Protein AF-A0A938Q2D4-F1 (afdb_monomer)

Nearest PDB structures (foldseek):
  4ilt-assembly2_B  TM=6.045E-01  e=1.106E-02  Streptomyces sp. SirexAA-E
  2zyr-assembly2_B  TM=5.213E-01  e=6.263E-02  Archaeoglobus fulgidus
  1t4t-assembly1_B  TM=3.741E-01  e=6.194E-01  Rattus norvegicus
  1t5g-assembly1_A  TM=3.528E-01  e=1.151E+00  Rattus norvegicus
  5z5m-assembly1_D  TM=2.774E-01  e=2.299E-01  Phaeodactylum tricornutum CCAP 1055/1

Secondary structure (DSSP, 8-state):
------PPPPEEEE---TT----SSBSSBBTTSPBPEE-SSSEEEEE-SS-SBTTB-HHHHHHHHHHHHHHHHT-TTB---EEEEEEPPP-SS--SS---SHHHHHHHHHHHHTTS--EEEEETTSHHHHHTT--TTTEEEEEEEEEEETTTTEEEEEEEEEEGGGGSS--SSSPPPPHHHHHHHHHHHHHHHTTBPP--SSTHHHHSPPPHHHHHTS-TT-SB---GGGGS--HHHHHHHHHHSBPPSTTSHHHH-EEEEEEEE-TTSSSB--SEEEEEEEE--TTS--EEEEEEEEEETTTTBPP--S-TTT---SS--SSBSB--GGGSSEEEEEE-SEEEEEEEEEPPTT--GGG-SSSS--PPPSSBPPSPEEEEEE-TT-EE----EE-BSPPPSSSSSS--

Sequence (408 aa):
MRARRRAAAILLAGITASGVASAGGPLVIQTSGEPYTWGAATIAYRTDGGNLSASVNNAAAIARVAAMFAVWQDVPSASITYSHAGAISDTGAFTDGNVSTETEYNAVDDSCDAGEQSPIVFDEAAEIFIALGLDETSVIGFAGPCALDLAQGRILSGIAVMNGLFQDGDEAPVPDLTTAEFDATFVHEFGHFSGLDHAQVNWECGFRACGADNLVGLPTMFPFLVSAQQGSLSIDDVGWISKLYPAGGGAGFNATHGTITGTIYFSDGESQAQLVNVVARRVDAPGGADESRTTAANGVSGNKFRIFHGNPINEPGPEPFGPFRSQDPSHIGFYEIPLPPGDYLIDVESIQAEFTEGSSVGGERVIAMPGSSPGPVGPVTVAAGVTSPGNDVTLVGTPPRFDAFEGP

Radius of gyration: 21.03 Å; Cα contacts (8 Å, |Δi|>4): 1071; chains: 1; bounding box: 60×53×65 Å

Mean predicted aligned error: 7.33 Å

Solvent-accessible surface area (backbone atoms only — not comparable to full-atom values): 20474 Å² total; per-residue (Å²): 135,83,80,78,80,74,78,76,78,37,40,37,31,50,50,59,49,95,82,57,53,31,16,15,41,43,17,40,35,27,51,85,42,47,59,37,31,69,76,60,77,55,44,60,32,17,36,45,61,35,33,30,12,83,64,32,50,35,75,58,40,54,55,46,54,56,54,37,53,41,62,67,40,68,38,67,21,28,56,52,42,79,40,82,71,47,60,54,74,71,54,81,71,31,76,87,47,51,61,69,43,59,67,25,42,52,33,52,48,52,37,15,48,69,41,75,41,18,42,37,43,31,23,36,75,25,53,48,38,50,66,74,69,45,59,57,79,35,43,52,35,32,10,12,51,52,14,67,42,80,88,78,40,21,41,58,15,25,38,34,40,38,37,9,48,42,44,31,86,42,68,66,98,33,64,53,46,53,71,54,38,50,47,12,49,50,32,27,32,49,37,21,46,65,30,36,25,27,46,74,46,59,64,53,45,77,80,49,88,59,49,72,49,34,50,55,13,23,32,25,38,30,38,51,74,74,52,40,60,28,51,46,76,11,51,29,45,51,21,47,51,13,66,73,28,57,20,72,64,84,56,1,25,56,51,48,20,17,30,47,29,26,37,32,22,35,51,76,70,73,51,59,35,57,48,34,33,34,34,41,23,31,65,76,47,96,88,58,96,42,66,33,49,43,45,28,29,42,15,19,14,13,30,32,19,52,83,86,56,52,34,81,90,85,36,76,48,88,70,83,73,58,92,42,23,12,83,54,73,81,26,33,11,26,31,54,33,42,34,60,56,46,41,23,33,40,38,53,45,53,49,56,86,84,28,38,60,48,30,18,51,38,20,64,71,67,50,70,48,75,43,44,62,56,77,68,46,69,77,45,72,34,43,50,57,32,75,37,71,77,63,56,45,58,32,37,82,24,71,79,72,88,58,84,78,43,55,133

pLDDT: mean 85.51, std 17.9, range [22.98, 98.81]

Structure (mmCIF, N/CA/C/O backbone):
data_AF-A0A938Q2D4-F1
#
_entry.id   AF-A0A938Q2D4-F1
#
loop_
_atom_site.group_PDB
_atom_site.id
_atom_site.type_symbol
_atom_site.label_atom_id
_atom_site.label_alt_id
_atom_site.label_comp_id
_atom_site.label_asym_id
_atom_site.label_entity_id
_atom_site.label_seq_id
_atom_site.pdbx_PDB_ins_code
_atom_site.Cartn_x
_atom_site.Cartn_y
_atom_site.Cartn_z
_atom_site.occupancy
_atom_site.B_iso_or_equiv
_atom_site.auth_seq_id
_atom_site.auth_comp_id
_atom_site.auth_asym_id
_atom_site.auth_atom_id
_atom_site.pdbx_PDB_model_num
ATOM 1 N N . MET A 1 1 ? 34.711 13.196 18.984 1.00 29.72 1 MET A N 1
ATOM 2 C CA . MET A 1 1 ? 33.447 13.846 18.578 1.00 29.72 1 MET A CA 1
ATOM 3 C C . MET A 1 1 ? 32.724 12.862 17.668 1.00 29.72 1 MET A C 1
ATOM 5 O O . MET A 1 1 ? 33.163 12.673 16.546 1.00 29.72 1 MET A O 1
ATOM 9 N N . ARG A 1 2 ? 31.745 12.108 18.186 1.00 23.59 2 ARG A N 1
ATOM 10 C CA . ARG A 1 2 ? 30.979 11.140 17.384 1.00 23.59 2 ARG A CA 1
ATOM 11 C C . ARG A 1 2 ? 29.891 11.913 16.646 1.00 23.59 2 ARG A C 1
ATOM 13 O O . ARG A 1 2 ? 29.021 12.486 17.298 1.00 23.59 2 ARG A O 1
ATOM 20 N N . ALA A 1 3 ? 29.990 11.974 15.322 1.00 23.17 3 ALA A N 1
ATOM 21 C CA . ALA A 1 3 ? 28.936 12.508 14.476 1.00 23.17 3 ALA A CA 1
ATOM 22 C C . ALA A 1 3 ? 27.657 11.700 14.734 1.00 23.17 3 ALA A C 1
ATOM 24 O O . ALA A 1 3 ? 27.653 10.473 14.627 1.00 23.17 3 ALA A O 1
ATOM 25 N N . ARG A 1 4 ? 26.591 12.386 15.149 1.00 22.98 4 ARG A N 1
ATOM 26 C CA . ARG A 1 4 ? 25.246 11.815 15.180 1.00 22.98 4 ARG A CA 1
ATOM 27 C C . ARG A 1 4 ? 24.853 11.593 13.719 1.00 22.98 4 ARG A C 1
ATOM 29 O O . ARG A 1 4 ? 24.622 12.575 13.021 1.00 22.98 4 ARG A O 1
ATOM 36 N N . ARG A 1 5 ? 24.833 10.338 13.257 1.00 24.52 5 ARG A N 1
ATOM 37 C CA . ARG A 1 5 ? 24.145 9.965 12.015 1.00 24.52 5 ARG A CA 1
ATOM 38 C C . ARG A 1 5 ? 22.680 10.355 12.211 1.00 24.52 5 ARG A C 1
ATOM 40 O O . ARG A 1 5 ? 21.993 9.744 13.024 1.00 24.52 5 ARG A O 1
ATOM 47 N N . ARG A 1 6 ? 22.244 11.440 11.574 1.00 24.92 6 ARG A N 1
ATOM 48 C CA . ARG A 1 6 ? 20.825 11.630 11.283 1.00 24.92 6 ARG A CA 1
ATOM 49 C C . ARG A 1 6 ? 20.557 10.636 10.158 1.00 24.92 6 ARG A C 1
ATOM 51 O O . ARG A 1 6 ? 21.183 10.777 9.114 1.00 24.92 6 ARG A O 1
ATOM 58 N N . ALA A 1 7 ? 19.783 9.587 10.417 1.00 30.22 7 ALA A N 1
ATOM 59 C CA . ALA A 1 7 ? 19.240 8.788 9.328 1.00 30.22 7 ALA A CA 1
ATOM 60 C C . ALA A 1 7 ? 18.398 9.757 8.490 1.00 30.22 7 ALA A C 1
ATOM 62 O O . ALA A 1 7 ? 17.510 10.411 9.039 1.00 30.22 7 ALA A O 1
ATOM 63 N N . ALA A 1 8 ? 18.775 9.970 7.231 1.00 35.06 8 ALA A N 1
ATOM 64 C CA . ALA A 1 8 ? 17.849 10.553 6.278 1.00 35.06 8 ALA A CA 1
ATOM 65 C C . ALA A 1 8 ? 16.712 9.533 6.143 1.00 35.06 8 ALA A C 1
ATOM 67 O O . ALA A 1 8 ? 16.993 8.347 5.978 1.00 35.06 8 ALA A O 1
ATOM 68 N N . ALA A 1 9 ? 15.467 9.960 6.351 1.00 46.56 9 ALA A N 1
ATOM 69 C CA . ALA A 1 9 ? 14.326 9.101 6.077 1.00 46.56 9 ALA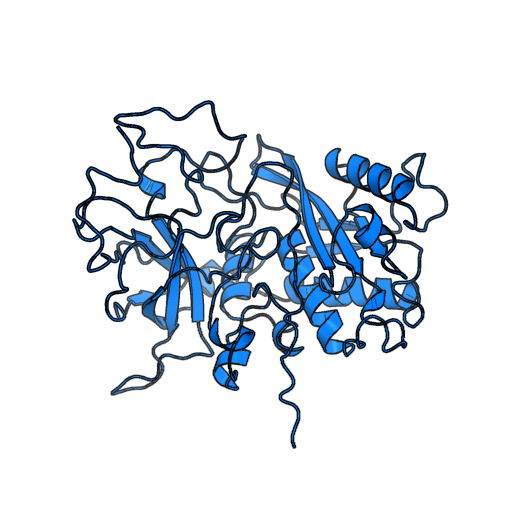 A CA 1
ATOM 70 C C . ALA A 1 9 ? 14.259 8.921 4.557 1.00 46.56 9 ALA A C 1
ATOM 72 O O . ALA A 1 9 ? 14.289 9.918 3.837 1.00 46.56 9 ALA A O 1
ATOM 73 N N . ILE A 1 10 ? 14.249 7.671 4.099 1.00 58.16 10 ILE A N 1
ATOM 74 C CA . ILE A 1 10 ? 14.084 7.330 2.689 1.00 58.16 10 ILE A CA 1
ATOM 75 C C . ILE A 1 10 ? 12.605 6.977 2.493 1.00 58.16 10 ILE A C 1
ATOM 77 O O . ILE A 1 10 ? 12.042 6.198 3.270 1.00 58.16 10 ILE A O 1
ATOM 81 N N . LEU A 1 11 ? 11.980 7.627 1.517 1.00 63.38 11 LEU A N 1
ATOM 82 C CA . LEU A 1 11 ? 10.552 7.615 1.245 1.00 63.38 11 LEU A CA 1
ATOM 83 C C . LEU A 1 11 ? 10.185 6.436 0.339 1.00 63.38 11 LEU A C 1
ATOM 85 O O . LEU A 1 11 ? 10.852 6.155 -0.659 1.00 63.38 11 LEU A O 1
ATOM 89 N N . LEU A 1 12 ? 9.086 5.781 0.688 1.00 60.00 12 LEU A N 1
ATOM 90 C CA . LEU A 1 12 ? 8.303 4.951 -0.215 1.00 60.00 12 LEU A CA 1
ATOM 91 C C . LEU A 1 12 ? 7.077 5.789 -0.590 1.00 60.00 12 LEU A C 1
ATOM 93 O O . LEU A 1 12 ? 6.483 6.455 0.272 1.00 60.00 12 LEU A O 1
ATOM 97 N N . ALA A 1 13 ? 6.789 5.883 -1.883 1.00 56.81 13 ALA A N 1
ATOM 98 C CA . ALA A 1 13 ? 5.785 6.803 -2.397 1.00 56.81 13 ALA A CA 1
ATOM 99 C C . ALA A 1 13 ? 4.726 6.031 -3.179 1.00 56.81 13 ALA A C 1
ATOM 101 O O . ALA A 1 13 ? 5.033 5.395 -4.174 1.00 56.81 13 ALA A O 1
ATOM 102 N N . GLY A 1 14 ? 3.458 6.147 -2.801 1.00 51.00 14 GLY A N 1
ATOM 103 C CA . GLY A 1 14 ? 2.367 5.673 -3.647 1.00 51.00 14 GLY A CA 1
ATOM 104 C C . GLY A 1 14 ? 2.096 6.661 -4.784 1.00 51.00 14 GLY A C 1
ATOM 105 O O . GLY A 1 14 ? 2.034 7.872 -4.545 1.00 51.00 14 GLY A O 1
ATOM 106 N N . ILE A 1 15 ? 1.863 6.170 -6.006 1.00 48.41 15 ILE A N 1
ATOM 107 C CA . ILE A 1 15 ? 1.196 6.980 -7.035 1.00 48.41 15 ILE A CA 1
ATOM 108 C C . ILE A 1 15 ? -0.307 6.855 -6.848 1.00 48.41 15 ILE A C 1
ATOM 110 O O . ILE A 1 15 ? -0.871 5.763 -6.788 1.00 48.41 15 ILE A O 1
ATOM 114 N N . THR A 1 16 ? -0.968 8.007 -6.806 1.00 42.06 16 THR A N 1
ATOM 115 C CA . THR A 1 16 ? -2.418 8.094 -6.910 1.00 42.06 16 THR A CA 1
ATOM 116 C C . THR A 1 16 ? -2.771 8.799 -8.213 1.00 42.06 16 THR A C 1
ATOM 118 O O . THR A 1 16 ? -2.193 9.836 -8.543 1.00 42.06 16 THR A O 1
ATOM 121 N N . ALA A 1 17 ? -3.710 8.235 -8.977 1.00 35.88 17 ALA A N 1
ATOM 122 C CA . ALA A 1 17 ? -4.291 8.927 -10.118 1.00 35.88 17 ALA A CA 1
ATOM 123 C C . ALA A 1 17 ? -4.799 10.301 -9.650 1.00 35.88 17 ALA A C 1
ATOM 125 O O . ALA A 1 17 ? -5.483 10.399 -8.628 1.00 35.88 17 ALA A O 1
ATOM 126 N N . SER A 1 18 ? -4.434 11.354 -10.387 1.00 31.08 18 SER A N 1
ATOM 127 C CA . SER A 1 18 ? -4.714 12.754 -10.050 1.00 31.08 18 SER A CA 1
ATOM 128 C C . SER A 1 18 ? -6.135 12.941 -9.492 1.00 31.08 18 SER A C 1
ATOM 130 O O . SER A 1 18 ? -7.114 12.946 -10.240 1.00 31.08 18 SER A O 1
ATOM 132 N N . GLY A 1 19 ? -6.246 13.113 -8.169 1.00 35.12 19 GLY A N 1
ATOM 133 C CA . GLY A 1 19 ? -7.490 13.480 -7.488 1.00 35.12 19 GLY A CA 1
ATOM 134 C C . GLY A 1 19 ? -8.119 12.468 -6.522 1.00 35.12 19 GLY A C 1
ATOM 135 O O . GLY A 1 19 ? -9.230 12.754 -6.079 1.00 35.12 19 GLY A O 1
ATOM 136 N N . VAL A 1 20 ? -7.474 11.342 -6.173 1.00 38.50 20 VAL A N 1
ATOM 137 C CA . VAL A 1 20 ? -7.935 10.343 -5.165 1.00 38.50 20 VAL A CA 1
ATOM 138 C C . VAL A 1 20 ? -6.947 9.196 -4.979 1.00 38.50 20 VAL A C 1
ATOM 140 O O . VAL A 1 20 ? -6.368 8.737 -5.942 1.00 38.50 20 VAL A O 1
ATOM 143 N N . ALA A 1 21 ? -6.815 8.527 -3.840 1.00 50.75 21 ALA A N 1
ATOM 144 C CA . ALA A 1 21 ? -7.386 8.584 -2.500 1.00 50.75 21 ALA A CA 1
ATOM 145 C C . ALA A 1 21 ? -6.474 7.635 -1.697 1.00 50.75 21 ALA A C 1
ATOM 147 O O . ALA A 1 21 ? -6.098 6.602 -2.228 1.00 50.75 21 ALA A O 1
ATOM 148 N N . SER A 1 22 ? -6.120 7.969 -0.458 1.00 56.81 22 SER A N 1
ATOM 149 C CA . SER A 1 22 ? -5.356 7.101 0.455 1.00 56.81 22 SER A CA 1
ATOM 150 C C . SER A 1 22 ? -6.252 6.831 1.669 1.00 56.81 22 SER A C 1
ATOM 152 O O . SER A 1 22 ? -6.781 7.774 2.251 1.00 56.81 22 SER A O 1
ATOM 154 N N . ALA A 1 23 ? -6.621 5.582 1.955 1.00 55.34 23 ALA A N 1
ATOM 155 C CA . ALA A 1 23 ? -7.678 5.241 2.914 1.00 55.34 23 ALA A CA 1
ATOM 156 C C . ALA A 1 23 ? -7.190 4.428 4.136 1.00 55.34 23 ALA A C 1
ATOM 158 O O . ALA A 1 23 ? -7.989 3.782 4.806 1.00 55.34 23 ALA A O 1
ATOM 159 N N . GLY A 1 24 ? -5.903 4.478 4.482 1.00 58.56 24 GLY A N 1
ATOM 160 C CA . GLY A 1 24 ? -5.345 3.888 5.705 1.00 58.56 24 GLY A CA 1
ATOM 161 C C . GLY A 1 24 ? -5.799 2.445 5.916 1.00 58.56 24 GLY A C 1
ATOM 162 O O . GLY A 1 24 ? -6.438 2.142 6.927 1.00 58.56 24 GLY A O 1
ATOM 163 N N . GLY A 1 25 ? -5.600 1.637 4.873 1.00 85.44 25 GLY A N 1
ATOM 164 C CA . GLY A 1 25 ? -6.212 0.335 4.624 1.00 85.44 25 GLY A CA 1
ATOM 165 C C . GLY A 1 25 ? -6.230 0.075 3.109 1.00 85.44 25 GLY A C 1
ATOM 166 O O . GLY A 1 25 ? -5.170 -0.152 2.530 1.00 85.44 25 GLY A O 1
ATOM 167 N N . PRO A 1 26 ? -7.380 0.148 2.412 1.00 91.38 26 PRO A N 1
ATOM 168 C CA . PRO A 1 26 ? -7.397 0.159 0.951 1.00 91.38 26 PRO A CA 1
ATOM 169 C C . PRO A 1 26 ? -6.876 1.489 0.399 1.00 91.38 26 PRO A C 1
ATOM 171 O O . PRO A 1 26 ? -7.136 2.541 0.978 1.00 91.38 26 PRO A O 1
ATOM 174 N N . LEU A 1 27 ? -6.217 1.453 -0.756 1.00 89.56 27 LEU A N 1
ATOM 175 C CA . LEU A 1 27 ? -5.760 2.642 -1.469 1.00 89.56 27 LEU A CA 1
ATOM 176 C C . LEU A 1 27 ? -6.975 3.427 -1.973 1.00 89.56 27 LEU A C 1
ATOM 178 O O . LEU A 1 27 ? -7.347 4.451 -1.410 1.00 89.56 27 LEU A O 1
ATOM 182 N N . VAL A 1 28 ? -7.703 2.884 -2.948 1.00 87.75 28 VAL A N 1
ATOM 183 C CA . VAL A 1 28 ? -8.811 3.601 -3.595 1.00 87.75 28 VAL A CA 1
ATOM 184 C C . VAL A 1 28 ? -10.169 3.087 -3.111 1.00 87.75 28 VAL A C 1
ATOM 186 O O . VAL A 1 28 ? -10.426 1.884 -3.090 1.00 87.75 28 VAL A O 1
ATOM 189 N N . ILE A 1 29 ? -11.080 4.008 -2.780 1.00 88.44 29 ILE A N 1
ATOM 190 C CA . ILE A 1 29 ? -12.439 3.708 -2.303 1.00 88.44 29 ILE A CA 1
ATOM 191 C C . ILE A 1 29 ? -13.491 4.204 -3.302 1.00 88.44 29 ILE A C 1
ATOM 193 O O . ILE A 1 29 ? -13.402 5.317 -3.817 1.00 88.44 29 ILE A O 1
ATOM 197 N N . GLN A 1 30 ? -14.518 3.395 -3.545 1.00 89.50 30 GLN A N 1
ATOM 198 C CA . GLN A 1 30 ? -15.688 3.708 -4.368 1.00 89.50 30 GLN A CA 1
ATOM 199 C C . GLN A 1 30 ? -16.642 4.688 -3.673 1.00 89.50 30 GLN A C 1
ATOM 201 O O . GLN A 1 30 ? -16.625 4.866 -2.455 1.00 89.50 30 GLN A O 1
ATOM 206 N N . THR A 1 31 ? -17.573 5.269 -4.429 1.00 88.00 31 THR A N 1
ATOM 207 C CA . THR A 1 31 ? -18.651 6.104 -3.864 1.00 88.00 31 THR A CA 1
ATOM 208 C C . THR A 1 31 ? -19.619 5.336 -2.958 1.00 88.00 31 THR A C 1
ATOM 210 O O . THR A 1 31 ? -20.328 5.935 -2.150 1.00 88.00 31 THR A O 1
ATOM 213 N N . SER A 1 32 ? -19.620 4.004 -3.035 1.00 88.81 32 SER A N 1
ATOM 214 C CA . SER A 1 32 ? -20.331 3.125 -2.102 1.00 88.81 32 SER A CA 1
ATOM 215 C C . SER A 1 32 ? -19.654 3.014 -0.729 1.00 88.81 32 SER A C 1
ATOM 217 O O . SER A 1 32 ? -20.314 2.624 0.228 1.00 88.81 32 SER A O 1
ATOM 219 N N . GLY A 1 33 ? -18.371 3.374 -0.607 1.00 88.75 33 GLY A N 1
ATOM 220 C CA . GLY A 1 33 ? -17.545 3.102 0.577 1.00 88.75 33 GLY A CA 1
ATOM 221 C C . GLY A 1 33 ? -16.800 1.762 0.521 1.00 88.75 33 GLY A C 1
ATOM 222 O O . GLY A 1 33 ? -16.031 1.459 1.429 1.00 88.75 33 GLY A O 1
ATOM 223 N N . GLU A 1 34 ? -16.985 0.978 -0.542 1.00 91.88 34 GLU A N 1
ATOM 224 C CA . GLU A 1 34 ? -16.241 -0.265 -0.772 1.00 91.88 34 GLU A CA 1
ATOM 225 C C . GLU A 1 34 ? -14.910 -0.002 -1.494 1.00 91.88 34 GLU A C 1
ATOM 227 O O . GLU A 1 34 ? -14.822 0.934 -2.293 1.00 91.88 34 GLU A O 1
ATOM 232 N N . PRO A 1 35 ? -13.865 -0.810 -1.265 1.00 92.94 35 PRO A N 1
ATOM 233 C CA . PRO A 1 35 ? -12.585 -0.640 -1.944 1.00 92.94 35 PRO A CA 1
ATOM 234 C C . PRO A 1 35 ? -12.665 -0.980 -3.436 1.00 92.94 35 PRO A C 1
ATOM 236 O O . PRO A 1 35 ? -13.438 -1.848 -3.853 1.00 92.94 35 PRO A O 1
ATOM 239 N N . TYR A 1 36 ? -11.838 -0.325 -4.250 1.00 93.56 36 TYR A N 1
ATOM 240 C CA . TYR A 1 36 ? -11.493 -0.850 -5.570 1.00 93.56 36 TYR A CA 1
ATOM 241 C C . TYR A 1 36 ? -10.540 -2.030 -5.398 1.00 93.56 36 TYR A C 1
ATOM 243 O O . TYR A 1 36 ? -9.597 -1.976 -4.614 1.00 93.56 36 TYR A O 1
ATOM 251 N N . THR A 1 37 ? -10.789 -3.106 -6.137 1.00 95.38 37 THR A N 1
ATOM 252 C CA . THR A 1 37 ? -9.969 -4.326 -6.096 1.00 95.38 37 THR A CA 1
ATOM 253 C C . THR A 1 37 ? -9.733 -4.842 -7.502 1.00 95.38 37 THR A C 1
ATOM 255 O O . THR A 1 37 ? -10.545 -4.609 -8.400 1.00 95.38 37 THR A O 1
ATOM 258 N N . TRP A 1 38 ? -8.663 -5.594 -7.723 1.00 96.31 38 TRP A N 1
ATOM 259 C CA . TRP A 1 38 ? -8.515 -6.332 -8.975 1.00 96.31 38 TRP A CA 1
ATOM 260 C C . TRP A 1 38 ? -9.699 -7.287 -9.192 1.00 96.31 38 TRP A C 1
ATOM 262 O O . TRP A 1 38 ? -10.126 -8.003 -8.285 1.00 96.31 38 TRP A O 1
ATOM 272 N N . GLY A 1 39 ? -10.274 -7.272 -10.398 1.00 83.00 39 GLY A N 1
ATOM 273 C CA . GLY A 1 39 ? -11.402 -8.142 -10.764 1.00 83.00 39 GLY A CA 1
ATOM 274 C C . GLY A 1 39 ? -10.993 -9.513 -11.309 1.00 83.00 39 GLY A C 1
ATOM 275 O O . GLY A 1 39 ? -11.830 -10.412 -11.401 1.00 83.00 39 GLY A O 1
ATOM 276 N N . ALA A 1 40 ? -9.726 -9.671 -11.698 1.00 73.94 40 ALA A N 1
ATOM 277 C CA . ALA A 1 40 ? -9.202 -10.873 -12.335 1.00 73.94 40 ALA A CA 1
ATOM 278 C C . ALA A 1 40 ? -8.760 -11.927 -11.308 1.00 73.94 40 ALA A C 1
ATOM 280 O O . ALA A 1 40 ? -8.219 -11.597 -10.259 1.00 73.94 40 ALA A O 1
ATOM 281 N N . ALA A 1 41 ? -8.922 -13.211 -11.650 1.00 73.69 41 ALA A N 1
ATOM 282 C CA . ALA A 1 41 ? -8.399 -14.314 -10.836 1.00 73.69 41 ALA A CA 1
ATOM 283 C C . ALA A 1 41 ? -6.857 -14.329 -10.785 1.00 73.69 41 ALA A C 1
ATOM 285 O O . ALA A 1 41 ? -6.274 -14.764 -9.793 1.00 73.69 41 ALA A O 1
ATOM 286 N N . THR A 1 42 ? -6.218 -13.839 -11.851 1.00 93.69 42 THR A N 1
ATOM 287 C CA . THR A 1 42 ? -4.770 -13.661 -11.972 1.00 93.69 42 THR A CA 1
ATOM 288 C C . THR A 1 42 ? -4.495 -12.322 -12.635 1.00 93.69 42 THR A C 1
ATOM 290 O O . THR A 1 42 ? -5.006 -12.052 -13.722 1.00 93.69 42 THR A O 1
ATOM 293 N N . ILE A 1 43 ? -3.692 -11.493 -11.979 1.00 97.25 43 ILE A N 1
ATOM 294 C CA . ILE A 1 43 ? -3.300 -10.170 -12.448 1.00 97.25 43 ILE A CA 1
ATOM 295 C C . ILE A 1 43 ? -2.088 -10.336 -13.365 1.00 97.25 43 ILE A C 1
ATOM 297 O O . ILE A 1 43 ? -1.076 -10.935 -12.993 1.00 97.25 43 ILE A O 1
ATOM 301 N N . ALA A 1 44 ? -2.207 -9.863 -14.600 1.00 97.31 44 ALA A N 1
ATOM 302 C CA . ALA A 1 44 ? -1.122 -9.903 -15.568 1.00 97.31 44 ALA A CA 1
ATOM 303 C C . ALA A 1 44 ? -0.272 -8.637 -15.435 1.00 97.31 44 ALA A C 1
ATOM 305 O O . ALA A 1 44 ? -0.807 -7.540 -15.542 1.00 97.31 44 ALA A O 1
ATOM 306 N N . TYR A 1 45 ? 1.037 -8.789 -15.251 1.00 98.56 45 TYR A N 1
ATOM 307 C CA . TYR A 1 45 ? 1.993 -7.680 -15.281 1.00 98.56 45 TYR A CA 1
ATOM 308 C C . TYR A 1 45 ? 3.026 -7.890 -16.385 1.00 98.56 45 TYR A C 1
ATOM 310 O O . TYR A 1 45 ? 3.256 -9.015 -16.841 1.00 98.56 45 TYR A O 1
ATOM 318 N N . ARG A 1 46 ? 3.665 -6.807 -16.812 1.00 98.69 46 ARG A N 1
ATOM 319 C CA . ARG A 1 46 ? 4.732 -6.807 -17.814 1.00 98.69 46 ARG A CA 1
ATOM 320 C C . ARG A 1 46 ? 5.952 -6.102 -17.258 1.00 98.69 46 ARG A C 1
ATOM 322 O O . ARG A 1 46 ? 5.789 -5.105 -16.574 1.00 98.69 46 ARG A O 1
ATOM 329 N N . THR A 1 47 ? 7.150 -6.596 -17.534 1.00 98.75 47 T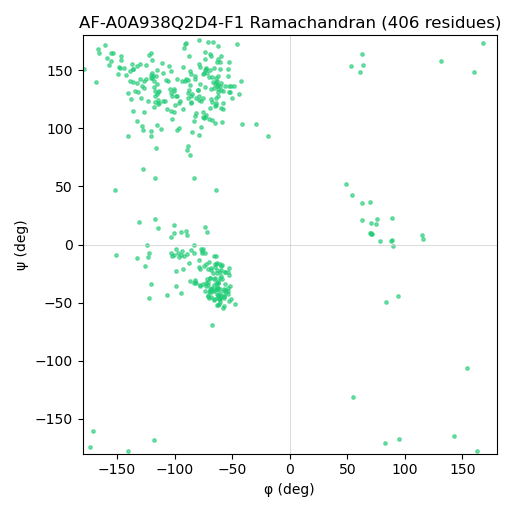HR A N 1
ATOM 330 C CA . THR A 1 47 ? 8.383 -5.957 -17.048 1.00 98.75 47 THR A CA 1
ATOM 331 C C . THR A 1 47 ? 9.095 -5.209 -18.156 1.00 98.75 47 THR A C 1
ATOM 333 O O . THR A 1 47 ? 9.008 -5.582 -19.329 1.00 98.75 47 THR A O 1
ATOM 336 N N . ASP A 1 48 ? 9.853 -4.201 -17.764 1.00 98.12 48 ASP A N 1
ATOM 337 C CA . ASP A 1 48 ? 10.851 -3.573 -18.613 1.00 98.12 48 ASP A CA 1
ATOM 338 C C . ASP A 1 48 ? 11.845 -4.606 -19.194 1.00 98.12 48 ASP A C 1
ATOM 340 O O . ASP A 1 48 ? 12.088 -5.672 -18.609 1.00 98.12 48 ASP A O 1
ATOM 344 N N . GLY A 1 49 ? 12.394 -4.319 -20.372 1.00 97.56 49 GLY A N 1
ATOM 345 C CA . GLY A 1 49 ? 13.481 -5.072 -21.002 1.00 97.56 49 GLY A CA 1
ATOM 346 C C . GLY A 1 49 ? 14.876 -4.537 -20.652 1.00 97.56 49 GLY A C 1
ATOM 347 O O . GLY A 1 49 ? 15.863 -5.226 -20.928 1.00 97.56 49 GLY A O 1
ATOM 348 N N . GLY A 1 50 ? 14.967 -3.365 -20.013 1.00 97.19 50 GLY A N 1
ATOM 349 C CA . GLY A 1 50 ? 16.189 -2.790 -19.446 1.00 97.19 50 GLY A CA 1
ATOM 350 C C . GLY A 1 50 ? 16.713 -3.500 -18.196 1.00 97.19 50 GLY A C 1
ATOM 351 O O . GLY A 1 50 ? 16.104 -4.432 -17.664 1.00 97.19 50 GLY A O 1
ATOM 352 N N . ASN A 1 51 ? 17.882 -3.079 -17.713 1.00 98.00 51 ASN A N 1
ATOM 353 C CA . ASN A 1 51 ? 18.394 -3.526 -16.415 1.00 98.00 51 ASN A CA 1
ATOM 354 C C . ASN A 1 51 ? 17.704 -2.761 -15.281 1.00 98.00 51 ASN A C 1
ATOM 356 O O . ASN A 1 51 ? 17.275 -1.633 -15.472 1.00 98.00 51 ASN A O 1
ATOM 360 N N . LEU A 1 52 ? 17.650 -3.353 -14.084 1.00 97.88 52 LEU A N 1
ATOM 361 C CA . LEU A 1 52 ? 17.161 -2.646 -12.895 1.00 97.88 52 LEU A CA 1
ATOM 362 C C . LEU A 1 52 ? 18.158 -1.609 -12.394 1.00 97.88 52 LEU A C 1
ATOM 364 O O . LEU A 1 52 ? 17.754 -0.580 -11.880 1.00 97.88 52 LEU A O 1
ATOM 368 N N . SER A 1 53 ? 19.444 -1.906 -12.505 1.00 96.50 53 SER A N 1
ATOM 369 C CA . SER A 1 53 ? 20.537 -1.023 -12.118 1.00 96.50 53 SER A CA 1
ATOM 370 C C . SER A 1 53 ? 21.814 -1.480 -12.824 1.00 96.50 53 SER A C 1
ATOM 372 O O . SER A 1 53 ? 21.869 -2.599 -13.355 1.00 96.50 53 SER A O 1
ATOM 374 N N . ALA A 1 54 ? 22.887 -0.693 -12.724 1.00 93.75 54 ALA A N 1
ATOM 375 C CA . ALA A 1 54 ? 24.202 -1.083 -13.238 1.00 93.75 54 ALA A CA 1
ATOM 376 C C . ALA A 1 54 ? 24.718 -2.422 -12.657 1.00 93.75 54 ALA A C 1
ATOM 378 O O . ALA A 1 54 ? 25.533 -3.109 -13.284 1.00 93.75 54 ALA A O 1
ATOM 379 N N . SER A 1 55 ? 24.224 -2.819 -11.478 1.00 93.62 55 SER A N 1
ATOM 380 C CA . SER A 1 55 ? 24.593 -4.056 -10.780 1.00 93.62 55 SER A CA 1
ATOM 381 C C . SER A 1 55 ? 23.556 -5.183 -10.902 1.00 93.62 55 SER A C 1
ATOM 383 O O . SER A 1 55 ? 23.856 -6.331 -10.553 1.00 93.62 55 SER A O 1
ATOM 385 N N . VAL A 1 56 ? 22.355 -4.914 -11.428 1.00 96.94 56 VAL A N 1
ATOM 386 C CA . VAL A 1 56 ? 21.261 -5.893 -11.541 1.00 96.94 56 VAL A CA 1
ATOM 387 C C . VAL A 1 56 ? 20.719 -5.945 -12.965 1.00 96.94 56 VAL A C 1
ATOM 389 O O . VAL A 1 56 ? 19.903 -5.129 -13.386 1.00 96.94 56 VAL A O 1
ATOM 392 N N . ASN A 1 57 ? 21.129 -6.979 -13.702 1.00 97.88 57 ASN A N 1
ATOM 393 C CA . ASN A 1 57 ? 20.676 -7.175 -15.076 1.00 97.88 57 ASN A CA 1
ATOM 394 C C . ASN A 1 57 ? 19.181 -7.530 -15.187 1.00 97.88 57 ASN A C 1
ATOM 396 O O . ASN A 1 57 ? 18.567 -8.018 -14.235 1.00 97.88 57 ASN A O 1
ATOM 400 N N . ASN A 1 58 ? 18.624 -7.365 -16.389 1.00 98.12 58 ASN A N 1
ATOM 401 C CA . ASN A 1 58 ? 17.209 -7.619 -16.681 1.00 98.12 58 ASN A CA 1
ATOM 402 C C . ASN A 1 58 ? 16.705 -8.999 -16.209 1.00 98.12 58 ASN A C 1
ATOM 404 O O . ASN A 1 58 ? 15.677 -9.103 -15.547 1.00 98.12 58 ASN A O 1
ATOM 408 N N . ALA A 1 59 ? 17.443 -10.077 -16.491 1.00 98.44 59 ALA A N 1
ATOM 409 C CA . ALA A 1 59 ? 17.008 -11.426 -16.121 1.00 98.44 59 ALA A CA 1
ATOM 410 C C . ALA A 1 59 ? 16.900 -11.608 -14.595 1.00 98.44 59 ALA A C 1
ATOM 412 O O . ALA A 1 59 ? 15.977 -12.268 -14.112 1.00 98.44 59 ALA A O 1
ATOM 413 N N . ALA A 1 60 ? 17.826 -11.014 -13.836 1.00 98.38 60 ALA A N 1
ATOM 414 C CA . ALA A 1 60 ? 17.771 -10.994 -12.379 1.00 98.38 60 ALA A CA 1
ATOM 415 C C . ALA A 1 60 ? 16.620 -10.114 -11.867 1.00 98.38 60 ALA A C 1
ATOM 417 O O . ALA A 1 60 ? 15.927 -10.520 -10.936 1.00 98.38 60 ALA A O 1
ATOM 418 N N . ALA A 1 61 ? 16.374 -8.965 -12.503 1.00 98.50 61 ALA A N 1
ATOM 419 C CA . ALA A 1 61 ? 15.267 -8.072 -12.172 1.00 98.50 61 ALA A CA 1
ATOM 420 C C . ALA A 1 61 ? 13.898 -8.748 -12.368 1.00 98.50 61 ALA A C 1
ATOM 422 O O . ALA A 1 61 ? 13.077 -8.749 -11.456 1.00 98.50 61 ALA A O 1
ATOM 423 N N . ILE A 1 62 ? 13.680 -9.432 -13.497 1.00 98.69 62 ILE A N 1
ATOM 424 C CA . ILE A 1 62 ? 12.448 -10.196 -13.764 1.00 98.69 62 ILE A CA 1
ATOM 425 C C . ILE A 1 62 ? 12.242 -11.298 -12.718 1.00 98.69 62 ILE A C 1
ATOM 427 O O . ILE A 1 62 ? 11.136 -11.479 -12.204 1.00 98.69 62 ILE A O 1
ATOM 431 N N . ALA A 1 63 ? 13.304 -12.037 -12.378 1.00 98.62 63 ALA A N 1
ATOM 432 C CA . ALA A 1 63 ? 13.232 -13.065 -11.343 1.00 98.62 63 ALA A CA 1
ATOM 433 C C . ALA A 1 63 ? 12.895 -12.467 -9.965 1.00 98.62 63 ALA A C 1
ATOM 435 O O . ALA A 1 63 ? 12.117 -13.062 -9.217 1.00 98.62 63 ALA A O 1
ATOM 436 N N . ARG A 1 64 ? 13.437 -11.284 -9.650 1.00 98.56 64 ARG A N 1
ATOM 437 C CA . ARG A 1 64 ? 13.140 -10.548 -8.418 1.00 98.56 64 ARG A CA 1
ATOM 438 C C . ARG A 1 64 ? 11.687 -10.081 -8.373 1.00 98.56 64 ARG A C 1
ATOM 440 O O . ARG A 1 64 ? 11.020 -10.361 -7.385 1.00 98.56 64 ARG A O 1
ATOM 447 N N . VAL A 1 65 ? 11.164 -9.474 -9.442 1.00 98.81 65 VAL A N 1
ATOM 448 C CA . VAL A 1 65 ? 9.744 -9.077 -9.544 1.00 98.81 65 VAL A CA 1
ATOM 449 C C . VAL A 1 65 ? 8.828 -10.266 -9.249 1.00 98.81 65 VAL A C 1
ATOM 451 O O . VAL A 1 65 ? 7.934 -10.173 -8.409 1.00 98.81 65 VAL A O 1
ATOM 454 N N . ALA A 1 66 ? 9.084 -11.418 -9.876 1.00 98.69 66 ALA A N 1
ATOM 455 C CA . ALA A 1 66 ? 8.295 -12.622 -9.633 1.00 98.69 66 ALA A CA 1
ATOM 456 C C . ALA A 1 66 ? 8.362 -13.089 -8.167 1.00 98.69 66 ALA A C 1
ATOM 458 O O . ALA A 1 66 ? 7.334 -13.463 -7.602 1.00 98.69 66 ALA A O 1
ATOM 459 N N . ALA A 1 67 ? 9.545 -13.047 -7.547 1.00 98.69 67 ALA A N 1
ATOM 460 C CA . ALA A 1 67 ? 9.728 -13.424 -6.147 1.00 98.69 67 ALA A CA 1
ATOM 461 C C . ALA A 1 67 ? 9.005 -12.471 -5.181 1.00 98.69 67 ALA A C 1
ATOM 463 O O . ALA A 1 67 ? 8.394 -12.929 -4.221 1.00 98.69 67 ALA A O 1
ATOM 464 N N . MET A 1 68 ? 9.031 -11.163 -5.437 1.00 98.62 68 MET A N 1
ATOM 465 C CA . MET A 1 68 ? 8.412 -10.174 -4.548 1.00 98.62 68 MET A CA 1
ATOM 466 C C . MET A 1 68 ? 6.885 -10.163 -4.679 1.00 98.62 68 MET A C 1
ATOM 468 O O . MET A 1 68 ? 6.186 -10.048 -3.677 1.00 98.62 68 MET A O 1
ATOM 472 N N . PHE A 1 69 ? 6.336 -10.415 -5.873 1.00 98.69 69 PHE A N 1
ATOM 473 C CA . PHE A 1 69 ? 4.902 -10.697 -6.007 1.00 98.69 69 PHE A CA 1
ATOM 474 C C . PHE A 1 69 ? 4.497 -11.987 -5.286 1.00 98.69 69 PHE A C 1
ATOM 476 O O . PHE A 1 69 ? 3.378 -12.071 -4.782 1.00 98.69 69 PHE A O 1
ATOM 483 N N . ALA A 1 70 ? 5.369 -13.001 -5.231 1.00 98.44 70 ALA A N 1
ATOM 484 C CA . ALA A 1 70 ? 5.069 -14.247 -4.526 1.00 98.44 70 ALA A CA 1
ATOM 485 C C . ALA A 1 70 ? 4.844 -14.030 -3.020 1.00 98.44 70 ALA A C 1
ATOM 487 O O . ALA A 1 70 ? 3.981 -14.692 -2.459 1.00 98.44 70 ALA A O 1
ATOM 488 N N . VAL A 1 71 ? 5.503 -13.042 -2.397 1.00 98.69 71 VAL A N 1
ATOM 489 C CA . VAL A 1 71 ? 5.283 -12.685 -0.979 1.00 98.69 71 VAL A CA 1
ATOM 490 C C . VAL A 1 71 ? 3.802 -12.406 -0.688 1.00 98.69 71 VAL A C 1
ATOM 492 O O . VAL A 1 71 ? 3.266 -12.893 0.305 1.00 98.69 71 VAL A O 1
ATOM 495 N N . TRP A 1 72 ? 3.115 -11.689 -1.583 1.00 98.25 72 TRP A N 1
ATOM 496 C CA . TRP A 1 72 ? 1.679 -11.417 -1.467 1.00 98.25 72 TRP A CA 1
ATOM 497 C C . TRP A 1 72 ? 0.799 -12.611 -1.870 1.00 98.25 72 TRP A C 1
ATOM 499 O O . TRP A 1 72 ? -0.246 -12.831 -1.260 1.00 98.25 72 TRP A O 1
ATOM 509 N N . GLN A 1 73 ? 1.206 -13.402 -2.872 1.00 96.94 73 GLN A N 1
ATOM 510 C CA . GLN A 1 73 ? 0.457 -14.598 -3.311 1.00 96.94 73 GLN A CA 1
ATOM 511 C C . GLN A 1 73 ? 0.484 -15.730 -2.287 1.00 96.94 73 GLN A C 1
ATOM 513 O O . GLN A 1 73 ? -0.445 -16.534 -2.228 1.00 96.94 73 GLN A O 1
ATOM 518 N N . ASP A 1 74 ? 1.547 -15.800 -1.490 1.00 97.50 74 ASP A N 1
ATOM 519 C CA . ASP A 1 74 ? 1.749 -16.850 -0.498 1.00 97.50 74 ASP A CA 1
ATOM 520 C C . ASP A 1 74 ? 0.895 -16.639 0.765 1.00 97.50 74 ASP A C 1
ATOM 522 O O . ASP A 1 74 ? 0.877 -17.510 1.639 1.00 97.50 74 ASP A O 1
ATOM 526 N N . VAL A 1 75 ? 0.144 -15.530 0.864 1.00 97.81 75 VAL A N 1
ATOM 527 C CA . VAL A 1 75 ? -0.810 -15.271 1.952 1.00 97.81 75 VAL A CA 1
ATOM 528 C C . VAL A 1 75 ? -2.015 -16.217 1.830 1.00 97.81 75 VAL A C 1
ATOM 530 O O . VAL A 1 75 ? -2.883 -16.002 0.985 1.00 97.81 75 VAL A O 1
ATOM 533 N N . PRO A 1 76 ? -2.168 -17.237 2.703 1.00 96.88 76 PRO A N 1
ATOM 534 C CA . PRO A 1 76 ? -3.165 -18.295 2.492 1.00 96.88 76 PRO A CA 1
ATOM 535 C C . PRO A 1 76 ? -4.620 -17.831 2.625 1.00 96.88 76 PRO A C 1
ATOM 537 O O . PRO A 1 76 ? -5.541 -18.490 2.140 1.00 96.88 76 PRO A O 1
ATOM 540 N N . SER A 1 77 ? -4.832 -16.723 3.335 1.00 97.44 77 SER A N 1
ATOM 541 C CA . SER A 1 77 ? -6.137 -16.102 3.544 1.00 97.44 77 SER A CA 1
ATOM 542 C C . SER A 1 77 ? -6.542 -15.143 2.425 1.00 97.44 77 SER A C 1
ATOM 544 O O . SER A 1 77 ? -7.691 -14.689 2.430 1.00 97.44 77 SER A O 1
ATOM 546 N N . ALA A 1 78 ? -5.655 -14.896 1.454 1.00 96.88 78 ALA A N 1
ATOM 547 C CA . ALA A 1 78 ? -5.902 -14.070 0.282 1.00 96.88 78 ALA A CA 1
ATOM 548 C C . ALA A 1 78 ? -5.966 -14.913 -1.010 1.00 96.88 78 ALA A C 1
ATOM 550 O O . ALA A 1 78 ? -5.313 -15.942 -1.146 1.00 96.88 78 ALA A O 1
ATOM 551 N N . SER A 1 79 ? -6.783 -14.489 -1.971 1.00 95.38 79 SER A N 1
ATOM 552 C CA . SER A 1 79 ? -6.995 -15.128 -3.273 1.00 95.38 79 SER A CA 1
ATOM 553 C C . SER A 1 79 ? -6.556 -14.189 -4.394 1.00 95.38 79 SER A C 1
ATOM 555 O O . SER A 1 79 ? -7.345 -13.843 -5.275 1.00 95.38 79 SER A O 1
ATOM 557 N N . ILE A 1 80 ? -5.292 -13.777 -4.342 1.00 95.19 80 ILE A N 1
ATOM 558 C CA . ILE A 1 80 ? -4.649 -12.934 -5.347 1.00 95.19 80 ILE A CA 1
ATOM 559 C C . ILE A 1 80 ? -3.487 -13.694 -5.983 1.00 95.19 80 ILE A C 1
ATOM 561 O O . ILE A 1 80 ? -2.724 -14.366 -5.294 1.00 95.19 80 ILE A O 1
ATOM 565 N N . THR A 1 81 ? -3.373 -13.632 -7.310 1.00 97.25 81 THR A N 1
ATOM 566 C CA . THR A 1 81 ? -2.267 -14.260 -8.045 1.00 97.25 81 THR A CA 1
ATOM 567 C C . THR A 1 81 ? -1.734 -13.323 -9.114 1.00 97.25 81 THR A C 1
ATOM 569 O O . THR A 1 81 ? -2.491 -12.519 -9.659 1.00 97.25 81 THR A O 1
ATOM 572 N N . TYR A 1 82 ? -0.448 -13.447 -9.439 1.00 98.25 82 TYR A N 1
ATOM 573 C CA . TYR A 1 82 ? 0.227 -12.615 -10.433 1.00 98.25 82 TYR A CA 1
ATOM 574 C C . TYR A 1 82 ? 0.892 -13.479 -11.494 1.00 98.25 82 TYR A C 1
ATOM 576 O O . TYR A 1 82 ? 1.467 -14.528 -11.201 1.00 98.25 82 TYR A O 1
ATOM 584 N N . SER A 1 83 ? 0.857 -13.013 -12.737 1.00 97.81 83 SER A N 1
ATOM 585 C CA . SER A 1 83 ? 1.508 -13.683 -13.859 1.00 97.81 83 SER A CA 1
ATOM 586 C C . SER A 1 83 ? 2.285 -12.695 -14.713 1.00 97.81 83 SER A C 1
ATOM 588 O O . SER A 1 83 ? 1.765 -11.654 -15.109 1.00 97.81 83 SER A O 1
ATOM 590 N N . HIS A 1 84 ? 3.530 -13.050 -15.022 1.00 98.31 84 HIS A N 1
ATOM 591 C CA . HIS A 1 84 ? 4.350 -12.290 -15.950 1.00 98.31 84 HIS A CA 1
ATOM 592 C C . HIS A 1 84 ? 3.879 -12.549 -17.389 1.00 98.31 84 HIS A C 1
ATOM 594 O O . HIS A 1 84 ? 4.001 -13.664 -17.902 1.00 98.31 84 HIS A O 1
ATOM 600 N N . ALA A 1 85 ? 3.349 -11.519 -18.044 1.00 98.06 85 ALA A N 1
ATOM 601 C CA . ALA A 1 85 ? 2.817 -11.560 -19.406 1.00 98.06 85 ALA A CA 1
ATOM 602 C C . ALA A 1 85 ? 3.866 -11.231 -20.490 1.00 98.06 85 ALA A C 1
ATOM 604 O O . ALA A 1 85 ? 3.517 -11.045 -21.662 1.00 98.06 85 ALA A O 1
ATOM 605 N N . GLY A 1 86 ? 5.148 -11.183 -20.116 1.00 98.00 86 GLY A N 1
ATOM 606 C CA . GLY A 1 86 ? 6.270 -10.809 -20.975 1.00 98.00 86 GLY A CA 1
ATOM 607 C C . GLY A 1 86 ? 6.642 -9.332 -20.846 1.00 98.00 86 GLY A C 1
ATOM 608 O O . GLY A 1 86 ? 6.175 -8.648 -19.940 1.00 98.00 86 GLY A O 1
ATOM 609 N N . ALA A 1 87 ? 7.464 -8.847 -21.776 1.00 98.25 87 ALA A N 1
ATOM 610 C CA . ALA A 1 87 ? 7.913 -7.457 -21.787 1.00 98.25 87 ALA A CA 1
ATOM 611 C C . ALA A 1 87 ? 6.743 -6.463 -21.914 1.00 98.25 87 ALA A C 1
ATOM 613 O O . ALA A 1 87 ? 5.665 -6.829 -22.414 1.00 98.25 87 ALA A O 1
ATOM 614 N N . ILE A 1 88 ? 6.966 -5.222 -21.469 1.00 98.62 88 ILE A N 1
ATOM 615 C CA . ILE A 1 88 ? 6.078 -4.079 -21.735 1.00 98.62 88 ILE A CA 1
ATOM 616 C C . ILE A 1 88 ? 5.815 -4.012 -23.246 1.00 98.62 88 ILE A C 1
ATOM 618 O O . ILE A 1 88 ? 6.701 -4.273 -24.059 1.00 98.62 88 ILE A O 1
ATOM 622 N N . SER A 1 89 ? 4.558 -3.776 -23.617 1.00 97.69 89 SER A N 1
ATOM 623 C CA . SER A 1 89 ? 4.136 -3.760 -25.020 1.00 97.69 89 SER A CA 1
ATOM 624 C C . SER A 1 89 ? 4.442 -2.410 -25.654 1.00 97.69 89 SER A C 1
ATOM 626 O O . SER A 1 89 ? 4.287 -1.385 -24.994 1.00 97.69 89 SER A O 1
ATOM 628 N N . ASP A 1 90 ? 4.803 -2.420 -26.937 1.00 96.19 90 ASP A N 1
ATOM 629 C CA . ASP A 1 90 ? 5.040 -1.209 -27.723 1.00 96.19 90 ASP A CA 1
ATOM 630 C C . ASP A 1 90 ? 3.859 -0.226 -27.630 1.00 96.19 90 ASP A C 1
ATOM 632 O O . ASP A 1 90 ? 2.710 -0.599 -27.878 1.00 96.19 90 ASP A O 1
ATOM 636 N N . THR A 1 91 ? 4.151 1.047 -27.362 1.00 95.50 91 THR A N 1
ATOM 637 C CA . THR A 1 91 ? 3.164 2.150 -27.321 1.00 95.50 91 THR A CA 1
ATOM 638 C C . THR A 1 91 ? 3.404 3.172 -28.438 1.00 95.50 91 THR A C 1
ATOM 640 O O . THR A 1 91 ? 2.886 4.287 -28.438 1.00 95.50 91 THR A O 1
ATOM 643 N N . GLY A 1 92 ? 4.219 2.798 -29.429 1.00 92.88 92 GLY A N 1
ATOM 644 C CA . GLY A 1 92 ? 4.611 3.640 -30.557 1.00 92.88 92 GLY A CA 1
ATOM 645 C C . GLY A 1 92 ? 5.779 4.568 -30.229 1.00 92.88 92 GLY A C 1
ATOM 646 O O . GLY A 1 92 ? 6.743 4.591 -30.991 1.00 92.88 92 GLY A O 1
ATOM 647 N N . ALA A 1 93 ? 5.716 5.298 -29.110 1.00 93.75 93 ALA A N 1
ATOM 648 C CA . ALA A 1 93 ? 6.861 6.057 -28.599 1.00 93.75 93 ALA A CA 1
ATOM 649 C C . ALA A 1 93 ? 7.875 5.148 -27.885 1.00 93.75 93 ALA A C 1
ATOM 651 O O . ALA A 1 93 ? 9.073 5.347 -28.040 1.00 93.75 93 ALA A O 1
ATOM 652 N N . PHE A 1 94 ? 7.393 4.109 -27.199 1.00 96.38 94 PHE A N 1
ATOM 653 C CA . PHE A 1 94 ? 8.200 3.009 -26.677 1.00 96.38 94 PHE A CA 1
ATOM 654 C C . PHE A 1 94 ? 8.174 1.825 -27.652 1.00 96.38 94 PHE A C 1
ATOM 656 O O . PHE A 1 94 ? 7.095 1.333 -27.994 1.00 96.38 94 PHE A O 1
ATOM 663 N N . THR A 1 95 ? 9.350 1.402 -28.133 1.00 94.62 95 THR A N 1
ATOM 664 C CA . THR A 1 95 ? 9.508 0.284 -29.098 1.00 94.62 95 THR A CA 1
ATOM 665 C C . THR A 1 95 ? 10.834 -0.474 -28.982 1.00 94.62 95 THR A C 1
ATOM 667 O O . THR A 1 95 ? 11.038 -1.486 -29.655 1.00 94.62 95 THR A O 1
ATOM 670 N N . ASP A 1 96 ? 11.777 0.023 -28.186 1.00 92.38 96 ASP A N 1
ATOM 671 C CA . ASP A 1 96 ? 13.123 -0.537 -28.058 1.00 92.38 96 ASP A CA 1
ATOM 672 C C . ASP A 1 96 ? 13.254 -1.517 -26.882 1.00 92.38 96 ASP A C 1
ATOM 674 O O . ASP A 1 96 ? 14.245 -2.245 -26.786 1.00 92.38 96 ASP A O 1
ATOM 678 N N . GLY A 1 97 ? 12.221 -1.584 -26.040 1.00 93.38 97 GLY A N 1
ATOM 679 C CA . GLY A 1 97 ? 12.127 -2.490 -24.911 1.00 93.38 97 GLY A CA 1
ATOM 680 C C . GLY A 1 97 ? 12.733 -1.954 -23.619 1.00 93.38 97 GLY A C 1
ATOM 681 O O . GLY A 1 97 ? 12.729 -2.716 -22.662 1.00 93.38 97 GLY A O 1
ATOM 682 N N . ASN A 1 98 ? 13.233 -0.715 -23.563 1.00 95.50 98 ASN A N 1
ATOM 683 C CA . ASN A 1 98 ? 13.769 -0.114 -22.338 1.00 95.50 98 ASN A CA 1
ATOM 684 C C . ASN A 1 98 ? 13.105 1.235 -22.033 1.00 95.50 98 ASN A C 1
ATOM 686 O O . ASN A 1 98 ? 13.286 2.175 -22.801 1.00 95.50 98 ASN A O 1
ATOM 690 N N . VAL A 1 99 ? 12.337 1.356 -20.947 1.00 96.56 99 VAL A N 1
ATOM 691 C CA . VAL A 1 99 ? 11.707 2.642 -20.608 1.00 96.56 99 VAL A CA 1
ATOM 692 C C . VAL A 1 99 ? 12.763 3.529 -19.953 1.00 96.56 99 VAL A C 1
ATOM 694 O O . VAL A 1 99 ? 12.997 3.453 -18.752 1.00 96.56 99 VAL A O 1
ATOM 697 N N . SER A 1 100 ? 13.424 4.364 -20.755 1.00 93.50 100 SER A N 1
ATOM 698 C CA . SER A 1 100 ? 14.587 5.151 -20.312 1.00 93.50 100 SER A CA 1
ATOM 699 C C . SER A 1 100 ? 14.417 6.654 -20.479 1.00 93.50 100 SER A C 1
ATOM 701 O O . SER A 1 100 ? 15.236 7.430 -20.008 1.00 93.50 100 SER A O 1
ATOM 703 N N . THR A 1 101 ? 13.342 7.095 -21.129 1.00 93.19 101 THR A N 1
ATOM 704 C CA . THR A 1 101 ? 13.065 8.517 -21.337 1.00 93.19 101 THR A CA 1
ATOM 705 C C . THR A 1 101 ? 11.686 8.906 -20.823 1.00 93.19 101 THR A C 1
ATOM 707 O O . THR A 1 101 ? 10.751 8.109 -20.835 1.00 93.19 101 THR A O 1
ATOM 710 N N . GLU A 1 102 ? 11.515 10.182 -20.466 1.00 93.00 102 GLU A N 1
ATOM 711 C CA . GLU A 1 102 ? 10.208 10.750 -20.095 1.00 93.00 102 GLU A CA 1
ATOM 712 C C . GLU A 1 102 ? 9.138 10.498 -21.172 1.00 93.00 102 GLU A C 1
ATOM 714 O O . GLU A 1 102 ? 7.981 10.224 -20.874 1.00 93.00 102 GLU A O 1
ATOM 719 N N . THR A 1 103 ? 9.522 10.560 -22.452 1.00 95.62 103 THR A N 1
ATOM 720 C CA . THR A 1 103 ? 8.590 10.336 -23.568 1.00 95.62 103 THR A CA 1
ATOM 721 C C . THR A 1 103 ? 8.115 8.884 -23.638 1.00 95.62 103 THR A C 1
ATOM 723 O O . THR A 1 103 ? 6.937 8.644 -23.899 1.00 95.62 103 THR A O 1
ATOM 726 N N . GLU A 1 104 ? 9.007 7.921 -23.407 1.00 96.94 104 GLU A N 1
ATOM 727 C CA . GLU A 1 104 ? 8.643 6.502 -23.335 1.00 96.94 104 GLU A CA 1
ATOM 728 C C . GLU A 1 104 ? 7.793 6.219 -22.104 1.00 96.94 104 GLU A C 1
ATOM 730 O O . GLU A 1 104 ? 6.763 5.559 -22.231 1.00 96.94 104 GLU A O 1
ATOM 735 N N . TYR A 1 105 ? 8.186 6.763 -20.947 1.00 96.44 105 TYR A N 1
ATOM 736 C CA . TYR A 1 105 ? 7.434 6.621 -19.707 1.00 96.44 105 TYR A CA 1
ATOM 737 C C . TYR A 1 105 ? 6.005 7.131 -19.867 1.00 96.44 105 TYR A C 1
ATOM 739 O O . TYR A 1 105 ? 5.078 6.363 -19.645 1.00 96.44 105 TYR A O 1
ATOM 747 N N . ASN A 1 106 ? 5.814 8.363 -20.351 1.00 95.56 106 ASN A N 1
ATOM 748 C CA . ASN A 1 106 ? 4.480 8.933 -20.555 1.00 95.56 106 ASN A CA 1
ATOM 749 C C . ASN A 1 106 ? 3.623 8.070 -21.492 1.00 95.56 106 ASN A C 1
ATOM 751 O O . ASN A 1 106 ? 2.437 7.890 -21.254 1.00 95.56 106 ASN A O 1
ATOM 755 N N . ALA A 1 107 ? 4.210 7.487 -22.541 1.00 97.19 107 ALA A N 1
ATOM 756 C CA . ALA A 1 107 ? 3.461 6.624 -23.450 1.00 97.19 107 ALA A CA 1
ATOM 75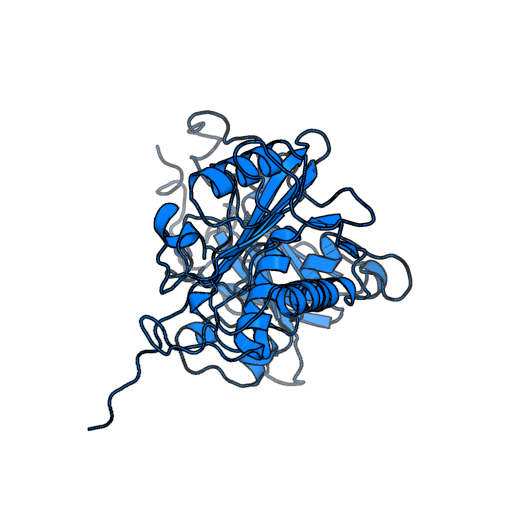7 C C . ALA A 1 107 ? 3.109 5.257 -22.832 1.00 97.19 107 ALA A C 1
ATOM 759 O O . ALA A 1 107 ? 2.077 4.673 -23.167 1.00 97.19 107 ALA A O 1
ATOM 760 N N . VAL A 1 108 ? 3.969 4.717 -21.963 1.00 97.69 108 VAL A N 1
ATOM 761 C CA . VAL A 1 108 ? 3.687 3.505 -21.179 1.00 97.69 108 VAL A CA 1
ATOM 762 C C . VAL A 1 108 ? 2.632 3.777 -20.104 1.00 97.69 108 VAL A C 1
ATOM 764 O O . VAL A 1 108 ? 1.732 2.954 -19.935 1.00 97.69 108 VAL A O 1
ATOM 767 N N . ASP A 1 109 ? 2.699 4.930 -19.443 1.00 95.75 109 ASP A N 1
ATOM 768 C CA . ASP A 1 109 ? 1.718 5.408 -18.466 1.00 95.75 109 ASP A CA 1
ATOM 769 C C . ASP A 1 109 ? 0.344 5.618 -19.122 1.00 95.75 109 ASP A C 1
ATOM 771 O O . ASP A 1 109 ? -0.637 5.037 -18.674 1.00 95.75 109 ASP A O 1
ATOM 775 N N . ASP A 1 110 ? 0.280 6.267 -20.291 1.00 96.44 110 ASP A N 1
ATOM 776 C CA . ASP A 1 110 ? -0.952 6.408 -21.086 1.00 96.44 110 ASP A CA 1
ATOM 777 C C . ASP A 1 110 ? -1.585 5.042 -21.437 1.00 96.44 110 ASP A C 1
ATOM 779 O O . ASP A 1 110 ? -2.807 4.873 -21.423 1.00 96.44 110 ASP A O 1
ATOM 783 N N . SER A 1 111 ? -0.762 4.035 -21.757 1.00 97.75 111 SER A N 1
ATOM 784 C CA . SER A 1 111 ? -1.235 2.667 -22.032 1.00 97.75 111 SER A CA 1
ATOM 785 C C . SER A 1 111 ? -1.715 1.959 -20.756 1.00 97.75 111 SER A C 1
ATOM 787 O O . SER A 1 111 ? -2.665 1.168 -20.793 1.00 97.75 111 SER A O 1
ATOM 789 N N . CYS A 1 112 ? -1.104 2.273 -19.611 1.00 97.25 112 CYS A N 1
ATOM 790 C CA . CYS A 1 112 ? -1.587 1.868 -18.296 1.00 97.25 112 CYS A CA 1
ATOM 791 C C . CYS A 1 112 ? -2.958 2.499 -18.014 1.00 97.25 112 CYS A C 1
ATOM 793 O O . CYS A 1 112 ? -3.908 1.763 -17.755 1.00 97.25 112 CYS A O 1
ATOM 795 N N . ASP A 1 113 ? -3.100 3.817 -18.154 1.00 94.94 113 ASP A N 1
ATOM 796 C CA . ASP A 1 113 ? -4.338 4.585 -17.947 1.00 94.94 113 ASP A CA 1
ATOM 797 C C . ASP A 1 113 ? -5.481 4.150 -18.878 1.00 94.94 113 ASP A C 1
ATOM 799 O O . ASP A 1 113 ? -6.661 4.204 -18.518 1.00 94.94 113 ASP A O 1
ATOM 803 N N . ALA A 1 114 ? -5.146 3.645 -20.066 1.00 95.44 114 ALA A N 1
ATOM 804 C CA . ALA A 1 114 ? -6.097 3.039 -20.993 1.00 95.44 114 ALA A CA 1
ATOM 805 C C . ALA A 1 114 ? -6.536 1.610 -20.598 1.00 95.44 114 ALA A C 1
ATOM 807 O O . ALA A 1 114 ? -7.420 1.036 -21.242 1.00 95.44 114 ALA A O 1
ATOM 808 N N . GLY A 1 115 ? -5.953 1.021 -19.549 1.00 95.06 115 GLY A N 1
ATOM 809 C CA . GLY A 1 115 ? -6.249 -0.341 -19.097 1.00 95.06 115 GLY A CA 1
ATOM 810 C C . GLY A 1 115 ? -5.643 -1.440 -19.974 1.00 95.06 115 GLY A C 1
ATOM 811 O O . GLY A 1 115 ? -6.107 -2.580 -19.928 1.00 95.06 115 GLY A O 1
ATOM 812 N N . GLU A 1 116 ? -4.652 -1.124 -20.810 1.00 96.44 116 GLU A N 1
ATOM 813 C CA . GLU A 1 116 ? -4.131 -2.051 -21.826 1.00 96.44 116 GLU A CA 1
ATOM 814 C C . GLU A 1 116 ? -3.039 -2.979 -21.283 1.00 96.44 116 GLU A C 1
ATOM 816 O O . GLU A 1 116 ? -2.900 -4.123 -21.730 1.00 96.44 116 GLU A O 1
ATOM 821 N N . GLN A 1 117 ? -2.260 -2.501 -20.313 1.00 97.31 117 GLN A N 1
ATOM 822 C CA . GLN A 1 117 ? -1.191 -3.262 -19.672 1.00 97.31 117 GLN A CA 1
ATOM 823 C C . GLN A 1 117 ? -0.908 -2.776 -18.250 1.00 97.31 117 GLN A C 1
ATOM 825 O O . GLN A 1 117 ? -1.342 -1.705 -17.850 1.00 97.31 117 GLN A O 1
ATOM 830 N N . SER A 1 118 ? -0.187 -3.590 -17.475 1.00 98.31 118 SER A N 1
ATOM 831 C CA . SER A 1 118 ? 0.293 -3.232 -16.135 1.00 98.31 118 SER A CA 1
ATOM 832 C C . SER A 1 118 ? 1.823 -3.312 -16.088 1.00 98.31 118 SER A C 1
ATOM 834 O O . SER A 1 118 ? 2.361 -4.418 -15.950 1.00 98.31 118 SER A O 1
ATOM 836 N N . PRO A 1 119 ? 2.525 -2.193 -16.327 1.00 98.50 119 PRO A N 1
ATOM 837 C CA . PRO A 1 119 ? 3.974 -2.162 -16.475 1.00 98.50 119 PRO A CA 1
ATOM 838 C C . PRO A 1 119 ? 4.717 -2.120 -15.129 1.00 98.50 119 PRO A C 1
ATOM 840 O O . PRO A 1 119 ? 4.307 -1.450 -14.187 1.00 98.50 119 PRO A O 1
ATOM 843 N N . ILE A 1 120 ? 5.846 -2.824 -15.068 1.00 98.75 120 ILE A N 1
ATOM 844 C CA . ILE A 1 120 ? 6.855 -2.751 -14.011 1.00 98.75 120 ILE A CA 1
ATOM 845 C C . ILE A 1 120 ? 8.127 -2.199 -14.657 1.00 98.75 120 ILE A C 1
ATOM 847 O O . ILE A 1 120 ? 8.805 -2.920 -15.393 1.00 98.75 120 ILE A O 1
ATOM 851 N N . VAL A 1 121 ? 8.398 -0.918 -14.430 1.00 98.56 121 VAL A N 1
ATOM 852 C CA . VAL A 1 121 ? 9.488 -0.157 -15.047 1.00 98.56 121 VAL A CA 1
ATOM 853 C C . VAL A 1 121 ? 10.743 -0.231 -14.185 1.00 98.56 121 VAL A C 1
ATOM 855 O O . VAL A 1 121 ? 10.687 -0.179 -12.952 1.00 98.56 121 VAL A O 1
ATOM 858 N N . PHE A 1 122 ? 11.881 -0.348 -14.856 1.00 98.50 122 PHE A N 1
ATOM 859 C CA . PHE A 1 122 ? 13.201 -0.407 -14.249 1.00 98.50 122 PHE A CA 1
ATOM 860 C C . PHE A 1 122 ? 13.964 0.867 -14.608 1.00 98.50 122 PHE A C 1
ATOM 862 O O . PHE A 1 122 ? 14.505 0.972 -15.703 1.00 98.50 122 PHE A O 1
ATOM 869 N N . ASP A 1 123 ? 14.006 1.837 -13.696 1.00 97.12 123 ASP A N 1
ATOM 870 C CA . ASP A 1 123 ? 14.715 3.091 -13.942 1.00 97.12 123 ASP A CA 1
ATOM 871 C C . ASP A 1 123 ? 16.180 2.962 -13.507 1.00 97.12 123 ASP A C 1
ATOM 873 O O . ASP A 1 123 ? 16.539 3.295 -12.377 1.00 97.12 123 ASP A O 1
ATOM 877 N N . GLU A 1 124 ? 17.016 2.422 -14.401 1.00 96.19 124 GLU A N 1
ATOM 878 C CA . GLU A 1 124 ? 18.407 2.022 -14.125 1.00 96.19 124 GLU A CA 1
ATOM 879 C C . GLU A 1 124 ? 19.249 3.129 -13.468 1.00 96.19 124 GLU A C 1
ATOM 881 O O . GLU A 1 124 ? 20.101 2.823 -12.632 1.00 96.19 124 GLU A O 1
ATOM 886 N N . ALA A 1 125 ? 19.011 4.392 -13.840 1.00 92.25 125 ALA A N 1
ATOM 887 C CA . ALA A 1 125 ? 19.806 5.554 -13.431 1.00 92.25 125 ALA A CA 1
ATOM 888 C C . ALA A 1 125 ? 18.962 6.729 -12.894 1.00 92.25 125 ALA A C 1
ATOM 890 O O . ALA A 1 125 ? 19.446 7.862 -12.849 1.00 92.25 125 ALA A O 1
ATOM 891 N N . ALA A 1 126 ? 17.721 6.460 -12.478 1.00 93.88 126 ALA A N 1
ATOM 892 C CA . ALA A 1 126 ? 16.771 7.441 -11.947 1.00 93.88 126 ALA A CA 1
ATOM 893 C C . ALA A 1 126 ? 16.339 8.564 -12.923 1.00 93.88 126 ALA A C 1
ATOM 895 O O . ALA A 1 126 ? 15.884 9.627 -12.489 1.00 93.88 126 ALA A O 1
ATOM 896 N N . GLU A 1 127 ? 16.481 8.368 -14.238 1.00 94.00 127 GLU A N 1
ATOM 897 C CA . GLU A 1 127 ? 16.145 9.393 -15.238 1.00 94.00 127 GLU A CA 1
ATOM 898 C C . GLU A 1 127 ? 14.638 9.691 -15.270 1.00 94.00 127 GLU A C 1
ATOM 900 O O . GLU A 1 127 ? 14.240 10.848 -15.440 1.00 94.00 127 GLU A O 1
ATOM 905 N N . ILE A 1 128 ? 13.797 8.678 -15.043 1.00 93.62 128 ILE A N 1
ATOM 906 C CA . ILE A 1 128 ? 12.341 8.823 -14.942 1.00 93.62 128 ILE A CA 1
ATOM 907 C C . ILE A 1 128 ? 11.968 9.546 -13.648 1.00 93.62 128 ILE A C 1
ATOM 909 O O . ILE A 1 128 ? 11.166 10.478 -13.691 1.00 93.62 128 ILE A O 1
ATOM 913 N N . PHE A 1 129 ? 12.574 9.192 -12.510 1.00 92.00 129 PHE A N 1
ATOM 914 C CA . PHE A 1 129 ? 12.328 9.896 -11.239 1.00 92.00 129 PHE A CA 1
ATOM 915 C C . PHE A 1 129 ? 12.629 11.396 -11.354 1.00 92.00 129 PHE A C 1
ATOM 917 O O . PHE A 1 129 ? 11.791 12.223 -10.983 1.00 92.00 129 PHE A O 1
ATOM 924 N N . ILE A 1 130 ? 13.773 11.748 -11.951 1.00 91.38 130 ILE A N 1
ATOM 925 C CA . ILE A 1 130 ? 14.160 13.143 -12.205 1.00 91.38 130 ILE A CA 1
ATOM 926 C C . ILE A 1 130 ? 13.151 13.828 -13.136 1.00 91.38 130 ILE A C 1
ATOM 928 O O . ILE A 1 130 ? 12.739 14.961 -12.874 1.00 91.38 130 ILE A O 1
ATOM 932 N N . ALA A 1 131 ? 12.741 13.162 -14.219 1.00 89.81 131 ALA A N 1
ATOM 933 C CA . ALA A 1 131 ? 11.797 13.720 -15.186 1.00 89.81 131 ALA A CA 1
ATOM 934 C C . ALA A 1 131 ? 10.418 14.007 -14.569 1.00 89.81 131 ALA A C 1
ATOM 936 O O . ALA A 1 131 ? 9.809 15.034 -14.867 1.00 89.81 131 ALA A O 1
ATOM 937 N N . LEU A 1 132 ? 9.963 13.150 -13.652 1.00 86.38 132 LEU A N 1
ATOM 938 C CA . LEU A 1 132 ? 8.714 13.327 -12.905 1.00 86.38 132 LEU A CA 1
ATOM 939 C C . LEU A 1 132 ? 8.813 14.386 -11.793 1.00 86.38 132 LEU A C 1
ATOM 941 O O . LEU A 1 132 ? 7.812 14.703 -11.150 1.00 86.38 132 LEU A O 1
ATOM 945 N N . GLY A 1 133 ? 10.001 14.957 -11.565 1.00 88.88 133 GLY A N 1
ATOM 946 C CA . GLY A 1 133 ? 10.247 15.928 -10.500 1.00 88.88 133 GLY A CA 1
ATOM 947 C C . GLY A 1 133 ? 10.218 15.317 -9.098 1.00 88.88 133 GLY A C 1
ATOM 948 O O . GLY A 1 133 ? 10.043 16.052 -8.123 1.00 88.88 133 GLY A O 1
ATOM 949 N N . LEU A 1 134 ? 10.368 13.995 -8.998 1.00 88.19 134 LEU A N 1
ATOM 950 C CA . LEU A 1 134 ? 10.558 13.294 -7.734 1.00 88.19 134 LEU A CA 1
ATOM 951 C C . LEU A 1 134 ? 12.010 13.462 -7.278 1.00 88.19 134 LEU A C 1
ATOM 953 O O . LEU A 1 134 ? 12.911 13.635 -8.093 1.00 88.19 134 LEU A O 1
ATOM 957 N N . ASP A 1 135 ? 12.239 13.404 -5.968 1.00 89.56 135 ASP A N 1
ATOM 958 C CA . ASP A 1 135 ? 13.597 13.378 -5.426 1.00 89.56 135 ASP A CA 1
ATOM 959 C C . ASP A 1 135 ? 14.184 11.975 -5.602 1.00 89.56 135 ASP A C 1
ATOM 961 O O . ASP A 1 135 ? 13.902 11.050 -4.835 1.00 89.56 135 ASP A O 1
ATOM 965 N N . GLU A 1 136 ? 15.025 11.830 -6.620 1.00 90.44 136 GLU A N 1
ATOM 966 C CA . GLU A 1 136 ? 15.693 10.589 -6.994 1.00 90.44 136 GLU A CA 1
ATOM 967 C C . GLU A 1 136 ? 16.600 10.029 -5.892 1.00 90.44 136 GLU A C 1
ATOM 969 O O . GLU A 1 136 ? 16.973 8.858 -5.934 1.00 90.44 136 GLU A O 1
ATOM 974 N N . THR A 1 137 ? 16.954 10.849 -4.897 1.00 91.69 137 THR A N 1
ATOM 975 C CA . THR A 1 137 ? 17.818 10.460 -3.776 1.00 91.69 137 THR A CA 1
ATOM 976 C C . THR A 1 137 ? 17.048 10.065 -2.521 1.00 91.69 137 THR A C 1
ATOM 978 O O . THR A 1 137 ? 17.656 9.575 -1.563 1.00 91.69 137 THR A O 1
ATOM 981 N N . SER A 1 138 ? 15.724 10.254 -2.501 1.00 89.50 138 SER A N 1
ATOM 982 C CA . SER A 1 138 ? 14.880 9.865 -1.369 1.00 89.50 138 SER A CA 1
ATOM 983 C C . SER A 1 138 ? 13.712 8.957 -1.730 1.00 89.50 138 SER A C 1
ATOM 985 O O . SER A 1 138 ? 13.240 8.276 -0.827 1.00 89.50 138 SER A O 1
ATOM 987 N N . VAL A 1 139 ? 13.283 8.869 -2.992 1.00 91.62 139 VAL A N 1
ATOM 988 C CA . VAL A 1 139 ? 12.205 7.961 -3.419 1.00 91.62 139 VAL A CA 1
ATOM 989 C C . VAL A 1 139 ? 12.786 6.703 -4.073 1.00 91.62 139 VAL A C 1
ATOM 991 O O . VAL A 1 139 ? 13.394 6.768 -5.142 1.00 91.62 139 VAL A O 1
ATOM 994 N N . ILE A 1 140 ? 12.596 5.548 -3.426 1.00 94.88 140 ILE A N 1
ATOM 995 C CA . ILE A 1 140 ? 13.165 4.255 -3.871 1.00 94.88 140 ILE A CA 1
ATOM 996 C C . ILE A 1 140 ? 12.303 3.605 -4.961 1.00 94.88 140 ILE A C 1
ATOM 998 O O . ILE A 1 140 ? 12.794 2.892 -5.836 1.00 94.88 140 ILE A O 1
ATOM 1002 N N . GLY A 1 141 ? 10.998 3.824 -4.891 1.00 94.94 141 GLY A N 1
ATOM 1003 C CA . GLY A 1 141 ? 10.021 3.220 -5.774 1.00 94.94 141 GLY A CA 1
ATOM 1004 C C . GLY A 1 141 ? 8.688 3.935 -5.656 1.00 94.94 141 GLY A C 1
ATOM 1005 O O . GLY A 1 141 ? 8.472 4.712 -4.721 1.00 94.94 141 GLY A O 1
ATOM 1006 N N . PHE A 1 142 ? 7.828 3.676 -6.631 1.00 94.25 142 PHE A N 1
ATOM 1007 C CA . PHE A 1 142 ? 6.419 3.999 -6.520 1.00 94.25 142 PHE A CA 1
ATOM 1008 C C . PHE A 1 142 ? 5.552 3.016 -7.288 1.00 94.25 142 PHE A C 1
ATOM 1010 O O . PHE A 1 142 ? 5.970 2.453 -8.304 1.00 94.25 142 PHE A O 1
ATOM 1017 N N . ALA A 1 143 ? 4.315 2.846 -6.839 1.00 95.50 143 ALA A N 1
ATOM 1018 C CA . ALA A 1 143 ? 3.331 2.030 -7.524 1.00 95.50 143 ALA A CA 1
ATOM 1019 C C . ALA A 1 143 ? 1.897 2.445 -7.207 1.00 95.50 143 ALA A C 1
ATOM 1021 O O . ALA A 1 143 ? 1.618 3.145 -6.233 1.00 95.50 143 ALA A O 1
ATOM 1022 N N . GLY A 1 144 ? 0.974 1.964 -8.035 1.00 92.25 144 GLY A N 1
ATOM 1023 C CA . GLY A 1 144 ? -0.453 2.106 -7.800 1.00 92.25 144 GLY A CA 1
ATOM 1024 C C . GLY A 1 144 ? -1.307 1.731 -9.013 1.00 92.25 144 GLY A C 1
ATOM 1025 O O . GLY A 1 144 ? -0.784 1.445 -10.094 1.00 92.25 144 GLY A O 1
ATOM 1026 N N . PRO A 1 145 ? -2.639 1.708 -8.847 1.00 92.88 145 PRO A N 1
ATOM 1027 C CA . PRO A 1 145 ? -3.586 1.636 -9.952 1.00 92.88 145 PRO A CA 1
ATOM 1028 C C . PRO A 1 145 ? -3.475 2.861 -10.866 1.00 92.88 145 PRO A C 1
ATOM 1030 O O . PRO A 1 145 ? -3.444 3.988 -10.378 1.00 92.88 145 PRO A O 1
ATOM 1033 N N . CYS A 1 146 ? -3.508 2.634 -12.176 1.00 91.88 146 CYS A N 1
ATOM 1034 C CA . CYS A 1 146 ? -3.541 3.690 -13.196 1.00 91.88 146 CYS A CA 1
ATOM 1035 C C . CYS A 1 146 ? -4.945 3.782 -13.831 1.00 91.88 146 CYS A C 1
ATOM 1037 O O . CYS A 1 146 ? -5.542 4.855 -13.875 1.00 91.88 146 CYS A O 1
ATOM 1039 N N . ALA A 1 147 ? -5.575 2.641 -14.163 1.00 93.50 147 ALA A N 1
ATOM 1040 C CA . ALA A 1 147 ? -6.950 2.605 -14.671 1.00 93.50 147 ALA A CA 1
ATOM 1041 C C . ALA A 1 147 ? -7.926 1.841 -13.766 1.00 93.50 147 ALA A C 1
ATOM 1043 O O . ALA A 1 147 ? -7.640 0.759 -13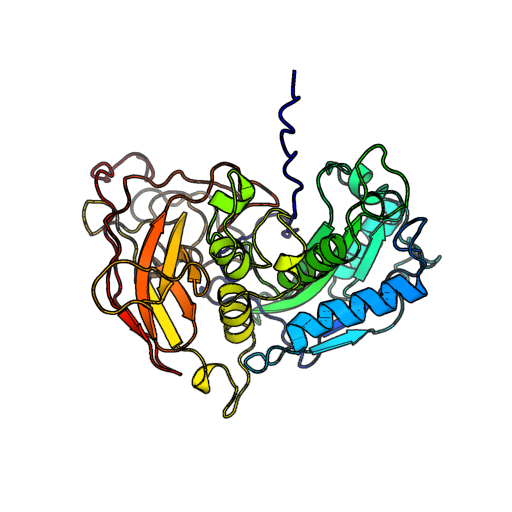.238 1.00 93.50 147 ALA A O 1
ATOM 1044 N N . LEU A 1 148 ? -9.141 2.384 -13.654 1.00 92.88 148 LEU A N 1
ATOM 1045 C CA . LEU A 1 148 ? -10.222 1.851 -12.829 1.00 92.88 148 LEU A CA 1
ATOM 1046 C C . LEU A 1 148 ? -11.517 1.707 -13.640 1.00 92.88 148 LEU A C 1
ATOM 1048 O O . LEU A 1 148 ? -11.936 2.627 -14.342 1.00 92.88 148 LEU A O 1
ATOM 1052 N N . ASP A 1 149 ? -12.214 0.584 -13.475 1.00 92.69 149 ASP A N 1
ATOM 1053 C CA . ASP A 1 149 ? -13.614 0.444 -13.875 1.00 92.69 149 ASP A CA 1
ATOM 1054 C C . ASP A 1 149 ? -14.498 0.972 -12.744 1.00 92.69 149 ASP A C 1
ATOM 1056 O O . ASP A 1 149 ? -14.808 0.270 -11.775 1.00 92.69 149 ASP A O 1
ATOM 1060 N N . LEU A 1 150 ? -14.909 2.232 -12.881 1.00 90.50 150 LEU A N 1
ATOM 1061 C CA . LEU A 1 150 ? -15.755 2.931 -11.913 1.00 90.50 150 LEU A CA 1
ATOM 1062 C C . LEU A 1 150 ? -17.148 2.302 -11.762 1.00 90.50 150 LEU A C 1
ATOM 1064 O O . LEU A 1 150 ? -17.792 2.477 -10.730 1.00 90.50 150 LEU A O 1
ATOM 1068 N N . ALA A 1 151 ? -17.639 1.590 -12.780 1.00 90.19 151 ALA A N 1
ATOM 1069 C CA . ALA A 1 151 ? -18.958 0.966 -12.740 1.00 90.19 151 ALA A CA 1
ATOM 1070 C C . ALA A 1 151 ? -18.934 -0.367 -11.983 1.00 90.19 151 ALA A C 1
ATOM 1072 O O . ALA A 1 151 ? -19.919 -0.726 -11.337 1.00 90.19 151 ALA A O 1
ATOM 1073 N N . GLN A 1 152 ? -17.825 -1.104 -12.071 1.00 91.25 152 GLN A N 1
ATOM 1074 C CA . GLN A 1 152 ? -17.661 -2.405 -11.416 1.00 91.25 152 GLN A CA 1
ATOM 1075 C C . GLN A 1 152 ? -16.853 -2.346 -10.116 1.00 91.25 152 GLN A C 1
ATOM 1077 O O . GLN A 1 152 ? -16.775 -3.358 -9.414 1.00 91.25 152 GLN A O 1
ATOM 1082 N N . GLY A 1 153 ? -16.241 -1.201 -9.805 1.00 92.25 153 GLY A N 1
ATOM 1083 C CA . GLY A 1 153 ? -15.381 -1.051 -8.638 1.00 92.25 153 GLY A CA 1
ATOM 1084 C C . GLY A 1 153 ? -14.073 -1.827 -8.771 1.00 92.25 153 GLY A C 1
ATOM 1085 O O . GLY A 1 153 ? -13.622 -2.435 -7.798 1.00 92.25 153 GLY A O 1
ATOM 1086 N N . ARG A 1 154 ? -13.500 -1.888 -9.983 1.00 94.38 154 ARG A N 1
ATOM 1087 C CA . ARG A 1 154 ? -12.333 -2.734 -10.277 1.00 94.38 154 ARG A CA 1
ATOM 1088 C C . ARG A 1 154 ? -11.096 -1.957 -10.678 1.00 94.38 154 ARG A C 1
ATOM 1090 O O . ARG A 1 154 ? -11.195 -0.962 -11.382 1.00 94.38 154 ARG A O 1
ATOM 1097 N N . ILE A 1 155 ? -9.941 -2.470 -10.272 1.00 95.12 155 ILE A N 1
ATOM 1098 C CA . ILE A 1 155 ? -8.652 -2.095 -10.852 1.00 95.12 155 ILE A CA 1
ATOM 1099 C C . ILE A 1 155 ? -8.507 -2.843 -12.180 1.00 95.12 155 ILE A C 1
ATOM 1101 O O . ILE A 1 155 ? -8.727 -4.059 -12.230 1.00 95.12 155 ILE A O 1
ATOM 1105 N N . LEU A 1 156 ? -8.202 -2.106 -13.249 1.00 95.50 156 LEU A N 1
ATOM 1106 C CA . LEU A 1 156 ? -7.995 -2.646 -14.596 1.00 95.50 156 LEU A CA 1
ATOM 1107 C C . LEU A 1 156 ? -6.510 -2.817 -14.915 1.00 95.50 156 LEU A C 1
ATOM 1109 O O . LEU A 1 156 ? -6.135 -3.782 -15.578 1.00 95.50 156 LEU A O 1
ATOM 1113 N N . SER A 1 157 ? -5.684 -1.903 -14.416 1.00 96.69 157 SER A N 1
ATOM 1114 C CA . SER A 1 157 ? -4.239 -1.871 -14.620 1.00 96.69 157 SER A CA 1
ATOM 1115 C C . SER A 1 157 ? -3.556 -1.113 -13.479 1.00 96.69 157 SER A C 1
ATOM 1117 O O . SER A 1 157 ? -4.175 -0.298 -12.787 1.00 96.69 157 SER A O 1
ATOM 1119 N N . GLY A 1 158 ? -2.267 -1.384 -13.288 1.00 96.31 158 GLY A N 1
ATOM 1120 C CA . GLY A 1 158 ? -1.411 -0.678 -12.344 1.00 96.31 158 GLY A CA 1
ATOM 1121 C C . GLY A 1 158 ? 0.012 -0.579 -12.869 1.00 96.31 158 GLY A C 1
ATOM 1122 O O . GLY A 1 158 ? 0.419 -1.374 -13.717 1.00 96.31 158 GLY A O 1
ATOM 1123 N N . ILE A 1 159 ? 0.757 0.385 -12.351 1.00 97.44 159 ILE A N 1
ATOM 1124 C CA . ILE A 1 159 ? 2.163 0.617 -12.674 1.00 97.44 159 ILE A CA 1
ATOM 1125 C C . ILE A 1 159 ? 3.002 0.478 -11.408 1.00 97.44 159 ILE A C 1
ATOM 1127 O O . ILE A 1 159 ? 2.531 0.776 -10.309 1.00 97.44 159 ILE A O 1
ATOM 1131 N N . ALA A 1 160 ? 4.234 0.000 -11.557 1.00 98.12 160 ALA A N 1
ATOM 1132 C CA . ALA A 1 160 ? 5.266 0.110 -10.535 1.00 98.12 160 ALA A CA 1
ATOM 1133 C C . ALA A 1 160 ? 6.583 0.529 -11.188 1.00 98.12 160 ALA A C 1
ATOM 1135 O O . ALA A 1 160 ? 6.922 0.030 -12.259 1.00 98.12 160 ALA A O 1
ATOM 1136 N N . VAL A 1 161 ? 7.334 1.413 -10.544 1.00 97.81 161 VAL A N 1
ATOM 1137 C CA . VAL A 1 161 ? 8.612 1.929 -11.041 1.00 97.81 161 VAL A CA 1
ATOM 1138 C C . VAL A 1 161 ? 9.631 1.845 -9.921 1.00 97.81 161 VAL A C 1
ATOM 1140 O O . VAL A 1 161 ? 9.357 2.245 -8.790 1.00 97.81 161 VAL A O 1
ATOM 1143 N N . MET A 1 162 ? 10.798 1.288 -10.232 1.00 97.94 162 MET A N 1
ATOM 1144 C CA . MET A 1 162 ? 11.855 1.021 -9.258 1.00 97.94 162 MET A CA 1
ATOM 1145 C C . MET A 1 162 ? 13.090 1.835 -9.605 1.00 97.94 162 MET A C 1
ATOM 1147 O O . MET A 1 162 ? 13.571 1.762 -10.736 1.00 97.94 162 MET A O 1
ATOM 1151 N N . ASN A 1 163 ? 13.604 2.577 -8.628 1.00 96.81 163 ASN A N 1
ATOM 1152 C CA . ASN A 1 163 ? 14.775 3.423 -8.790 1.00 96.81 163 ASN A CA 1
ATOM 1153 C C . ASN A 1 163 ? 16.061 2.597 -8.628 1.00 96.81 163 ASN A C 1
ATOM 1155 O O . ASN A 1 163 ? 16.433 2.200 -7.520 1.00 96.81 163 ASN A O 1
ATOM 1159 N N . GLY A 1 164 ? 16.744 2.342 -9.741 1.00 96.50 164 GLY A N 1
ATOM 1160 C CA . GLY A 1 164 ? 17.985 1.573 -9.805 1.00 96.50 164 GLY A CA 1
ATOM 1161 C C . GLY A 1 164 ? 19.161 2.191 -9.057 1.00 96.50 164 GLY A C 1
ATOM 1162 O O . GLY A 1 164 ? 20.062 1.454 -8.655 1.00 96.50 164 GLY A O 1
ATOM 1163 N N . LEU A 1 165 ? 19.119 3.505 -8.808 1.00 95.62 165 LEU A N 1
ATOM 1164 C CA . LEU A 1 165 ? 20.167 4.271 -8.124 1.00 95.62 165 LEU A CA 1
ATOM 1165 C C . LEU A 1 165 ? 20.425 3.789 -6.690 1.00 95.62 165 LEU A C 1
ATOM 1167 O O . LEU A 1 165 ? 21.505 3.990 -6.156 1.00 95.62 165 LEU A O 1
ATOM 1171 N N . PHE A 1 166 ? 19.442 3.144 -6.057 1.00 96.00 166 PHE A N 1
ATOM 1172 C CA . PHE A 1 166 ? 19.580 2.589 -4.707 1.00 96.00 166 PHE A CA 1
ATOM 1173 C C . PHE A 1 166 ? 20.231 1.198 -4.675 1.00 96.00 166 PHE A C 1
ATOM 1175 O O . PHE A 1 166 ? 20.332 0.598 -3.602 1.00 96.00 166 PHE A O 1
ATOM 1182 N N . GLN A 1 167 ? 20.602 0.632 -5.824 1.00 94.44 167 GLN A N 1
ATOM 1183 C CA . GLN A 1 167 ? 21.331 -0.631 -5.886 1.00 94.44 167 GLN A CA 1
ATOM 1184 C C . GLN A 1 167 ? 22.208 -0.722 -7.138 1.00 94.44 167 GLN A C 1
ATOM 1186 O O . GLN A 1 167 ? 22.178 -1.731 -7.854 1.00 94.44 167 GLN A O 1
ATOM 1191 N N . ASP A 1 168 ? 22.965 0.317 -7.455 1.00 92.50 168 ASP A N 1
ATOM 1192 C CA . ASP A 1 168 ? 23.793 0.364 -8.662 1.00 92.50 168 ASP A CA 1
ATOM 1193 C C . ASP A 1 168 ? 25.257 -0.033 -8.406 1.00 92.50 168 ASP A C 1
ATOM 1195 O O . ASP A 1 168 ? 25.976 -0.369 -9.355 1.00 92.50 168 ASP A O 1
ATOM 1199 N N . GLY A 1 169 ? 25.671 -0.161 -7.142 1.00 91.44 169 GLY A N 1
ATOM 1200 C CA . GLY A 1 169 ? 27.047 -0.463 -6.745 1.00 91.44 169 GLY A CA 1
ATOM 1201 C C . GLY A 1 169 ? 27.925 0.779 -6.567 1.00 91.44 169 GLY A C 1
ATOM 1202 O O . GLY A 1 169 ? 29.129 0.623 -6.320 1.00 91.44 169 GLY A O 1
ATOM 1203 N N . ASP A 1 170 ? 27.361 1.980 -6.708 1.00 90.06 170 ASP A N 1
ATOM 1204 C CA . ASP A 1 170 ? 27.961 3.264 -6.359 1.00 90.06 170 ASP A CA 1
ATOM 1205 C C . ASP A 1 170 ? 27.314 3.807 -5.071 1.00 90.06 170 ASP A C 1
ATOM 1207 O O . ASP A 1 170 ? 26.124 3.699 -4.826 1.00 90.06 170 ASP A O 1
ATOM 1211 N N . GLU A 1 171 ? 28.119 4.400 -4.196 1.00 88.38 171 GLU A N 1
ATOM 1212 C CA . GLU A 1 171 ? 27.651 4.922 -2.898 1.00 88.38 171 GLU A CA 1
ATOM 1213 C C . GLU A 1 171 ? 27.299 6.420 -2.980 1.00 88.38 171 GLU A C 1
ATOM 1215 O O . GLU A 1 171 ? 27.178 7.113 -1.961 1.00 88.38 171 GLU A O 1
ATOM 1220 N N . ALA A 1 172 ? 27.237 6.957 -4.199 1.00 87.44 172 ALA A N 1
ATOM 1221 C CA . ALA A 1 172 ? 26.930 8.343 -4.505 1.00 87.44 172 ALA A CA 1
ATOM 1222 C C . ALA A 1 172 ? 25.988 8.425 -5.722 1.00 87.44 172 ALA A C 1
ATOM 1224 O O . ALA A 1 172 ? 26.210 7.722 -6.699 1.00 87.44 172 ALA A O 1
ATOM 1225 N N . PRO A 1 173 ? 25.003 9.345 -5.722 1.00 87.19 173 PRO A N 1
ATOM 1226 C CA . PRO A 1 173 ? 24.758 10.386 -4.719 1.00 87.19 173 PRO A CA 1
ATOM 1227 C C . PRO A 1 173 ? 24.063 9.873 -3.449 1.00 87.19 173 PRO A C 1
ATOM 1229 O O . PRO A 1 173 ? 24.064 10.580 -2.437 1.00 87.19 173 PRO A O 1
ATOM 1232 N N . VAL A 1 174 ? 23.521 8.657 -3.487 1.00 88.31 174 VAL A N 1
ATOM 1233 C CA . VAL A 1 174 ? 22.843 7.989 -2.375 1.00 88.31 174 VAL A CA 1
ATOM 1234 C C . VAL A 1 174 ? 23.584 6.690 -2.026 1.00 88.31 174 VAL A C 1
ATOM 1236 O O . VAL A 1 174 ? 24.125 6.059 -2.925 1.00 88.31 174 VAL A O 1
ATOM 1239 N N . PRO A 1 175 ? 23.680 6.301 -0.740 1.00 91.12 175 PRO A N 1
ATOM 1240 C CA . PRO A 1 175 ? 24.232 5.001 -0.376 1.00 91.12 175 PRO A CA 1
ATOM 1241 C C . PRO A 1 175 ? 23.364 3.856 -0.897 1.00 91.12 175 PRO A C 1
ATOM 1243 O O . PRO A 1 175 ? 22.135 3.932 -0.815 1.00 91.12 175 PRO A O 1
ATOM 1246 N N . ASP A 1 176 ? 24.013 2.774 -1.311 1.00 93.44 176 ASP A N 1
ATOM 1247 C CA . ASP A 1 176 ? 23.340 1.564 -1.771 1.00 93.44 176 ASP A CA 1
ATOM 1248 C C . ASP A 1 176 ? 22.510 0.932 -0.640 1.00 93.44 176 ASP A C 1
ATOM 1250 O O . ASP A 1 176 ? 22.965 0.758 0.501 1.00 93.44 176 ASP A O 1
ATOM 1254 N N . LEU A 1 177 ? 21.293 0.511 -0.976 1.00 95.62 177 LEU A N 1
ATOM 1255 C CA . LEU A 1 177 ? 20.506 -0.388 -0.147 1.00 95.62 177 LEU A CA 1
ATOM 1256 C C . LEU A 1 177 ? 21.050 -1.810 -0.266 1.00 95.62 177 LEU A C 1
ATOM 1258 O O . LEU A 1 177 ? 21.476 -2.284 -1.326 1.00 95.62 177 LEU A O 1
ATOM 1262 N N . THR A 1 178 ? 20.960 -2.566 0.825 1.00 96.44 178 THR A N 1
ATOM 1263 C CA . THR A 1 178 ? 21.185 -4.009 0.727 1.00 96.44 178 THR A CA 1
ATOM 1264 C C . THR A 1 178 ? 20.126 -4.648 -0.173 1.00 96.44 178 THR A C 1
ATOM 1266 O O . THR A 1 178 ? 19.013 -4.145 -0.312 1.00 96.44 178 THR A O 1
ATOM 1269 N N . THR A 1 179 ? 20.420 -5.820 -0.749 1.00 96.81 179 THR A N 1
ATOM 1270 C CA . THR A 1 179 ? 19.421 -6.555 -1.546 1.00 96.81 179 THR A CA 1
ATOM 1271 C C . THR A 1 179 ? 18.121 -6.788 -0.795 1.00 96.81 179 THR A C 1
ATOM 1273 O O . THR A 1 179 ? 17.067 -6.593 -1.374 1.00 96.81 179 THR A O 1
ATOM 1276 N N . ALA A 1 180 ? 18.186 -7.117 0.495 1.00 98.00 180 ALA A N 1
ATOM 1277 C CA . ALA A 1 180 ? 16.990 -7.367 1.288 1.00 98.00 180 ALA A CA 1
ATOM 1278 C C . ALA A 1 180 ? 16.189 -6.086 1.604 1.00 98.00 180 ALA A C 1
ATOM 1280 O O . ALA A 1 180 ? 14.975 -6.146 1.754 1.00 98.00 180 ALA A O 1
ATOM 1281 N N . GLU A 1 181 ? 16.853 -4.934 1.712 1.00 97.56 181 GLU A N 1
ATOM 1282 C CA . GLU A 1 181 ? 16.196 -3.631 1.869 1.00 97.56 181 GLU A CA 1
ATOM 1283 C C . GLU A 1 181 ? 15.500 -3.196 0.582 1.00 97.56 181 GLU A C 1
ATOM 1285 O O . GLU A 1 181 ? 14.347 -2.783 0.629 1.00 97.56 181 GLU A O 1
ATOM 1290 N N . PHE A 1 182 ? 16.155 -3.357 -0.569 1.00 97.50 182 PHE A N 1
ATOM 1291 C CA . PHE A 1 182 ? 15.519 -3.031 -1.841 1.00 97.50 182 PHE A CA 1
ATOM 1292 C C . PHE A 1 182 ? 14.396 -4.020 -2.183 1.00 97.50 182 PHE A C 1
ATOM 1294 O O . PHE A 1 182 ? 13.333 -3.613 -2.634 1.00 97.50 182 PHE A O 1
ATOM 1301 N N . ASP A 1 183 ? 14.571 -5.311 -1.881 1.00 98.44 183 ASP A N 1
ATOM 1302 C CA . ASP A 1 183 ? 13.499 -6.308 -1.969 1.00 98.44 183 ASP A CA 1
ATOM 1303 C C . ASP A 1 183 ? 12.294 -5.899 -1.095 1.00 98.44 183 ASP A C 1
ATOM 1305 O O . ASP A 1 183 ? 11.155 -6.003 -1.542 1.00 98.44 183 ASP A O 1
ATOM 1309 N N . ALA A 1 184 ? 12.517 -5.359 0.112 1.00 98.19 184 ALA A N 1
ATOM 1310 C CA . ALA A 1 184 ? 11.435 -4.840 0.952 1.00 98.19 184 ALA A CA 1
ATOM 1311 C C . ALA A 1 184 ? 10.663 -3.686 0.285 1.00 98.19 184 ALA A C 1
ATOM 1313 O O . ALA A 1 184 ? 9.436 -3.661 0.377 1.00 98.19 184 ALA A O 1
ATOM 1314 N N . THR A 1 185 ? 11.343 -2.791 -0.441 1.00 96.81 185 THR A N 1
ATOM 1315 C CA . THR A 1 185 ? 10.682 -1.778 -1.281 1.00 96.81 185 THR A CA 1
ATOM 1316 C C . THR A 1 185 ? 9.825 -2.418 -2.366 1.00 96.81 185 THR A C 1
ATOM 1318 O O . THR A 1 185 ? 8.669 -2.045 -2.518 1.00 96.81 185 THR A O 1
ATOM 1321 N N . PHE A 1 186 ? 10.331 -3.422 -3.089 1.00 98.44 186 PHE A N 1
ATOM 1322 C CA . PHE A 1 186 ? 9.518 -4.113 -4.096 1.00 98.44 186 PHE A CA 1
ATOM 1323 C C . PHE A 1 186 ? 8.242 -4.704 -3.485 1.00 98.44 186 PHE A C 1
ATOM 1325 O O . PHE A 1 186 ? 7.167 -4.569 -4.065 1.00 98.44 186 PHE A O 1
ATOM 1332 N N . VAL A 1 187 ? 8.338 -5.349 -2.316 1.00 98.75 187 VAL A N 1
ATOM 1333 C CA . VAL A 1 187 ? 7.153 -5.891 -1.632 1.00 98.75 187 VAL A CA 1
ATOM 1334 C C . VAL A 1 187 ? 6.184 -4.767 -1.258 1.00 98.75 187 VAL A C 1
ATOM 1336 O O . VAL A 1 187 ? 4.986 -4.922 -1.491 1.00 98.75 187 VAL A O 1
ATOM 1339 N N . HIS A 1 188 ? 6.678 -3.640 -0.741 1.00 98.50 188 HIS A N 1
ATOM 1340 C CA . HIS A 1 188 ? 5.867 -2.465 -0.416 1.00 98.50 188 HIS A CA 1
ATOM 1341 C C . HIS A 1 188 ? 5.107 -1.922 -1.631 1.00 98.50 188 HIS A C 1
ATOM 1343 O O . HIS A 1 188 ? 3.878 -1.852 -1.619 1.00 98.50 188 HIS A O 1
ATOM 1349 N N . GLU A 1 189 ? 5.816 -1.627 -2.720 1.00 98.12 189 GLU A N 1
ATOM 1350 C CA . GLU A 1 189 ? 5.198 -1.107 -3.941 1.00 98.12 189 GLU A CA 1
ATOM 1351 C C . GLU A 1 189 ? 4.209 -2.110 -4.544 1.00 98.12 189 GLU A C 1
ATOM 1353 O O . GLU A 1 189 ? 3.156 -1.747 -5.066 1.00 98.12 189 GLU A O 1
ATOM 1358 N N . PHE A 1 190 ? 4.474 -3.410 -4.418 1.00 98.50 190 PHE A N 1
ATOM 1359 C CA . PHE A 1 190 ? 3.516 -4.423 -4.854 1.00 98.50 190 PHE A CA 1
ATOM 1360 C C . PHE A 1 190 ? 2.282 -4.506 -3.952 1.00 98.50 190 PHE A C 1
ATOM 1362 O O . PHE A 1 190 ? 1.227 -4.930 -4.424 1.00 98.50 190 PHE A O 1
ATOM 1369 N N . GLY A 1 191 ? 2.349 -4.026 -2.711 1.00 97.81 191 GLY A N 1
ATOM 1370 C CA . GLY A 1 191 ? 1.175 -3.759 -1.883 1.00 97.81 191 GLY A CA 1
ATOM 1371 C C . GLY A 1 191 ? 0.315 -2.630 -2.457 1.00 97.81 191 GLY A C 1
ATOM 1372 O O . GLY A 1 191 ? -0.892 -2.818 -2.636 1.00 97.81 191 GLY A O 1
ATOM 1373 N N . HIS A 1 192 ? 0.919 -1.508 -2.863 1.00 97.25 192 HIS A N 1
ATOM 1374 C CA . HIS A 1 192 ? 0.210 -0.431 -3.570 1.00 97.25 192 HIS A CA 1
ATOM 1375 C C . HIS A 1 192 ? -0.382 -0.891 -4.902 1.00 97.25 192 HIS A C 1
ATOM 1377 O O . HIS A 1 192 ? -1.560 -0.652 -5.177 1.00 97.25 192 HIS A O 1
ATOM 1383 N N . PHE A 1 193 ? 0.383 -1.648 -5.690 1.00 97.12 193 PHE A N 1
ATOM 1384 C CA . PHE A 1 193 ? -0.103 -2.302 -6.905 1.00 97.12 193 PHE A CA 1
ATOM 1385 C C . PHE A 1 193 ? -1.307 -3.217 -6.614 1.00 97.12 193 PHE A C 1
ATOM 1387 O O . PHE A 1 193 ? -2.230 -3.314 -7.419 1.00 97.12 193 PHE A O 1
ATOM 1394 N N . SER A 1 194 ? -1.347 -3.854 -5.438 1.00 96.62 194 SER A N 1
ATOM 1395 C CA . SER A 1 194 ? -2.473 -4.676 -4.963 1.00 96.62 194 SER A CA 1
ATOM 1396 C C . SER A 1 194 ? -3.673 -3.861 -4.462 1.00 96.62 194 SER A C 1
ATOM 1398 O O . SER A 1 194 ? -4.720 -4.443 -4.164 1.00 96.62 194 SER A O 1
ATOM 1400 N N . GLY A 1 195 ? -3.554 -2.537 -4.363 1.00 94.62 195 GLY A N 1
ATOM 1401 C CA . GLY A 1 195 ? -4.592 -1.642 -3.858 1.00 94.62 195 GLY A CA 1
ATOM 1402 C C . GLY A 1 195 ? -4.554 -1.415 -2.346 1.00 94.62 195 GLY A C 1
ATOM 1403 O O . GLY A 1 195 ? -5.590 -1.072 -1.777 1.00 94.62 195 GLY A O 1
ATOM 1404 N N . LEU A 1 196 ? -3.408 -1.608 -1.689 1.00 95.88 196 LEU A N 1
ATOM 1405 C CA . LEU A 1 196 ? -3.202 -1.232 -0.288 1.00 95.88 196 LEU A CA 1
ATOM 1406 C C . LEU A 1 196 ? -2.675 0.198 -0.176 1.00 95.88 196 LEU A C 1
ATOM 1408 O O . LEU A 1 196 ? -1.883 0.643 -1.001 1.00 95.88 196 LEU A O 1
ATOM 1412 N N . ASP A 1 197 ? -3.130 0.913 0.844 1.00 93.50 197 ASP A N 1
ATOM 1413 C CA . ASP A 1 197 ? -2.581 2.204 1.242 1.00 93.50 197 ASP A CA 1
ATOM 1414 C C . ASP A 1 197 ? -1.481 2.024 2.286 1.00 93.50 197 ASP A C 1
ATOM 1416 O O . ASP A 1 197 ? -1.293 0.937 2.835 1.00 93.50 197 ASP A O 1
ATOM 1420 N N . HIS A 1 198 ? -0.801 3.114 2.612 1.00 94.81 198 HIS A N 1
ATOM 1421 C CA . HIS A 1 198 ? 0.086 3.132 3.753 1.00 94.81 198 HIS A CA 1
ATOM 1422 C C . HIS A 1 198 ? -0.615 2.856 5.087 1.00 94.81 198 HIS A C 1
ATOM 1424 O O . HIS A 1 198 ? -1.773 3.220 5.321 1.00 94.81 198 HIS A O 1
ATOM 1430 N N . ALA A 1 199 ? 0.161 2.288 6.004 1.00 94.69 199 ALA A N 1
ATOM 1431 C CA . ALA A 1 199 ? -0.241 1.922 7.350 1.00 94.69 199 ALA A CA 1
ATOM 1432 C C . ALA A 1 199 ? 0.616 2.639 8.401 1.00 94.69 199 ALA A C 1
ATOM 1434 O O . ALA A 1 199 ? 1.819 2.853 8.230 1.00 94.69 199 ALA A O 1
ATOM 1435 N N . GLN A 1 200 ? 0.003 2.973 9.539 1.00 93.81 200 GLN A N 1
ATOM 1436 C CA . GLN A 1 200 ? 0.704 3.532 10.691 1.00 93.81 200 GLN A CA 1
ATOM 1437 C C . GLN A 1 200 ? 0.517 2.625 11.904 1.00 93.81 200 GLN A C 1
ATOM 1439 O O . GLN A 1 200 ? -0.456 2.718 12.651 1.00 93.81 200 GLN A O 1
ATOM 1444 N N . VAL A 1 201 ? 1.513 1.779 12.136 1.00 93.50 201 VAL A N 1
ATOM 1445 C CA . VAL A 1 201 ? 1.669 0.992 13.359 1.00 93.50 201 VAL A CA 1
ATOM 1446 C C . VAL A 1 201 ? 3.117 1.134 13.810 1.00 93.50 201 VAL A C 1
ATOM 1448 O O . VAL A 1 201 ? 4.028 1.124 12.990 1.00 93.50 201 VAL A O 1
ATOM 1451 N N . ASN A 1 202 ? 3.335 1.287 15.119 1.00 92.69 202 ASN A N 1
ATOM 1452 C CA . ASN A 1 202 ? 4.675 1.428 15.709 1.00 92.69 202 ASN A CA 1
ATOM 1453 C C . ASN A 1 202 ? 5.496 2.561 15.062 1.00 92.69 202 ASN A C 1
ATOM 1455 O O . ASN A 1 202 ? 6.692 2.405 14.795 1.00 92.69 202 ASN A O 1
ATOM 1459 N N . TRP A 1 203 ? 4.849 3.709 14.813 1.00 89.31 203 TRP A N 1
ATOM 1460 C CA . TRP A 1 203 ? 5.424 4.836 14.072 1.00 89.31 203 TRP A CA 1
ATOM 1461 C C . TRP A 1 203 ? 6.780 5.292 14.611 1.00 89.31 203 TRP A C 1
ATOM 1463 O O . TRP A 1 203 ? 7.605 5.807 13.858 1.00 89.31 203 TRP A O 1
ATOM 1473 N N . GLU A 1 204 ? 7.057 5.070 15.900 1.00 88.19 204 GLU A N 1
ATOM 1474 C CA . GLU A 1 204 ? 8.341 5.376 16.516 1.00 88.19 204 GLU A CA 1
ATOM 1475 C C . GLU A 1 204 ? 9.538 4.748 15.788 1.00 88.19 204 GLU A C 1
ATOM 1477 O O . GLU A 1 204 ? 10.637 5.291 15.892 1.00 88.19 204 GLU A O 1
ATOM 1482 N N . CYS A 1 205 ? 9.349 3.660 15.036 1.00 89.12 205 CYS A N 1
ATOM 1483 C CA . CYS A 1 205 ? 10.412 3.003 14.279 1.00 89.12 205 CYS A CA 1
ATOM 1484 C C . CYS A 1 205 ? 11.002 3.862 13.156 1.00 89.12 205 CYS A C 1
ATOM 1486 O O . CYS A 1 205 ? 12.192 3.735 12.881 1.00 89.12 205 CYS A O 1
ATOM 1488 N N . GLY A 1 206 ? 10.224 4.780 12.574 1.00 85.94 206 GLY A N 1
ATOM 1489 C CA . GLY A 1 206 ? 10.713 5.699 11.538 1.00 85.94 206 GLY A CA 1
ATOM 1490 C C . GLY A 1 206 ? 11.523 6.885 12.076 1.00 85.94 206 GLY A C 1
ATOM 1491 O O . GLY A 1 206 ? 12.285 7.503 11.341 1.00 85.94 206 GLY A O 1
ATOM 1492 N N . PHE A 1 207 ? 11.389 7.217 13.367 1.00 85.31 207 PHE A N 1
ATOM 1493 C CA . PHE A 1 207 ? 11.877 8.502 13.904 1.00 85.31 207 PHE A CA 1
ATOM 1494 C C . PHE A 1 207 ? 12.687 8.379 15.197 1.00 85.31 207 PHE A C 1
ATOM 1496 O O . PHE A 1 207 ? 13.297 9.345 15.668 1.00 85.31 207 PHE A O 1
ATOM 1503 N N . ARG A 1 208 ? 12.667 7.207 15.829 1.00 85.38 208 ARG A N 1
ATOM 1504 C CA . ARG A 1 208 ? 13.318 6.906 17.107 1.00 85.38 208 ARG A CA 1
ATOM 1505 C C . ARG A 1 208 ? 13.929 5.507 17.048 1.00 85.38 208 ARG A C 1
ATOM 1507 O O . ARG A 1 208 ? 13.920 4.840 16.023 1.00 85.38 208 ARG A O 1
ATOM 1514 N N . ALA A 1 209 ? 14.521 5.072 18.159 1.00 83.62 209 ALA A N 1
ATOM 1515 C CA . ALA A 1 209 ? 15.026 3.710 18.256 1.00 83.62 209 ALA A CA 1
ATOM 1516 C C . ALA A 1 209 ? 13.861 2.710 18.160 1.00 83.62 209 ALA A C 1
ATOM 1518 O O . ALA A 1 209 ? 12.965 2.730 19.004 1.00 83.62 209 ALA A O 1
ATOM 1519 N N . CYS A 1 210 ? 13.906 1.841 17.153 1.00 87.31 210 CYS A N 1
ATOM 1520 C CA . CYS A 1 210 ? 12.946 0.763 16.960 1.00 87.31 210 CYS A CA 1
ATOM 1521 C C . CYS A 1 210 ? 13.382 -0.472 17.767 1.00 87.31 210 CYS A C 1
ATOM 1523 O O . CYS A 1 210 ? 14.500 -0.967 17.601 1.00 87.31 210 CYS A O 1
ATOM 1525 N N . GLY A 1 211 ? 12.526 -0.945 18.676 1.00 87.56 211 GLY A N 1
ATOM 1526 C CA . GLY A 1 211 ? 12.728 -2.224 19.360 1.00 87.56 211 GLY A CA 1
ATOM 1527 C C . GLY A 1 211 ? 12.454 -3.406 18.427 1.00 87.56 211 GLY A C 1
ATOM 1528 O O . GLY A 1 211 ? 11.742 -3.254 17.440 1.00 87.56 211 GLY A O 1
ATOM 1529 N N . ALA A 1 212 ? 12.983 -4.589 18.752 1.00 88.06 212 ALA A N 1
ATOM 1530 C CA . ALA A 1 212 ? 12.792 -5.786 17.928 1.00 88.06 212 ALA A CA 1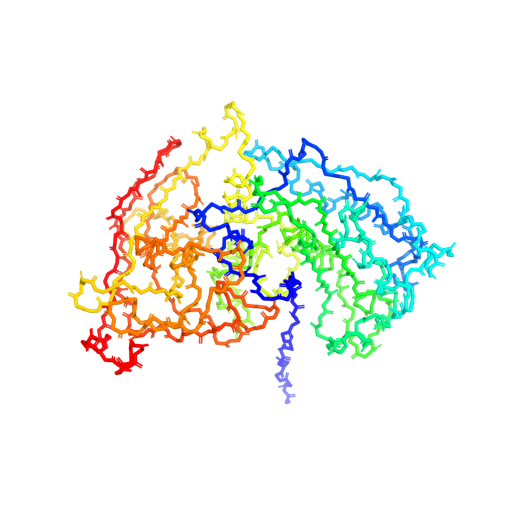
ATOM 1531 C C . ALA A 1 212 ? 11.303 -6.126 17.729 1.00 88.06 212 ALA A C 1
ATOM 1533 O O . ALA A 1 212 ? 10.879 -6.362 16.603 1.00 88.06 212 ALA A O 1
ATOM 1534 N N . ASP A 1 213 ? 10.502 -6.058 18.794 1.00 87.31 213 ASP A N 1
ATOM 1535 C CA . ASP A 1 213 ? 9.068 -6.358 18.719 1.00 87.31 213 ASP A CA 1
ATOM 1536 C C . ASP A 1 213 ? 8.299 -5.327 17.886 1.00 87.31 213 ASP A C 1
ATOM 1538 O O . ASP A 1 213 ? 7.406 -5.685 17.119 1.00 87.31 213 ASP A O 1
ATOM 1542 N N . ASN A 1 214 ? 8.686 -4.049 17.982 1.00 90.06 214 ASN A N 1
ATOM 1543 C CA . ASN A 1 214 ? 8.110 -2.995 17.152 1.00 90.06 214 ASN A CA 1
ATOM 1544 C C . ASN A 1 214 ? 8.406 -3.225 15.670 1.00 90.06 214 ASN A C 1
ATOM 1546 O O . ASN A 1 214 ? 7.543 -2.961 14.841 1.00 90.06 214 ASN A O 1
ATOM 1550 N N . LEU A 1 215 ? 9.614 -3.701 15.356 1.00 90.69 215 LEU A N 1
ATOM 1551 C CA . LEU A 1 215 ? 10.043 -3.957 13.986 1.00 90.69 215 LEU A CA 1
ATOM 1552 C C . LEU A 1 215 ? 9.322 -5.163 13.377 1.00 90.69 215 LEU A C 1
ATOM 1554 O O . LEU A 1 215 ? 9.016 -5.151 12.194 1.00 90.69 215 LEU A O 1
ATOM 1558 N N . VAL A 1 216 ? 9.025 -6.188 14.182 1.00 91.44 216 VAL A N 1
ATOM 1559 C CA . VAL A 1 216 ? 8.233 -7.351 13.746 1.00 91.44 216 VAL A CA 1
ATOM 1560 C C . VAL A 1 216 ? 6.791 -6.957 13.423 1.00 91.44 216 VAL A C 1
ATOM 1562 O O . VAL A 1 216 ? 6.225 -7.469 12.465 1.00 91.44 216 VAL A O 1
ATOM 1565 N N . GLY A 1 217 ? 6.193 -6.064 14.214 1.00 92.62 217 GLY A N 1
ATOM 1566 C CA . GLY A 1 217 ? 4.848 -5.550 13.948 1.00 92.62 217 GLY A CA 1
ATOM 1567 C C . GLY A 1 217 ? 4.811 -4.302 13.067 1.00 92.62 217 GLY A C 1
ATOM 1568 O O . GLY A 1 217 ? 3.754 -3.684 12.978 1.00 92.62 217 GLY A O 1
ATOM 1569 N N . LEU A 1 218 ? 5.941 -3.882 12.486 1.00 95.00 218 LEU A N 1
ATOM 1570 C CA . LEU A 1 218 ? 5.985 -2.745 11.571 1.00 95.00 218 LEU A CA 1
ATOM 1571 C C . LEU A 1 218 ? 5.434 -3.199 10.211 1.00 95.00 218 LEU A C 1
ATOM 1573 O O . LEU A 1 218 ? 5.983 -4.151 9.652 1.00 95.00 218 LEU A O 1
ATOM 1577 N N . PRO A 1 219 ? 4.392 -2.548 9.671 1.00 97.06 219 PRO A N 1
ATOM 1578 C CA . PRO A 1 219 ? 3.817 -2.950 8.402 1.00 97.06 219 PRO A CA 1
ATOM 1579 C C . PRO A 1 219 ? 4.815 -2.833 7.260 1.00 97.06 219 PRO A C 1
ATOM 1581 O O . PRO A 1 219 ? 5.613 -1.892 7.205 1.00 97.06 219 PRO A O 1
ATOM 1584 N N . THR A 1 220 ? 4.724 -3.758 6.310 1.00 97.62 220 THR A N 1
ATOM 1585 C CA . THR A 1 220 ? 5.357 -3.590 5.004 1.00 97.62 220 THR A CA 1
ATOM 1586 C C . THR A 1 220 ? 4.880 -2.288 4.378 1.00 97.62 220 THR A C 1
ATOM 1588 O O . THR A 1 220 ? 5.716 -1.521 3.911 1.00 97.62 220 THR A O 1
ATOM 1591 N N . MET A 1 221 ? 3.586 -1.968 4.501 1.00 96.94 221 MET A N 1
ATOM 1592 C CA . MET A 1 221 ? 2.990 -0.701 4.058 1.00 96.94 221 MET A CA 1
ATOM 1593 C C . MET A 1 221 ? 3.323 0.517 4.943 1.00 96.94 221 MET A C 1
ATOM 1595 O O . MET A 1 221 ? 2.667 1.550 4.846 1.00 96.94 221 MET A O 1
ATOM 1599 N N . PHE A 1 222 ? 4.319 0.455 5.830 1.00 95.62 222 PHE A N 1
ATOM 1600 C CA . PHE A 1 222 ? 4.797 1.657 6.518 1.00 95.62 222 PHE A CA 1
ATOM 1601 C C . PHE A 1 222 ? 5.498 2.598 5.513 1.00 95.62 222 PHE A C 1
ATOM 1603 O O . PHE A 1 222 ? 6.345 2.109 4.764 1.00 95.62 222 PHE A O 1
ATOM 1610 N N . PRO A 1 223 ? 5.225 3.921 5.500 1.00 92.06 223 PRO A N 1
ATOM 1611 C CA . PRO A 1 223 ? 5.645 4.804 4.400 1.00 92.06 223 PRO A CA 1
ATOM 1612 C C . PRO A 1 223 ? 7.149 4.970 4.181 1.00 92.06 223 PRO A C 1
ATOM 1614 O O . PRO A 1 223 ? 7.568 5.497 3.156 1.00 92.06 223 PRO A O 1
ATOM 1617 N N . PHE A 1 224 ? 7.979 4.597 5.156 1.00 90.69 224 PHE A N 1
ATOM 1618 C CA . PHE A 1 224 ? 9.432 4.738 5.071 1.00 90.69 224 PHE A CA 1
ATOM 1619 C C . PHE A 1 224 ? 10.106 3.379 5.153 1.00 90.69 224 PHE A C 1
ATOM 1621 O O . PHE A 1 224 ? 9.703 2.513 5.937 1.00 90.69 224 PHE A O 1
ATOM 1628 N N . LEU A 1 225 ? 11.207 3.226 4.423 1.00 94.12 225 LEU A N 1
ATOM 1629 C CA . LEU A 1 225 ? 12.072 2.072 4.601 1.00 94.12 225 LEU A CA 1
ATOM 1630 C C . LEU A 1 225 ? 12.880 2.230 5.899 1.00 94.12 225 LEU A C 1
ATOM 1632 O O . LEU A 1 225 ? 13.790 3.052 6.007 1.00 94.12 225 LEU A O 1
ATOM 1636 N N . VAL A 1 226 ? 12.538 1.424 6.900 1.00 94.00 226 VAL A N 1
ATOM 1637 C CA . VAL A 1 226 ? 13.230 1.318 8.191 1.00 94.00 226 VAL A CA 1
ATOM 1638 C C . VAL A 1 226 ? 14.247 0.181 8.167 1.00 94.00 226 VAL A C 1
ATOM 1640 O O . VAL A 1 226 ? 15.342 0.326 8.714 1.00 94.00 226 VAL A O 1
ATOM 1643 N N . SER A 1 227 ? 13.889 -0.969 7.584 1.00 94.38 227 SER A N 1
ATOM 1644 C CA . SER A 1 227 ? 14.805 -2.107 7.422 1.00 94.38 227 SER A CA 1
ATOM 1645 C C . SER A 1 227 ? 14.272 -3.165 6.453 1.00 94.38 227 SER A C 1
ATOM 1647 O O . SER A 1 227 ? 13.071 -3.235 6.199 1.00 94.38 227 SER A O 1
ATOM 1649 N N . ALA A 1 228 ? 15.140 -4.106 6.073 1.00 96.38 228 ALA A N 1
ATOM 1650 C CA . ALA A 1 228 ? 14.780 -5.326 5.345 1.00 96.38 228 ALA A CA 1
ATOM 1651 C C . ALA A 1 228 ? 13.647 -6.167 5.977 1.00 96.38 228 ALA A C 1
ATOM 1653 O O . ALA A 1 228 ? 13.032 -6.971 5.281 1.00 96.38 228 ALA A O 1
ATOM 1654 N N . GLN A 1 229 ? 13.347 -6.013 7.276 1.00 95.31 229 GLN A N 1
ATOM 1655 C CA . GLN A 1 229 ? 12.240 -6.736 7.920 1.00 95.31 229 GLN A CA 1
ATOM 1656 C C . GLN A 1 229 ? 10.885 -6.424 7.266 1.00 95.31 229 GLN A C 1
ATOM 1658 O O . GLN A 1 229 ? 10.022 -7.297 7.254 1.00 95.31 229 GLN A O 1
ATOM 1663 N N . GLN A 1 230 ? 10.726 -5.239 6.663 1.00 95.00 230 GLN A N 1
ATOM 1664 C CA . GLN A 1 230 ? 9.515 -4.858 5.925 1.00 95.00 230 GLN A CA 1
ATOM 1665 C C . GLN A 1 230 ? 9.290 -5.691 4.655 1.00 95.00 230 GLN A C 1
ATOM 1667 O O . GLN A 1 230 ? 8.201 -5.651 4.102 1.00 95.00 230 GLN A O 1
ATOM 1672 N N . GLY A 1 231 ? 10.255 -6.506 4.212 1.00 96.94 231 GLY A N 1
ATOM 1673 C CA . GLY A 1 231 ? 10.022 -7.513 3.170 1.00 96.94 231 GLY A CA 1
ATOM 1674 C C . GLY A 1 231 ? 9.225 -8.732 3.656 1.00 96.94 231 GLY A C 1
ATOM 1675 O O . GLY A 1 231 ? 8.866 -9.592 2.858 1.00 96.94 231 GLY A O 1
ATOM 1676 N N . SER A 1 232 ? 8.963 -8.840 4.963 1.00 96.25 232 SER A N 1
ATOM 1677 C CA . SER A 1 232 ? 8.081 -9.848 5.560 1.00 96.25 232 SER A CA 1
ATOM 1678 C C . SER A 1 232 ? 6.789 -9.190 6.031 1.00 96.25 232 SER A C 1
ATOM 1680 O O . SER A 1 232 ? 6.838 -8.289 6.863 1.00 96.25 232 SER A O 1
ATOM 1682 N N . LEU A 1 233 ? 5.650 -9.682 5.543 1.00 97.94 233 LEU A N 1
ATOM 1683 C CA . LEU A 1 233 ? 4.339 -9.108 5.846 1.00 97.94 233 LEU A CA 1
ATOM 1684 C C . LEU A 1 233 ? 4.020 -9.178 7.345 1.00 97.94 233 LEU A C 1
ATOM 1686 O O . LEU A 1 233 ? 4.125 -10.242 7.968 1.00 97.94 233 LEU A O 1
ATOM 1690 N N . SER A 1 234 ? 3.588 -8.053 7.907 1.00 96.75 234 SER A N 1
ATOM 1691 C CA . SER A 1 234 ? 3.061 -7.976 9.265 1.00 96.75 234 SER A CA 1
ATOM 1692 C C . SER A 1 234 ? 1.613 -8.481 9.328 1.00 96.75 234 SER A C 1
ATOM 1694 O O . SER A 1 234 ? 0.978 -8.803 8.320 1.00 96.75 234 SER A O 1
ATOM 1696 N N . ILE A 1 235 ? 1.058 -8.534 10.541 1.00 96.25 235 ILE A N 1
ATOM 1697 C CA . ILE A 1 235 ? -0.353 -8.883 10.749 1.00 96.25 235 ILE A CA 1
ATOM 1698 C C . ILE A 1 235 ? -1.297 -7.869 10.094 1.00 96.25 235 ILE A C 1
ATOM 1700 O O . ILE A 1 235 ? -2.357 -8.271 9.615 1.00 96.25 235 ILE A O 1
ATOM 1704 N N . ASP A 1 236 ? -0.909 -6.596 10.048 1.00 97.69 236 ASP A N 1
ATOM 1705 C CA . ASP A 1 236 ? -1.673 -5.549 9.375 1.00 97.69 236 ASP A CA 1
ATOM 1706 C C . ASP A 1 236 ? -1.788 -5.822 7.869 1.00 97.69 236 ASP A C 1
ATOM 1708 O O . ASP A 1 236 ? -2.892 -5.934 7.330 1.00 97.69 236 ASP A O 1
ATOM 1712 N N . ASP A 1 237 ? -0.643 -6.061 7.221 1.00 98.50 237 ASP A N 1
ATOM 1713 C CA . ASP A 1 237 ? -0.555 -6.313 5.781 1.00 98.50 237 ASP A CA 1
ATOM 1714 C C . ASP A 1 237 ? -1.360 -7.565 5.393 1.00 98.50 237 ASP A C 1
ATOM 1716 O O . ASP A 1 237 ? -2.158 -7.544 4.452 1.00 98.50 237 ASP A O 1
ATOM 1720 N N . VAL A 1 238 ? -1.204 -8.654 6.162 1.00 98.38 238 VAL A N 1
ATOM 1721 C CA . VAL A 1 238 ? -1.948 -9.910 5.966 1.00 98.38 238 VAL A CA 1
ATOM 1722 C C . VAL A 1 238 ? -3.448 -9.698 6.163 1.00 98.38 238 VAL A C 1
ATOM 1724 O O . VAL A 1 238 ? -4.245 -10.214 5.374 1.00 98.38 238 VAL A O 1
ATOM 1727 N N . GLY A 1 239 ? -3.850 -8.945 7.188 1.00 97.81 239 GLY A N 1
ATOM 1728 C CA . GLY A 1 239 ? -5.251 -8.645 7.466 1.00 97.81 239 GLY A CA 1
ATOM 1729 C C . GLY A 1 239 ? -5.909 -7.895 6.311 1.00 97.81 239 GLY A C 1
ATOM 1730 O O . GLY A 1 239 ? -6.972 -8.309 5.831 1.00 97.81 239 GLY A O 1
ATOM 1731 N N . TRP A 1 240 ? -5.272 -6.827 5.829 1.00 97.81 240 TRP A N 1
ATOM 1732 C CA . TRP A 1 240 ? -5.817 -5.989 4.763 1.00 97.81 240 TRP A CA 1
ATOM 1733 C C . TRP A 1 240 ? -5.827 -6.680 3.403 1.00 97.81 240 TRP A C 1
ATOM 1735 O O . TRP A 1 240 ? -6.879 -6.693 2.758 1.00 97.81 240 TRP A O 1
ATOM 1745 N N . ILE A 1 241 ? -4.741 -7.342 2.983 1.00 97.75 241 ILE A N 1
ATOM 1746 C CA . ILE A 1 241 ? -4.744 -8.058 1.694 1.00 97.75 241 ILE A CA 1
ATOM 1747 C C . ILE A 1 241 ? -5.783 -9.186 1.681 1.00 97.75 241 ILE A C 1
ATOM 1749 O O . ILE A 1 241 ? -6.492 -9.377 0.691 1.00 97.75 241 ILE A O 1
ATOM 1753 N N . SER A 1 242 ? -5.951 -9.885 2.807 1.00 97.69 242 SER A N 1
ATOM 1754 C CA . SER A 1 242 ? -6.953 -10.947 2.941 1.00 97.69 242 SER A CA 1
ATOM 1755 C C . SER A 1 242 ? -8.378 -10.403 2.951 1.00 97.69 242 SER A C 1
ATOM 1757 O O . SER A 1 242 ? -9.298 -11.092 2.519 1.00 97.69 242 SER A O 1
ATOM 1759 N N . LYS A 1 243 ? -8.584 -9.170 3.423 1.00 96.44 243 LYS A N 1
ATOM 1760 C CA . LYS A 1 243 ? -9.885 -8.501 3.355 1.00 96.44 243 LYS A CA 1
ATOM 1761 C C . LYS A 1 243 ? -10.225 -8.037 1.941 1.00 96.44 243 LYS A C 1
ATOM 1763 O O . LYS A 1 243 ? -11.378 -8.171 1.537 1.00 96.44 243 LYS A O 1
ATOM 1768 N N . LEU A 1 244 ? -9.250 -7.514 1.197 1.00 96.19 244 LEU A N 1
ATOM 1769 C CA . LEU A 1 244 ? -9.449 -7.093 -0.194 1.00 96.19 244 LEU A CA 1
ATOM 1770 C C . LEU A 1 244 ? -9.701 -8.287 -1.122 1.00 96.19 244 LEU A C 1
ATOM 1772 O O . LEU A 1 244 ? -10.557 -8.218 -2.005 1.00 96.19 244 LEU A O 1
ATOM 1776 N N . TYR A 1 245 ? -8.999 -9.396 -0.891 1.00 97.00 245 TYR A N 1
ATOM 1777 C CA . TYR A 1 245 ? -9.043 -10.581 -1.746 1.00 97.00 245 TYR A CA 1
ATOM 1778 C C . TYR A 1 245 ? -9.342 -11.840 -0.929 1.00 97.00 245 TYR A C 1
ATOM 1780 O O . TYR A 1 245 ? -8.495 -12.718 -0.854 1.00 97.00 245 TYR A O 1
ATOM 1788 N N . PRO A 1 246 ? -10.516 -11.994 -0.301 1.00 96.44 246 PRO A N 1
ATOM 1789 C CA . PRO A 1 246 ? -10.746 -13.083 0.644 1.00 96.44 246 PRO A CA 1
ATOM 1790 C C . PRO A 1 246 ? -10.691 -14.460 -0.022 1.00 96.44 246 PRO A C 1
ATOM 1792 O O . PRO A 1 246 ? -11.514 -14.793 -0.879 1.00 96.44 246 PRO A O 1
ATOM 1795 N N . ALA A 1 247 ? -9.761 -15.306 0.425 1.00 95.75 247 ALA A N 1
ATOM 1796 C CA . ALA A 1 247 ? -9.785 -16.726 0.096 1.00 95.75 247 ALA A CA 1
ATOM 1797 C C . ALA A 1 247 ? -10.903 -17.451 0.863 1.00 95.75 247 ALA A C 1
ATOM 1799 O O . ALA A 1 247 ? -11.285 -17.078 1.976 1.00 95.75 247 ALA A O 1
ATOM 1800 N N . GLY A 1 248 ? -11.420 -18.526 0.267 1.00 94.06 248 GLY A N 1
ATOM 1801 C CA . GLY A 1 248 ? -12.364 -19.439 0.913 1.00 94.06 248 GLY A CA 1
ATOM 1802 C C . GLY A 1 248 ? -11.677 -20.590 1.657 1.00 94.06 248 GLY A C 1
ATOM 1803 O O . GLY A 1 248 ? -10.475 -20.813 1.546 1.00 94.06 248 GLY A O 1
ATOM 1804 N N . GLY A 1 249 ? -12.463 -21.391 2.380 1.00 94.06 249 GLY A N 1
ATOM 1805 C CA . GLY A 1 249 ? -11.978 -22.608 3.041 1.00 94.06 249 GLY A CA 1
ATOM 1806 C C . GLY A 1 249 ? -11.314 -22.370 4.403 1.00 94.06 249 GLY A C 1
ATOM 1807 O O . GLY A 1 249 ? -11.391 -21.285 4.965 1.00 94.06 249 GLY A O 1
ATOM 1808 N N . GLY A 1 250 ? -10.692 -23.416 4.959 1.00 92.88 250 GLY A N 1
ATOM 1809 C CA . GLY A 1 250 ? -10.206 -23.432 6.350 1.00 92.88 250 GLY A CA 1
ATOM 1810 C C . GLY A 1 250 ? -9.000 -22.535 6.650 1.00 92.88 250 GLY A C 1
ATOM 1811 O O . GLY A 1 250 ? -8.731 -22.275 7.816 1.00 92.88 250 GLY A O 1
ATOM 1812 N N . ALA A 1 251 ? -8.297 -22.063 5.619 1.00 93.19 251 ALA A N 1
ATOM 1813 C CA . ALA A 1 251 ? -7.243 -21.051 5.733 1.00 93.19 251 ALA A CA 1
ATOM 1814 C C . ALA A 1 251 ? -7.709 -19.656 5.265 1.00 93.19 251 ALA A C 1
ATOM 1816 O O . ALA A 1 251 ? -6.991 -18.677 5.443 1.00 93.19 251 ALA A O 1
ATOM 1817 N N . GLY A 1 252 ? -8.912 -19.567 4.686 1.00 95.19 252 GLY A N 1
ATOM 1818 C CA . GLY A 1 252 ? -9.469 -18.347 4.115 1.00 95.19 252 GLY A CA 1
ATOM 1819 C C . GLY A 1 252 ? -9.820 -17.288 5.158 1.00 95.19 252 GLY A C 1
ATOM 1820 O O . GLY A 1 252 ? -9.959 -17.607 6.339 1.00 95.19 252 GLY A O 1
ATOM 1821 N N . PHE A 1 253 ? -10.022 -16.043 4.718 1.00 96.00 253 PHE A N 1
ATOM 1822 C CA . PHE A 1 253 ? -10.264 -14.883 5.589 1.00 96.00 253 PHE A CA 1
ATOM 1823 C C . PHE A 1 253 ? -11.323 -15.148 6.672 1.00 96.00 253 PHE A C 1
ATOM 1825 O O . PHE A 1 253 ? -11.042 -15.012 7.856 1.00 96.00 253 PHE A O 1
ATOM 1832 N N . ASN A 1 254 ? -12.506 -15.651 6.301 1.00 96.69 254 ASN A N 1
ATOM 1833 C CA . ASN A 1 254 ? -13.584 -15.929 7.264 1.00 96.69 254 ASN A CA 1
ATOM 1834 C C . ASN A 1 254 ? -13.254 -17.037 8.285 1.00 96.69 254 ASN A C 1
ATOM 1836 O O . ASN A 1 254 ? -13.931 -17.146 9.302 1.00 96.69 254 ASN A O 1
ATOM 1840 N N . ALA A 1 255 ? -12.265 -17.892 8.018 1.00 97.44 255 ALA A N 1
ATOM 1841 C CA . ALA A 1 255 ? -11.834 -18.943 8.939 1.00 97.44 255 ALA A CA 1
ATOM 1842 C C . ALA A 1 255 ? -10.677 -18.498 9.847 1.00 97.44 255 ALA A C 1
ATOM 1844 O O . ALA A 1 255 ? -10.471 -19.098 10.903 1.00 97.44 255 ALA A O 1
ATOM 1845 N N . THR A 1 256 ? -9.931 -17.465 9.451 1.00 97.56 256 THR A N 1
ATOM 1846 C CA . THR A 1 256 ? -8.667 -17.072 10.093 1.00 97.56 256 THR A CA 1
ATOM 1847 C C . THR A 1 256 ? -8.638 -15.637 10.606 1.00 97.56 256 THR A C 1
ATOM 1849 O O . THR A 1 256 ? -7.727 -15.312 11.359 1.00 97.56 256 THR A O 1
ATOM 1852 N N . HIS A 1 257 ? -9.621 -14.804 10.258 1.00 98.19 257 HIS A N 1
ATOM 1853 C CA . HIS A 1 257 ? -9.691 -13.386 10.612 1.00 98.19 257 HIS A CA 1
ATOM 1854 C C . HIS A 1 257 ? -11.098 -12.991 11.060 1.00 98.19 257 HIS A C 1
ATOM 1856 O O . HIS A 1 257 ? -12.093 -13.568 10.622 1.00 98.19 257 HIS A O 1
ATOM 1862 N N . GLY A 1 258 ? -11.177 -11.984 11.922 1.00 98.06 258 GLY A N 1
ATOM 1863 C CA . GLY A 1 258 ? -12.383 -11.199 12.164 1.00 98.06 258 GLY A CA 1
ATOM 1864 C C . GLY A 1 258 ? -12.152 -9.737 11.787 1.00 98.06 258 GLY A C 1
ATOM 1865 O O . GLY A 1 258 ? -11.168 -9.382 11.136 1.00 98.06 258 GLY A O 1
ATOM 1866 N N . THR A 1 259 ? -13.074 -8.862 12.172 1.00 98.00 259 THR A N 1
ATOM 1867 C CA . THR A 1 259 ? -12.926 -7.417 11.945 1.00 98.00 259 THR A CA 1
ATOM 1868 C C . THR A 1 259 ? -13.424 -6.645 13.154 1.00 98.00 259 THR A C 1
ATOM 1870 O O . THR A 1 259 ? -14.537 -6.885 13.611 1.00 98.00 259 THR A O 1
ATOM 1873 N N . ILE A 1 260 ? -12.634 -5.702 13.653 1.00 98.00 260 ILE A N 1
ATOM 1874 C CA . ILE A 1 260 ? -13.097 -4.699 14.619 1.00 98.00 260 ILE A CA 1
ATOM 1875 C C . ILE A 1 260 ? -13.661 -3.524 13.831 1.00 98.00 260 ILE A C 1
ATOM 1877 O O . ILE A 1 260 ? -13.018 -3.068 12.888 1.00 98.00 260 ILE A O 1
ATOM 1881 N N . THR A 1 261 ? -14.837 -3.031 14.211 1.00 97.81 261 THR A N 1
ATOM 1882 C CA . THR A 1 261 ? -15.380 -1.773 13.690 1.00 97.81 261 THR A CA 1
ATOM 1883 C C . THR A 1 261 ? -15.897 -0.879 14.806 1.00 97.81 261 THR A C 1
ATOM 1885 O O . THR A 1 261 ? -16.325 -1.341 15.872 1.00 97.81 261 THR A O 1
ATOM 1888 N N . GLY A 1 262 ? -15.881 0.418 14.535 1.00 96.94 262 GLY A N 1
ATOM 1889 C CA . GLY A 1 262 ? -16.405 1.444 15.421 1.00 96.94 262 GLY A CA 1
ATOM 1890 C C . GLY A 1 262 ? -16.381 2.808 14.750 1.00 96.94 262 GLY A C 1
ATOM 1891 O O . GLY A 1 262 ? -16.059 2.938 13.567 1.00 96.94 262 GLY A O 1
ATOM 1892 N N . THR A 1 263 ? -16.725 3.821 15.528 1.00 94.88 263 THR A N 1
ATOM 1893 C CA . THR A 1 263 ? -16.758 5.218 15.110 1.00 94.88 263 THR A CA 1
ATOM 1894 C C . THR A 1 263 ? -15.924 6.058 16.065 1.00 94.88 263 THR A C 1
ATOM 1896 O O . THR A 1 263 ? -16.036 5.930 17.286 1.00 94.88 263 THR A O 1
ATOM 1899 N N . ILE A 1 264 ? -15.091 6.940 15.519 1.00 91.38 264 ILE A N 1
ATOM 1900 C CA . ILE A 1 264 ? -14.386 7.949 16.305 1.00 91.38 264 ILE A CA 1
ATOM 1901 C C . ILE A 1 264 ? -15.257 9.197 16.413 1.00 91.38 264 ILE A C 1
ATOM 1903 O O . ILE A 1 264 ? -15.739 9.716 15.405 1.00 91.38 264 ILE A O 1
ATOM 1907 N N . TYR A 1 265 ? -15.422 9.690 17.634 1.00 89.44 265 TYR A N 1
ATOM 1908 C CA . TYR A 1 265 ? -16.185 10.888 17.961 1.00 89.44 265 TYR A CA 1
ATOM 1909 C C . TYR A 1 265 ? -15.289 11.985 18.540 1.00 89.44 265 TYR A C 1
ATOM 1911 O O . TYR A 1 265 ? -14.301 11.710 19.225 1.00 89.44 265 TYR A O 1
ATOM 1919 N N . PHE A 1 266 ? -15.662 13.242 18.319 1.00 85.62 266 PHE A N 1
ATOM 1920 C CA . PHE A 1 266 ? -15.160 14.380 19.085 1.00 85.62 266 PHE A CA 1
ATOM 1921 C C . PHE A 1 266 ? -15.635 14.315 20.546 1.00 85.62 266 PHE A C 1
ATOM 1923 O O . PHE A 1 266 ? -16.443 13.471 20.919 1.00 85.62 266 PHE A O 1
ATOM 1930 N N . SER A 1 267 ? -15.150 15.233 21.386 1.00 86.62 267 SER A N 1
ATOM 1931 C CA . SER A 1 267 ? -15.431 15.285 22.835 1.00 86.62 267 SER A CA 1
ATOM 1932 C C . SER A 1 267 ? -16.914 15.430 23.179 1.00 86.62 267 SER A C 1
ATOM 1934 O O . SER A 1 267 ? -17.283 15.219 24.332 1.00 86.62 267 SER A O 1
ATOM 1936 N N . ASP A 1 268 ? -17.743 15.860 22.226 1.00 81.81 268 ASP A N 1
ATOM 1937 C CA . ASP A 1 268 ? -19.193 15.955 22.399 1.00 81.81 268 ASP A CA 1
ATOM 1938 C C . ASP A 1 268 ? -19.880 14.578 22.405 1.00 81.81 268 ASP A C 1
ATOM 1940 O O . ASP A 1 268 ? -21.005 14.470 22.885 1.00 81.81 268 ASP A O 1
ATOM 1944 N N . GLY A 1 269 ? -19.198 13.526 21.935 1.00 85.62 269 GLY A N 1
ATOM 1945 C CA . GLY A 1 269 ? -19.749 12.178 21.812 1.00 85.62 269 GLY A CA 1
ATOM 1946 C C . GLY A 1 269 ? -20.802 12.034 20.710 1.00 85.62 269 GLY A C 1
ATOM 1947 O O . GLY A 1 269 ? -21.451 10.994 20.640 1.00 85.62 269 GLY A O 1
ATOM 1948 N N . GLU A 1 270 ? -20.979 13.053 19.865 1.00 84.00 270 GLU A N 1
ATOM 1949 C CA . GLU A 1 270 ? -22.000 13.096 18.812 1.00 84.00 270 GLU A CA 1
ATOM 1950 C C . GLU A 1 270 ? -21.367 13.306 17.433 1.00 84.00 270 GLU A C 1
ATOM 1952 O O . GLU A 1 270 ? -21.676 12.579 16.485 1.00 84.00 270 GLU A O 1
ATOM 1957 N N . SER A 1 271 ? -20.438 14.256 17.321 1.00 82.06 271 SER A N 1
ATOM 1958 C CA . SER A 1 271 ? -19.788 14.608 16.062 1.00 82.06 271 SER A CA 1
ATOM 1959 C C . SER A 1 271 ? -18.690 13.603 15.729 1.00 82.06 271 SER A C 1
ATOM 1961 O O . SER A 1 271 ? -17.851 13.279 16.567 1.00 82.06 271 SER A O 1
ATOM 1963 N N . GLN A 1 272 ? -18.661 13.117 14.491 1.00 86.69 272 GLN A N 1
ATOM 1964 C CA . GLN A 1 272 ? -17.719 12.086 14.052 1.00 86.69 272 GLN A CA 1
ATOM 1965 C C . GLN A 1 272 ? -16.392 12.676 13.547 1.00 86.69 272 GLN A C 1
ATOM 1967 O O . GLN A 1 272 ? -16.385 13.686 12.845 1.00 86.69 272 GLN A O 1
ATOM 1972 N N . ALA A 1 273 ? -15.268 12.025 13.856 1.00 83.56 273 ALA A N 1
ATOM 1973 C CA . ALA A 1 273 ? -13.924 12.485 13.506 1.00 83.56 273 ALA A CA 1
ATOM 1974 C C . ALA A 1 273 ? -13.257 11.603 12.432 1.00 83.56 273 ALA A C 1
ATOM 1976 O O . ALA A 1 273 ? -13.058 10.404 12.630 1.00 83.56 273 ALA A O 1
ATOM 1977 N N . GLN A 1 274 ? -12.855 12.230 11.324 1.00 83.75 274 GLN A N 1
ATOM 1978 C CA . GLN A 1 274 ? -12.043 11.631 10.255 1.00 83.75 274 GLN A CA 1
ATOM 1979 C C . GLN A 1 274 ? -10.543 11.762 10.552 1.00 83.75 274 GLN A C 1
ATOM 1981 O O . GLN A 1 274 ? -10.139 12.648 11.309 1.00 83.75 274 GLN A O 1
ATOM 1986 N N . LEU A 1 275 ? -9.729 10.957 9.863 1.00 82.00 275 LEU A N 1
ATOM 1987 C CA . LEU A 1 275 ? -8.264 11.045 9.833 1.00 82.00 275 LEU A CA 1
ATOM 1988 C C . LEU A 1 275 ? -7.610 10.820 11.202 1.00 82.00 275 LEU A C 1
ATOM 1990 O O . LEU A 1 275 ? -6.596 11.429 11.543 1.00 82.00 275 LEU A O 1
ATOM 1994 N N . VAL A 1 276 ? -8.199 9.925 11.993 1.00 87.44 276 VAL A N 1
ATOM 1995 C CA . VAL A 1 276 ? -7.603 9.419 13.229 1.00 87.44 276 VAL A CA 1
ATOM 1996 C C . VAL A 1 276 ? -7.051 8.030 12.954 1.00 87.44 276 VAL A C 1
ATOM 1998 O O . VAL A 1 276 ? -7.772 7.171 12.447 1.00 87.44 276 VAL A O 1
ATOM 2001 N N . ASN A 1 277 ? -5.783 7.802 13.294 1.00 92.69 277 ASN A N 1
ATOM 2002 C CA . ASN A 1 277 ? -5.210 6.468 13.223 1.00 92.69 277 ASN A CA 1
ATOM 2003 C C . ASN A 1 277 ? -5.728 5.643 14.405 1.00 92.69 277 ASN A C 1
ATOM 2005 O O . ASN A 1 277 ? -5.604 6.065 15.557 1.00 92.69 277 ASN A O 1
ATOM 2009 N N . VAL A 1 278 ? -6.309 4.483 14.125 1.00 94.56 278 VAL A N 1
ATOM 2010 C CA . VAL A 1 278 ? -6.839 3.555 15.124 1.00 94.56 278 VAL A CA 1
ATOM 2011 C C . VAL A 1 278 ? -6.010 2.286 15.057 1.00 94.56 278 VAL A C 1
ATOM 2013 O O . VAL A 1 278 ? -5.948 1.661 14.006 1.00 94.56 278 VAL A O 1
ATOM 2016 N N . VAL A 1 279 ? -5.375 1.898 16.159 1.00 94.75 279 VAL A N 1
ATOM 2017 C CA . VAL A 1 279 ? -4.482 0.738 16.231 1.00 94.75 279 VAL A CA 1
ATOM 2018 C C . VAL A 1 279 ? -5.067 -0.284 17.196 1.00 94.75 279 VAL A C 1
ATOM 2020 O O . VAL A 1 279 ? -5.282 0.013 18.369 1.00 94.75 279 VAL A O 1
ATOM 2023 N N . ALA A 1 280 ? -5.292 -1.507 16.726 1.00 95.06 280 ALA A N 1
ATOM 2024 C CA . ALA A 1 280 ? -5.658 -2.636 17.572 1.00 95.06 280 ALA A CA 1
ATOM 2025 C C . ALA A 1 280 ? -4.401 -3.432 17.938 1.00 95.06 280 ALA A C 1
ATOM 2027 O O . ALA A 1 280 ? -3.693 -3.907 17.051 1.00 95.06 280 ALA A O 1
ATOM 2028 N N . ARG A 1 281 ? -4.131 -3.616 19.233 1.00 94.00 281 ARG A N 1
ATOM 2029 C CA . ARG A 1 281 ? -2.984 -4.381 19.753 1.00 94.00 281 ARG A CA 1
ATOM 2030 C C . ARG A 1 281 ? -3.454 -5.586 20.540 1.00 94.00 281 ARG A C 1
ATOM 2032 O O . ARG A 1 281 ? -4.340 -5.466 21.386 1.00 94.00 281 ARG A O 1
ATOM 2039 N N . ARG A 1 282 ? -2.876 -6.753 20.263 1.00 92.94 282 ARG A N 1
ATOM 2040 C CA . ARG A 1 282 ? -3.266 -7.989 20.948 1.00 92.94 282 ARG A CA 1
ATOM 2041 C C . ARG A 1 282 ? -2.885 -7.935 22.424 1.00 92.94 282 ARG A C 1
ATOM 2043 O O . ARG A 1 282 ? -1.797 -7.495 22.775 1.00 92.94 282 ARG A O 1
ATOM 2050 N N . VAL A 1 283 ? -3.770 -8.444 23.271 1.00 89.25 283 VAL A N 1
ATOM 2051 C CA . VAL A 1 283 ? -3.510 -8.673 24.693 1.00 89.25 283 VAL A CA 1
ATOM 2052 C C . VAL A 1 283 ? -2.778 -10.008 24.841 1.00 89.25 283 VAL A C 1
ATOM 2054 O O . VAL A 1 283 ? -3.376 -11.058 24.598 1.00 89.25 283 VAL A O 1
ATOM 2057 N N . ASP A 1 284 ? -1.497 -10.000 25.221 1.00 75.62 284 ASP A N 1
ATOM 2058 C CA . ASP A 1 284 ? -0.683 -11.223 25.338 1.00 75.62 284 ASP A CA 1
ATOM 2059 C C . ASP A 1 284 ? -0.027 -11.474 26.715 1.00 75.62 284 ASP A C 1
ATOM 2061 O O . ASP A 1 284 ? 0.527 -12.558 26.918 1.00 75.62 284 ASP A O 1
ATOM 2065 N N . ALA A 1 285 ? -0.215 -10.601 27.720 1.00 60.78 285 ALA A N 1
ATOM 2066 C CA . ALA A 1 285 ? 0.203 -10.847 29.113 1.00 60.78 285 ALA A CA 1
ATOM 2067 C C . ALA A 1 285 ? -0.966 -10.967 30.128 1.00 60.78 285 ALA A C 1
ATOM 2069 O O . ALA A 1 285 ? -1.753 -10.031 30.304 1.00 60.78 285 ALA A O 1
ATOM 2070 N N . PRO A 1 286 ? -1.078 -12.075 30.897 1.00 48.28 286 PRO A N 1
ATOM 2071 C CA . PRO A 1 286 ? -2.029 -12.157 32.003 1.00 48.28 286 PRO A CA 1
ATOM 2072 C C . PRO A 1 286 ? -1.544 -11.342 33.217 1.00 48.28 286 PRO A C 1
ATOM 2074 O O . PRO A 1 286 ? -0.624 -11.754 33.920 1.00 48.28 286 PRO A O 1
ATOM 2077 N N . GLY A 1 287 ? -2.211 -10.216 33.507 1.00 54.41 287 GLY A N 1
ATOM 2078 C CA . GLY A 1 287 ? -2.062 -9.468 34.770 1.00 54.41 287 GLY A CA 1
ATOM 2079 C C . GLY A 1 287 ? -1.489 -8.045 34.688 1.00 54.41 287 GLY A C 1
ATOM 2080 O O . GLY A 1 287 ? -1.310 -7.427 35.737 1.00 54.41 287 GLY A O 1
ATOM 2081 N N . GLY A 1 288 ? -1.241 -7.500 33.496 1.00 47.16 288 GLY A N 1
ATOM 2082 C CA . GLY A 1 288 ? -0.825 -6.106 33.287 1.00 47.16 288 GLY A CA 1
ATOM 2083 C C . GLY A 1 288 ? -0.151 -5.912 31.927 1.00 47.16 288 GLY A C 1
ATOM 2084 O O . GLY A 1 288 ? 0.464 -6.853 31.444 1.00 47.16 288 GLY A O 1
ATOM 2085 N N . ALA A 1 289 ? -0.314 -4.711 31.359 1.00 52.41 289 ALA A N 1
ATOM 2086 C CA . ALA A 1 289 ? 0.247 -4.178 30.111 1.00 52.41 289 ALA A CA 1
ATOM 2087 C C . ALA A 1 289 ? 1.486 -4.912 29.555 1.00 52.41 289 ALA A C 1
ATOM 2089 O O . ALA A 1 289 ? 2.620 -4.601 29.923 1.00 52.41 289 ALA A O 1
ATOM 2090 N N . ASP A 1 290 ? 1.248 -5.873 28.665 1.00 54.06 290 ASP A N 1
ATOM 2091 C CA . ASP A 1 290 ? 2.113 -6.105 27.512 1.00 54.06 290 ASP A CA 1
ATOM 2092 C C . ASP A 1 290 ? 1.170 -6.090 26.304 1.00 54.06 290 ASP A C 1
ATOM 2094 O O . ASP A 1 290 ? 0.351 -6.988 26.104 1.00 54.06 290 ASP A O 1
ATOM 2098 N N . GLU A 1 291 ? 1.123 -4.935 25.645 1.00 63.03 291 GLU A N 1
ATOM 2099 C CA . GLU A 1 291 ? 0.306 -4.643 24.473 1.00 63.03 291 GLU A CA 1
ATOM 2100 C C . GLU A 1 291 ? 1.106 -5.004 23.223 1.00 63.03 291 GLU A C 1
ATOM 2102 O O . GLU A 1 291 ? 1.747 -4.133 22.624 1.00 63.03 291 GLU A O 1
ATOM 2107 N N . SER A 1 292 ? 1.110 -6.297 22.875 1.00 72.62 292 SER A N 1
ATOM 2108 C CA . SER A 1 292 ? 1.919 -6.908 21.815 1.00 72.62 292 SER A CA 1
ATOM 2109 C C . SER A 1 292 ? 2.246 -5.956 20.665 1.00 72.62 292 SER A C 1
ATOM 2111 O O . SER A 1 292 ? 1.428 -5.683 19.782 1.00 72.62 292 SER A O 1
ATOM 2113 N N . ARG A 1 293 ? 3.485 -5.459 20.645 1.00 83.94 293 ARG A N 1
ATOM 2114 C CA . ARG A 1 293 ? 3.990 -4.617 19.550 1.00 83.94 293 ARG A CA 1
ATOM 2115 C C . ARG A 1 293 ? 4.141 -5.401 18.247 1.00 83.94 293 ARG A C 1
ATOM 2117 O O . ARG A 1 293 ? 4.140 -4.787 17.188 1.00 83.94 293 ARG A O 1
ATOM 2124 N N . THR A 1 294 ? 4.209 -6.731 18.348 1.00 89.25 294 THR A N 1
ATOM 2125 C CA . THR A 1 294 ? 4.337 -7.675 17.228 1.00 89.25 294 THR A CA 1
ATOM 2126 C C . THR A 1 294 ? 3.008 -8.006 16.550 1.00 89.25 294 THR A C 1
ATOM 2128 O O . THR A 1 294 ? 2.985 -8.292 15.359 1.00 89.25 294 THR A O 1
ATOM 2131 N N . THR A 1 295 ? 1.899 -7.988 17.300 1.00 92.25 295 THR A N 1
ATOM 2132 C CA . THR A 1 295 ? 0.560 -8.300 16.785 1.00 92.25 295 THR A CA 1
ATOM 2133 C C . THR A 1 295 ? -0.312 -7.061 16.893 1.00 92.25 295 THR A C 1
ATOM 2135 O O . THR A 1 295 ? -1.072 -6.889 17.852 1.00 92.25 295 THR A O 1
ATOM 2138 N N . ALA A 1 296 ? -0.174 -6.199 15.894 1.00 93.75 296 ALA A N 1
ATOM 2139 C CA . ALA A 1 296 ? -0.923 -4.965 15.777 1.00 93.75 296 ALA A CA 1
ATOM 2140 C C . ALA A 1 296 ? -1.357 -4.736 14.326 1.00 93.75 296 ALA A C 1
ATOM 2142 O O . ALA A 1 296 ? -0.676 -5.170 13.400 1.00 93.75 296 ALA A O 1
ATOM 2143 N N . ALA A 1 297 ? -2.499 -4.079 14.165 1.00 95.88 297 ALA A N 1
ATOM 2144 C CA . ALA A 1 297 ? -3.048 -3.661 12.880 1.00 95.88 297 ALA A CA 1
ATOM 2145 C C . ALA A 1 297 ? -3.738 -2.307 13.051 1.00 95.88 297 ALA A C 1
ATOM 2147 O O . ALA A 1 297 ? -4.212 -2.002 14.154 1.00 95.88 297 ALA A O 1
ATOM 2148 N N . ASN A 1 298 ? -3.791 -1.497 11.999 1.00 95.81 298 ASN A N 1
ATOM 2149 C CA . ASN A 1 298 ? -4.444 -0.199 12.020 1.00 95.81 298 ASN A CA 1
ATOM 2150 C C . ASN A 1 298 ? -5.573 -0.068 10.996 1.00 95.81 298 ASN A C 1
ATOM 2152 O O . ASN A 1 298 ? -5.741 -0.849 10.063 1.00 95.81 298 ASN A O 1
ATOM 2156 N N . GLY A 1 299 ? -6.366 0.970 11.213 1.00 94.88 299 GLY A N 1
ATOM 2157 C CA . GLY A 1 299 ? -7.274 1.539 10.235 1.00 94.88 299 GLY A CA 1
ATOM 2158 C C . GLY A 1 299 ? -7.379 3.037 10.479 1.00 94.88 299 GLY A C 1
ATOM 2159 O O . GLY A 1 299 ? -7.208 3.504 11.608 1.00 94.88 299 GLY A O 1
ATOM 2160 N N . VAL A 1 300 ? -7.665 3.808 9.435 1.00 92.31 300 VAL A N 1
ATOM 2161 C CA . VAL A 1 300 ? -7.897 5.252 9.573 1.00 92.31 300 VAL A CA 1
ATOM 2162 C C . VAL A 1 300 ? -9.391 5.542 9.597 1.00 92.31 300 VAL A C 1
ATOM 2164 O O . VAL A 1 300 ? -10.135 5.119 8.711 1.00 92.31 300 VAL A O 1
ATOM 2167 N N . SER A 1 301 ? -9.845 6.286 10.607 1.00 91.00 301 SER A N 1
ATOM 2168 C CA . SER A 1 301 ? -11.243 6.705 10.687 1.00 91.00 301 SER A CA 1
ATOM 2169 C C . SER A 1 301 ? -11.613 7.615 9.521 1.00 91.00 301 SER A C 1
ATOM 2171 O O . SER A 1 301 ? -10.832 8.471 9.098 1.00 91.00 301 SER A O 1
ATOM 2173 N N . GLY A 1 302 ? -12.817 7.454 8.985 1.00 87.50 302 GLY A N 1
ATOM 2174 C CA . GLY A 1 302 ? -13.248 8.267 7.858 1.00 87.50 302 GLY A CA 1
ATOM 2175 C C . GLY A 1 302 ? -12.681 7.841 6.519 1.00 87.50 302 GLY A C 1
ATOM 2176 O O . GLY A 1 302 ? -12.959 8.489 5.514 1.00 87.50 302 GLY A O 1
ATOM 2177 N N . ASN A 1 303 ? -11.907 6.757 6.464 1.00 84.75 303 ASN A N 1
ATOM 2178 C CA . ASN A 1 303 ? -11.277 6.329 5.226 1.00 84.75 303 ASN A CA 1
ATOM 2179 C C . ASN A 1 303 ? -12.269 6.032 4.097 1.00 84.75 303 ASN A C 1
ATOM 2181 O O . ASN A 1 303 ? -11.958 6.236 2.926 1.00 84.75 303 ASN A O 1
ATOM 2185 N N . LYS A 1 304 ? -13.484 5.605 4.439 1.00 87.81 304 LYS A N 1
ATOM 2186 C CA . LYS A 1 304 ? -14.557 5.384 3.470 1.00 87.81 304 LYS A CA 1
ATOM 2187 C C . LYS A 1 304 ? -15.236 6.663 3.011 1.00 87.81 304 LYS A C 1
ATOM 2189 O O . LYS A 1 304 ? -15.874 6.649 1.962 1.00 87.81 304 LYS A O 1
ATOM 2194 N N . PHE A 1 305 ? -15.137 7.747 3.771 1.00 84.62 305 PHE A N 1
ATOM 2195 C CA . PHE A 1 305 ? -15.815 9.004 3.486 1.00 84.62 305 PHE A CA 1
ATOM 2196 C C . PHE A 1 305 ? -14.932 9.940 2.665 1.00 84.62 305 PHE A C 1
ATOM 2198 O O . PHE A 1 305 ? -13.700 9.851 2.677 1.00 84.62 305 PHE A O 1
ATOM 2205 N N . ARG A 1 306 ? -15.570 10.822 1.890 1.00 77.00 306 ARG A N 1
ATOM 2206 C CA . ARG A 1 306 ? -14.877 11.850 1.106 1.00 77.00 306 ARG A CA 1
ATOM 2207 C C . ARG A 1 306 ? -13.994 12.717 2.006 1.00 77.00 306 ARG A C 1
ATOM 2209 O O . ARG A 1 306 ? -14.435 13.168 3.061 1.00 77.00 30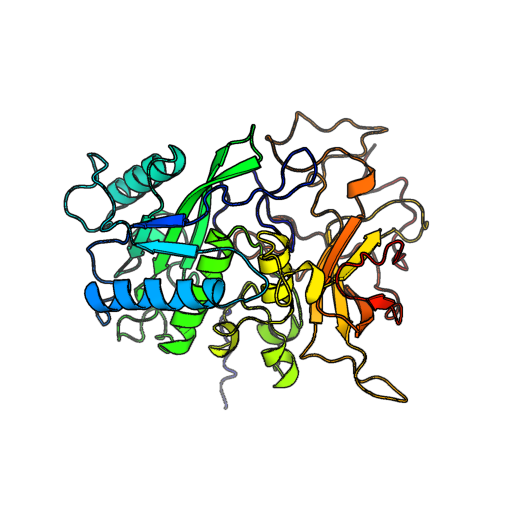6 ARG A O 1
ATOM 2216 N N . ILE A 1 307 ? -12.772 12.996 1.550 1.00 66.69 307 ILE A N 1
ATOM 2217 C CA . ILE A 1 307 ? -11.874 13.912 2.256 1.00 66.69 307 ILE A CA 1
ATOM 2218 C C . ILE A 1 307 ? -12.545 15.290 2.277 1.00 66.69 307 ILE A C 1
ATOM 2220 O O . ILE A 1 307 ? -13.045 15.788 1.272 1.00 66.69 307 ILE A O 1
ATOM 2224 N N . PHE A 1 308 ? -12.637 15.835 3.481 1.00 61.44 308 PHE A N 1
ATOM 2225 C CA . PHE A 1 308 ? -13.476 16.956 3.878 1.00 61.44 308 PHE A CA 1
ATOM 2226 C C . PHE A 1 308 ? -13.516 18.165 2.915 1.00 61.44 308 PHE A C 1
ATOM 2228 O O . PHE A 1 308 ? -12.476 18.750 2.632 1.00 61.44 308 PHE A O 1
ATOM 2235 N N . HIS A 1 309 ? -14.737 18.612 2.571 1.00 47.22 309 HIS A N 1
ATOM 2236 C CA . HIS A 1 309 ? -15.142 20.009 2.316 1.00 47.22 309 HIS A CA 1
ATOM 2237 C C . HIS A 1 309 ? -16.457 20.259 3.089 1.00 47.22 309 HIS A C 1
ATOM 2239 O O . HIS A 1 309 ? -17.496 19.769 2.650 1.00 47.22 309 HIS A O 1
ATOM 2245 N N . GLY A 1 310 ? -16.426 21.014 4.193 1.00 46.69 310 GLY A N 1
ATOM 2246 C CA . GLY A 1 310 ? -17.616 21.565 4.869 1.00 46.69 310 GLY A CA 1
ATOM 2247 C C . GLY A 1 310 ? -18.624 20.558 5.455 1.00 46.69 310 GLY A C 1
ATOM 2248 O O . GLY A 1 310 ? -18.633 19.366 5.140 1.00 46.69 310 GLY A O 1
ATOM 2249 N N . ASN A 1 311 ? -19.500 21.041 6.342 1.00 43.22 311 ASN A N 1
ATOM 2250 C CA . ASN A 1 311 ? -20.624 20.266 6.876 1.00 43.22 311 ASN A CA 1
ATOM 2251 C C . ASN A 1 311 ? -21.779 20.221 5.845 1.00 43.22 311 ASN A C 1
ATOM 2253 O O . ASN A 1 311 ? -22.290 21.280 5.476 1.00 43.22 311 ASN A O 1
ATOM 2257 N N . PRO A 1 312 ? -22.275 19.036 5.427 1.00 43.53 312 PRO A N 1
ATOM 2258 C CA . PRO A 1 312 ? -23.384 18.913 4.470 1.00 43.53 312 PRO A CA 1
ATOM 2259 C C . PRO A 1 312 ? -24.732 19.484 4.956 1.00 43.53 312 PRO A C 1
ATOM 2261 O O . PRO A 1 312 ? -25.667 19.570 4.162 1.00 43.53 312 PRO A O 1
ATOM 2264 N N . ILE A 1 313 ? -24.856 19.853 6.235 1.00 43.53 313 ILE A N 1
ATOM 2265 C CA . ILE A 1 313 ? -26.055 20.467 6.826 1.00 43.53 313 ILE A CA 1
ATOM 2266 C C . ILE A 1 313 ? -26.086 21.987 6.574 1.00 43.53 313 ILE A C 1
ATOM 2268 O O . ILE A 1 313 ? -27.172 22.535 6.378 1.00 43.53 313 ILE A O 1
ATOM 2272 N N . ASN A 1 314 ? -24.924 22.656 6.526 1.00 41.78 314 ASN A N 1
ATOM 2273 C CA . ASN A 1 314 ? -24.836 24.126 6.520 1.00 41.78 314 ASN A CA 1
ATOM 2274 C C . ASN A 1 314 ? -24.132 24.700 5.278 1.00 41.78 314 ASN A C 1
ATOM 2276 O O . ASN A 1 314 ? -24.541 25.750 4.792 1.00 41.78 314 ASN A O 1
ATOM 2280 N N . GLU A 1 315 ? -23.134 23.999 4.733 1.00 43.31 315 GLU A N 1
ATOM 2281 C CA . GLU A 1 315 ? -22.284 24.461 3.629 1.00 43.31 315 GLU A CA 1
ATOM 2282 C C . GLU A 1 315 ? -22.002 23.282 2.673 1.00 43.31 315 GLU A C 1
ATOM 2284 O O . GLU A 1 315 ? -21.070 22.500 2.895 1.00 43.31 315 GLU A O 1
ATOM 2289 N N . PRO A 1 316 ? -22.800 23.089 1.604 1.00 47.12 316 PRO A N 1
ATOM 2290 C CA . PRO A 1 316 ? -22.447 22.131 0.566 1.00 47.12 316 PRO A CA 1
ATOM 2291 C C . PRO A 1 316 ? -21.171 22.625 -0.128 1.00 47.12 316 PRO A C 1
ATOM 2293 O O . PRO A 1 316 ? -21.206 23.584 -0.897 1.00 47.12 316 PRO A O 1
ATOM 2296 N N . GLY A 1 317 ? -20.038 21.987 0.177 1.00 47.19 317 GLY A N 1
ATOM 2297 C CA . GLY A 1 317 ? -18.755 22.282 -0.457 1.00 47.19 317 GLY A CA 1
ATOM 2298 C C . GLY A 1 317 ? -18.820 22.235 -1.994 1.00 47.19 317 GLY A C 1
ATOM 2299 O O . GLY A 1 317 ? -19.710 21.590 -2.556 1.00 47.19 317 GLY A O 1
ATOM 2300 N N . PRO A 1 318 ? -17.896 22.919 -2.697 1.00 44.44 318 PRO A N 1
ATOM 2301 C CA . PRO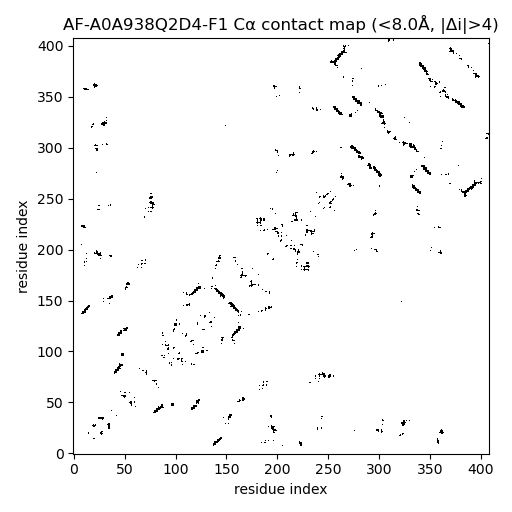 A 1 318 ? -17.952 23.043 -4.150 1.00 44.44 318 PRO A CA 1
ATOM 2302 C C . PRO A 1 318 ? -17.715 21.697 -4.846 1.00 44.44 318 PRO A C 1
ATOM 2304 O O . PRO A 1 318 ? -16.644 21.126 -4.669 1.00 44.44 318 PRO A O 1
ATOM 2307 N N . GLU A 1 319 ? -18.706 21.296 -5.659 1.00 48.62 319 GLU A N 1
ATOM 2308 C CA . GLU A 1 319 ? -18.746 20.206 -6.657 1.00 48.62 319 GLU A CA 1
ATOM 2309 C C . GLU A 1 319 ? -18.330 18.798 -6.165 1.00 48.62 319 GLU A C 1
ATOM 2311 O O . GLU A 1 319 ? -17.613 18.646 -5.176 1.00 48.62 319 GLU A O 1
ATOM 2316 N N . PRO A 1 320 ? -18.823 17.707 -6.787 1.00 50.53 320 PRO A N 1
ATOM 2317 C CA . PRO A 1 320 ? -18.458 16.376 -6.339 1.00 50.53 320 PRO A CA 1
ATOM 2318 C C . PRO A 1 320 ? -16.955 16.199 -6.552 1.00 50.53 320 PRO A C 1
ATOM 2320 O O . PRO A 1 320 ? -16.467 16.286 -7.681 1.00 50.53 320 PRO A O 1
ATOM 2323 N N . PHE A 1 321 ? -16.230 15.902 -5.465 1.00 52.00 321 PHE A N 1
ATOM 2324 C CA . PHE A 1 321 ? -14.978 15.161 -5.572 1.00 52.00 321 PHE A CA 1
ATOM 2325 C C . PHE A 1 321 ? -15.201 14.038 -6.583 1.00 52.00 321 PHE A C 1
ATOM 2327 O O . PHE A 1 321 ? -16.306 13.479 -6.631 1.00 52.00 321 PHE A O 1
ATOM 2334 N N . GLY A 1 322 ? -14.190 13.786 -7.422 1.00 56.50 322 GLY A N 1
ATOM 2335 C CA . GLY A 1 322 ? -14.220 12.753 -8.456 1.00 56.50 322 GLY A CA 1
ATOM 2336 C C . GLY A 1 322 ? -14.766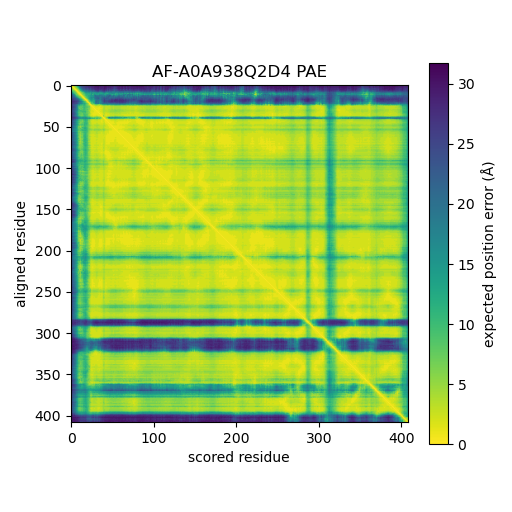 11.415 -7.932 1.00 56.50 322 GLY A C 1
ATOM 2337 O O . GLY A 1 322 ? -14.990 11.279 -6.741 1.00 56.50 322 GLY A O 1
ATOM 2338 N N . PRO A 1 323 ? -14.993 10.412 -8.787 1.00 64.94 323 PRO A N 1
ATOM 2339 C CA . PRO A 1 323 ? -15.863 9.236 -8.567 1.00 64.94 323 PRO A CA 1
ATOM 2340 C C . PRO A 1 323 ? -15.459 8.245 -7.438 1.00 64.94 323 PRO A C 1
ATOM 2342 O O . PRO A 1 323 ? -15.486 7.025 -7.604 1.00 64.94 323 PRO A O 1
ATOM 2345 N N . PHE A 1 324 ? -15.131 8.741 -6.254 1.00 77.00 324 PHE A N 1
ATOM 2346 C CA . PHE A 1 324 ? -14.371 8.080 -5.219 1.00 77.00 324 PHE A CA 1
ATOM 2347 C C . PHE A 1 324 ? -14.811 8.559 -3.841 1.00 77.00 324 PHE A C 1
ATOM 2349 O O . PHE A 1 324 ? -15.121 9.734 -3.640 1.00 77.00 324 PHE A O 1
ATOM 2356 N N . ARG A 1 325 ? -14.750 7.632 -2.884 1.00 78.56 325 ARG A N 1
ATOM 2357 C CA . ARG A 1 325 ? -15.195 7.772 -1.495 1.00 78.56 325 ARG A CA 1
ATOM 2358 C C . ARG A 1 325 ? -16.682 8.071 -1.340 1.00 78.56 325 ARG A C 1
ATOM 2360 O O . ARG A 1 325 ? -17.343 8.722 -2.147 1.00 78.56 325 ARG A O 1
ATOM 2367 N N . SER A 1 326 ? -17.219 7.572 -0.243 1.00 84.69 326 SER A N 1
ATOM 2368 C CA . SER A 1 326 ? -18.622 7.680 0.098 1.00 84.69 326 SER A CA 1
ATOM 2369 C C . SER A 1 326 ? -19.015 9.084 0.544 1.00 84.69 326 SER A C 1
ATOM 2371 O O . SER A 1 326 ? -18.234 9.821 1.147 1.00 84.69 326 SER A O 1
ATOM 2373 N N . GLN A 1 327 ? -20.274 9.427 0.275 1.00 82.00 327 GLN A N 1
ATOM 2374 C CA . GLN A 1 327 ? -20.953 10.584 0.860 1.00 82.00 327 GLN A CA 1
ATOM 2375 C C . GLN A 1 327 ? -21.921 10.180 1.978 1.00 82.00 327 GLN A C 1
ATOM 2377 O O . GLN A 1 327 ? -22.652 11.035 2.474 1.00 82.00 327 GLN A O 1
ATOM 2382 N N . ASP A 1 328 ? -21.944 8.902 2.371 1.00 85.19 328 ASP A N 1
ATOM 2383 C CA . ASP A 1 328 ? -22.755 8.424 3.488 1.00 85.19 328 ASP A CA 1
ATOM 2384 C C . ASP A 1 328 ? -22.196 8.969 4.812 1.00 85.19 328 ASP A C 1
ATOM 2386 O O . ASP A 1 328 ? -21.061 8.638 5.168 1.00 85.19 328 ASP A O 1
ATOM 2390 N N . PRO A 1 329 ? -22.957 9.789 5.561 1.00 83.88 329 PRO A N 1
ATOM 2391 C CA . PRO A 1 329 ? -22.504 10.324 6.837 1.00 83.88 329 PRO A CA 1
ATOM 2392 C C . PRO A 1 329 ? -22.095 9.254 7.852 1.00 83.88 329 PRO A C 1
ATOM 2394 O O . PRO A 1 329 ? -21.281 9.554 8.719 1.00 83.88 329 PRO A O 1
ATOM 2397 N N . SER A 1 330 ? -22.589 8.012 7.750 1.00 87.06 330 SER A N 1
ATOM 2398 C CA . SER A 1 330 ? -22.146 6.933 8.645 1.00 87.06 330 SER A CA 1
ATOM 2399 C C . SER A 1 330 ? -20.669 6.581 8.477 1.00 87.06 330 SER A C 1
ATOM 2401 O O . SER A 1 330 ? -20.109 5.920 9.345 1.00 87.06 330 SER A O 1
ATOM 2403 N N . HIS A 1 331 ? -20.036 6.994 7.377 1.00 89.31 331 HIS A N 1
ATOM 2404 C CA . HIS A 1 331 ? -18.628 6.737 7.107 1.00 89.31 331 HIS A CA 1
ATOM 2405 C C . HIS A 1 331 ? -17.680 7.808 7.656 1.00 89.31 331 HIS A C 1
ATOM 2407 O O . HIS A 1 331 ? -16.480 7.574 7.602 1.00 89.31 331 HIS A O 1
ATOM 2413 N N . ILE A 1 332 ? -18.153 8.947 8.185 1.00 85.62 332 ILE A N 1
ATOM 2414 C CA . ILE A 1 332 ? -17.282 10.066 8.610 1.00 85.62 332 ILE A CA 1
ATOM 2415 C C . ILE A 1 332 ? -16.327 9.626 9.729 1.00 85.62 332 ILE A C 1
ATOM 2417 O O . ILE A 1 332 ? -15.129 9.839 9.646 1.00 85.62 332 ILE A O 1
ATOM 2421 N N . GLY A 1 333 ? -16.822 9.008 10.794 1.00 88.38 333 GLY A N 1
ATOM 2422 C CA . GLY A 1 333 ? -15.973 8.553 11.907 1.00 88.38 333 GLY A CA 1
ATOM 2423 C C . GLY A 1 333 ? -15.620 7.077 11.836 1.00 88.38 333 GLY A C 1
ATOM 2424 O O . GLY A 1 333 ? -14.904 6.583 12.703 1.00 88.38 333 GLY A O 1
ATOM 2425 N N . PHE A 1 334 ? -16.169 6.363 10.855 1.00 94.00 334 PHE A N 1
ATOM 2426 C CA . PHE A 1 334 ? -16.086 4.913 10.785 1.00 94.00 334 PHE A CA 1
ATOM 2427 C C . PHE A 1 334 ? -14.648 4.457 10.579 1.00 94.00 334 PHE A C 1
ATOM 2429 O O . PHE A 1 334 ? -13.950 4.978 9.711 1.00 94.00 334 PHE A O 1
ATOM 2436 N N . TYR A 1 335 ? -14.234 3.451 11.336 1.00 95.44 335 TYR A N 1
ATOM 2437 C CA . TYR A 1 335 ? -12.999 2.723 11.101 1.00 95.44 335 TYR A CA 1
ATOM 2438 C C . TYR A 1 335 ? -13.276 1.219 11.102 1.00 95.44 335 TYR A C 1
ATOM 2440 O O . TYR A 1 335 ? -14.227 0.726 11.721 1.00 95.44 335 TYR A O 1
ATOM 2448 N N . GLU A 1 336 ? -12.408 0.479 10.423 1.00 96.81 336 GLU A N 1
ATOM 2449 C CA . GLU A 1 336 ? -12.397 -0.973 10.465 1.00 96.81 336 GLU A CA 1
ATOM 2450 C C . GLU A 1 336 ? -10.971 -1.500 10.441 1.00 96.81 336 GLU A C 1
ATOM 2452 O O . GLU A 1 336 ? -10.111 -0.917 9.790 1.00 96.81 336 GLU A O 1
ATOM 2457 N N . ILE A 1 337 ? -10.737 -2.607 11.142 1.00 97.75 337 ILE A N 1
ATOM 2458 C CA . ILE A 1 337 ? -9.422 -3.245 11.224 1.00 97.75 337 ILE A CA 1
ATOM 2459 C C . ILE A 1 337 ? -9.632 -4.754 11.056 1.00 97.75 337 ILE A C 1
ATOM 2461 O O . ILE A 1 337 ? -10.329 -5.358 11.883 1.00 97.75 337 ILE A O 1
ATOM 2465 N N . PRO A 1 338 ? -9.121 -5.383 9.983 1.00 97.75 338 PRO A N 1
ATOM 2466 C CA . PRO A 1 338 ? -9.066 -6.837 9.857 1.00 97.75 338 PRO A CA 1
ATOM 2467 C C . PRO A 1 338 ? -7.890 -7.414 10.653 1.00 97.75 338 PRO A C 1
ATOM 2469 O O . PRO A 1 338 ? -6.771 -6.926 10.562 1.00 97.75 338 PRO A O 1
ATOM 2472 N N . LEU A 1 339 ? -8.133 -8.466 11.434 1.00 96.38 339 LEU A N 1
ATOM 2473 C CA . LEU A 1 339 ? -7.098 -9.089 12.267 1.00 96.38 339 LEU A CA 1
ATOM 2474 C C . LEU A 1 339 ? -7.452 -10.538 12.642 1.00 96.38 339 LEU A C 1
ATOM 2476 O O . LEU A 1 339 ? -8.626 -10.918 12.586 1.00 96.38 339 LEU A O 1
ATOM 2480 N N . PRO A 1 340 ? -6.464 -11.360 13.042 1.00 96.69 340 PRO A N 1
ATOM 2481 C CA . PRO A 1 340 ? -6.711 -12.699 13.565 1.00 96.69 340 PRO A CA 1
ATOM 2482 C C . PRO A 1 340 ? -7.595 -12.710 14.829 1.00 96.69 340 PRO A C 1
ATOM 2484 O O . PRO A 1 340 ? -7.721 -11.699 15.518 1.00 96.69 340 PRO A O 1
ATOM 2487 N N . PRO A 1 341 ? -8.192 -13.862 15.188 1.00 96.50 341 PRO A N 1
ATOM 2488 C CA . PRO A 1 341 ? -8.923 -14.015 16.437 1.00 96.50 341 PRO A CA 1
ATOM 2489 C C . PRO A 1 341 ? -8.060 -13.765 17.678 1.00 96.50 341 PRO A C 1
ATOM 2491 O O . PRO A 1 341 ? -6.932 -14.253 17.790 1.00 96.50 341 PRO A O 1
ATOM 2494 N N . GLY A 1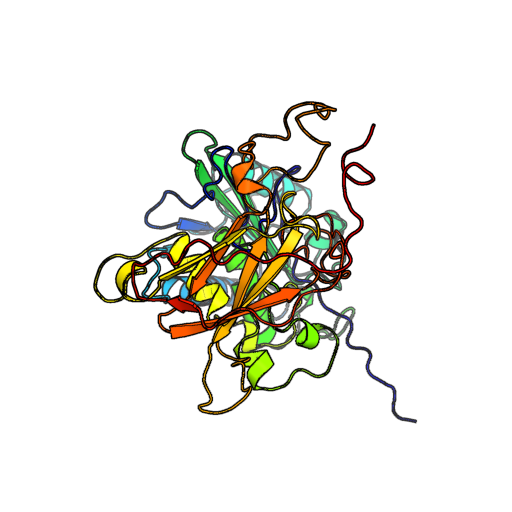 342 ? -8.633 -13.080 18.661 1.00 94.19 342 GLY A N 1
ATOM 2495 C CA . GLY A 1 342 ? -7.957 -12.741 19.908 1.00 94.19 342 GLY A CA 1
ATOM 2496 C C . GLY A 1 342 ? -8.659 -11.624 20.667 1.00 94.19 342 GLY A C 1
ATOM 2497 O O . GLY A 1 342 ? -9.697 -11.129 20.235 1.00 94.19 342 GLY A O 1
ATOM 2498 N N . ASP A 1 343 ? -8.070 -11.233 21.791 1.00 93.50 343 ASP A N 1
ATOM 2499 C CA . ASP A 1 343 ? -8.493 -10.073 22.569 1.00 93.50 343 ASP A CA 1
ATOM 2500 C C . ASP A 1 343 ? -7.558 -8.902 22.271 1.00 93.50 343 ASP A C 1
ATOM 2502 O O . ASP A 1 343 ? -6.337 -9.075 22.262 1.00 93.50 343 ASP A O 1
ATOM 2506 N N . TYR A 1 344 ? -8.128 -7.724 22.023 1.00 93.81 344 TYR A N 1
ATOM 2507 C CA . TYR A 1 344 ? -7.382 -6.550 21.570 1.00 93.81 344 TYR A CA 1
ATOM 2508 C C . TYR A 1 344 ? -7.705 -5.311 22.396 1.00 93.81 344 TYR A C 1
ATOM 2510 O O . TYR A 1 344 ? -8.854 -5.089 22.772 1.00 93.81 344 TYR A O 1
ATOM 2518 N N . LEU A 1 345 ? -6.695 -4.487 22.652 1.00 93.06 345 LEU A N 1
ATOM 2519 C CA . LEU A 1 345 ? -6.877 -3.102 23.074 1.00 93.06 345 LEU A CA 1
ATOM 2520 C C . LEU A 1 345 ? -6.844 -2.202 21.843 1.00 93.06 345 LEU A C 1
ATOM 2522 O O . LEU A 1 345 ? -6.064 -2.434 20.922 1.00 93.06 345 LEU A O 1
ATOM 2526 N N . ILE A 1 346 ? -7.702 -1.192 21.836 1.00 93.56 346 ILE A N 1
ATOM 2527 C CA . ILE A 1 346 ? -7.813 -0.204 20.770 1.00 93.56 346 ILE A CA 1
ATOM 2528 C C . ILE A 1 346 ? -7.213 1.097 21.276 1.00 93.56 346 ILE A C 1
ATOM 2530 O O . ILE A 1 346 ? -7.733 1.706 22.211 1.00 93.56 346 ILE A O 1
ATOM 2534 N N . ASP A 1 347 ? -6.138 1.517 20.628 1.00 91.62 347 ASP A N 1
ATOM 2535 C CA . ASP A 1 347 ? -5.504 2.811 20.808 1.00 91.62 347 ASP A CA 1
ATOM 2536 C C . ASP A 1 347 ? -5.868 3.726 19.642 1.00 91.62 347 ASP A C 1
ATOM 2538 O O . ASP A 1 347 ? -6.042 3.277 18.509 1.00 91.62 347 ASP A O 1
ATOM 2542 N N . VAL A 1 348 ? -5.941 5.030 19.901 1.00 91.31 348 VAL A N 1
ATOM 2543 C CA . VAL A 1 348 ? -6.037 6.032 18.833 1.00 91.31 348 VAL A CA 1
ATOM 2544 C C . VAL A 1 348 ? -4.863 6.991 18.907 1.00 91.31 348 VAL A C 1
ATOM 2546 O O . VAL A 1 348 ? -4.409 7.359 19.991 1.00 91.31 348 VAL A O 1
ATOM 2549 N N . GLU A 1 349 ? -4.353 7.415 17.763 1.00 88.75 349 GLU A N 1
ATOM 2550 C CA . GLU A 1 349 ? -3.228 8.341 17.672 1.00 88.75 349 GLU A CA 1
ATOM 2551 C C . GLU A 1 349 ? -3.359 9.264 16.455 1.00 88.75 349 GLU A C 1
ATOM 2553 O O . GLU A 1 349 ? -4.167 9.041 15.550 1.00 88.75 349 GLU A O 1
ATOM 2558 N N . SER A 1 350 ? -2.613 10.371 16.470 1.00 87.12 350 SER A N 1
ATOM 2559 C CA . SER A 1 350 ? -2.528 11.242 15.301 1.00 87.12 350 SER A CA 1
ATOM 2560 C C . SER A 1 350 ? -1.805 10.494 14.198 1.00 87.12 350 SER A C 1
ATOM 2562 O O . SER A 1 350 ? -0.816 9.806 14.466 1.00 87.12 350 SER A O 1
ATOM 2564 N N . ILE A 1 351 ? -2.229 10.715 12.961 1.00 86.88 351 ILE A N 1
ATOM 2565 C CA . ILE A 1 351 ? -1.388 10.405 11.809 1.00 86.88 351 ILE A CA 1
ATOM 2566 C C . ILE A 1 351 ? -0.114 11.248 11.923 1.00 86.88 351 ILE A C 1
ATOM 2568 O O . ILE A 1 351 ? -0.178 12.419 12.322 1.00 86.88 351 ILE A O 1
ATOM 2572 N N . GLN A 1 352 ? 1.042 10.639 11.666 1.00 87.69 352 GLN A N 1
ATOM 2573 C CA . GLN A 1 352 ? 2.312 11.326 11.828 1.00 87.69 352 GLN A CA 1
ATOM 2574 C C . GLN A 1 352 ? 2.440 12.498 10.860 1.00 87.69 352 GLN A C 1
ATOM 2576 O O . GLN A 1 352 ? 2.036 12.420 9.704 1.00 87.69 352 GLN A O 1
ATOM 2581 N N . ALA A 1 353 ? 3.004 13.601 11.348 1.00 85.06 353 ALA A N 1
ATOM 2582 C CA . ALA A 1 353 ? 3.061 14.855 10.602 1.00 85.06 353 ALA A CA 1
ATOM 2583 C C . ALA A 1 353 ? 3.960 14.767 9.363 1.00 85.06 353 ALA A C 1
ATOM 2585 O O . ALA A 1 353 ? 3.780 15.539 8.428 1.00 85.06 353 ALA A O 1
ATOM 2586 N N . GLU A 1 354 ? 4.919 13.843 9.367 1.00 84.81 354 GLU A N 1
ATOM 2587 C CA . GLU A 1 354 ? 5.811 13.557 8.249 1.00 84.81 354 GLU A CA 1
ATOM 2588 C C . GLU A 1 354 ? 5.197 12.609 7.201 1.00 84.81 354 GLU A C 1
ATOM 2590 O O . GLU A 1 354 ? 5.796 12.415 6.148 1.00 84.81 354 GLU A O 1
ATOM 2595 N N . PHE A 1 355 ? 4.019 12.027 7.454 1.00 86.00 355 PHE A N 1
ATOM 2596 C CA . PHE A 1 355 ? 3.305 11.186 6.486 1.00 86.00 355 PHE A CA 1
ATOM 2597 C C . PHE A 1 355 ? 2.429 12.049 5.588 1.00 86.00 355 PHE A C 1
ATOM 2599 O O . PHE A 1 355 ? 1.215 12.154 5.764 1.00 86.00 355 PHE A O 1
ATOM 2606 N N . THR A 1 356 ? 3.070 12.706 4.630 1.00 80.56 356 THR A N 1
ATOM 2607 C CA . THR A 1 356 ? 2.439 13.636 3.688 1.00 80.56 356 THR A CA 1
ATOM 2608 C C . THR A 1 356 ? 2.661 13.197 2.247 1.00 80.56 356 THR A C 1
ATOM 2610 O O . THR A 1 356 ? 3.575 12.427 1.966 1.00 80.56 356 THR A O 1
ATOM 2613 N N . GLU A 1 357 ? 1.857 13.743 1.331 1.00 77.75 357 GLU A N 1
ATOM 2614 C CA . GLU A 1 357 ? 2.011 13.533 -0.117 1.00 77.75 357 GLU A CA 1
ATOM 2615 C C . GLU A 1 357 ? 2.021 12.034 -0.475 1.00 77.75 357 GLU A C 1
ATOM 2617 O O . GLU A 1 357 ? 1.154 11.289 -0.004 1.00 77.75 357 GLU A O 1
ATOM 2622 N N . GLY A 1 358 ? 2.997 11.586 -1.273 1.00 75.75 358 GLY A N 1
ATOM 2623 C CA . GLY A 1 358 ? 3.151 10.188 -1.673 1.00 75.75 358 GLY A CA 1
ATOM 2624 C C . GLY A 1 358 ? 3.349 9.231 -0.499 1.00 75.75 358 GLY A C 1
ATOM 2625 O O . GLY A 1 358 ? 3.009 8.068 -0.637 1.00 75.75 358 GLY A O 1
ATOM 2626 N N . SER A 1 359 ? 3.808 9.711 0.662 1.00 82.88 359 SER A N 1
ATOM 2627 C CA . SER A 1 359 ? 3.999 8.926 1.892 1.00 82.88 359 SER A CA 1
ATOM 2628 C C . SER A 1 359 ? 2.859 9.105 2.906 1.00 82.88 359 SER A C 1
ATOM 2630 O O . SER A 1 359 ? 3.023 8.830 4.096 1.00 82.88 359 SER A O 1
ATOM 2632 N N . SER A 1 360 ? 1.708 9.625 2.472 1.00 83.00 360 SER A N 1
ATOM 2633 C CA . SER A 1 360 ? 0.567 9.853 3.358 1.00 83.00 360 SER A CA 1
ATOM 2634 C C . SER A 1 360 ? -0.135 8.566 3.782 1.00 83.00 360 SER A C 1
ATOM 2636 O O . SER A 1 360 ? -0.132 7.575 3.061 1.00 83.00 360 SER A O 1
ATOM 2638 N N . VAL A 1 361 ? -0.746 8.602 4.969 1.00 86.19 361 VAL A N 1
ATOM 2639 C CA . VAL A 1 361 ? -1.596 7.538 5.521 1.00 86.19 361 VAL A CA 1
ATOM 2640 C C . VAL A 1 361 ? -3.011 8.093 5.612 1.00 86.19 361 VAL A C 1
ATOM 2642 O O . VAL A 1 361 ? -3.223 9.103 6.278 1.00 86.19 361 VAL A O 1
ATOM 2645 N N . GLY A 1 362 ? -3.997 7.465 4.971 1.00 76.81 362 GLY A N 1
ATOM 2646 C CA . GLY A 1 362 ? -5.385 7.940 5.037 1.00 76.81 362 GLY A CA 1
ATOM 2647 C C . GLY A 1 362 ? -5.684 9.255 4.293 1.00 76.81 362 GLY A C 1
ATOM 2648 O O . GLY A 1 362 ? -6.796 9.775 4.419 1.00 76.81 362 GLY A O 1
ATOM 2649 N N . GLY A 1 363 ? -4.753 9.764 3.480 1.00 71.56 363 GLY A N 1
ATOM 2650 C CA . GLY A 1 363 ? -4.948 10.877 2.551 1.00 71.56 363 GLY A CA 1
ATOM 2651 C C . GLY A 1 363 ? -3.864 11.952 2.634 1.00 71.56 363 GLY A C 1
ATOM 2652 O O . GLY A 1 363 ? -3.252 12.165 3.673 1.00 71.56 363 GLY A O 1
ATOM 2653 N N . GLU A 1 364 ? -3.707 12.727 1.557 1.00 58.94 364 GLU A N 1
ATOM 2654 C CA . GLU A 1 364 ? -2.659 13.757 1.401 1.00 58.94 364 GLU A CA 1
ATOM 2655 C C . GLU A 1 364 ? -2.671 14.870 2.466 1.00 58.94 364 GLU A C 1
ATOM 2657 O O . GLU A 1 364 ? -1.698 15.611 2.621 1.00 58.94 364 GLU A O 1
ATOM 2662 N N . ARG A 1 365 ? -3.782 15.033 3.195 1.00 61.75 365 ARG A N 1
ATOM 2663 C CA . ARG A 1 365 ? -3.914 16.033 4.258 1.00 61.75 365 ARG A CA 1
ATOM 2664 C C . ARG A 1 365 ? -3.781 15.378 5.621 1.00 61.75 365 ARG A C 1
ATOM 2666 O O . ARG A 1 365 ? -4.735 14.790 6.120 1.00 61.75 365 ARG A O 1
ATOM 2673 N N . VAL A 1 366 ? -2.656 15.622 6.284 1.00 59.41 366 VAL A N 1
ATOM 2674 C CA . VAL A 1 366 ? -2.527 15.321 7.711 1.00 59.41 366 VAL A CA 1
ATOM 2675 C C . VAL A 1 366 ? -3.324 16.350 8.506 1.00 59.41 366 VAL A C 1
ATOM 2677 O O . VAL A 1 366 ? -2.960 17.525 8.595 1.00 59.41 366 VAL A O 1
ATOM 2680 N N . ILE A 1 367 ? -4.428 15.908 9.103 1.00 60.62 367 ILE A N 1
ATOM 2681 C CA . ILE A 1 367 ? -5.101 16.667 10.153 1.00 60.62 367 ILE A CA 1
ATOM 2682 C C . ILE A 1 367 ? -4.525 16.172 11.475 1.00 60.62 367 ILE A C 1
ATOM 2684 O O . ILE A 1 367 ? -4.673 15.005 11.826 1.00 60.62 367 ILE A O 1
ATOM 2688 N N . ALA A 1 368 ? -3.850 17.060 12.212 1.00 63.00 368 ALA A N 1
ATOM 2689 C CA . ALA A 1 368 ? -3.429 16.744 13.573 1.00 63.00 368 ALA A CA 1
ATOM 2690 C C . ALA A 1 368 ? -4.647 16.256 14.367 1.00 63.00 368 ALA A C 1
ATOM 2692 O O . ALA A 1 368 ? -5.712 16.876 14.250 1.00 63.00 368 ALA A O 1
ATOM 2693 N N . MET A 1 369 ? -4.497 15.186 15.167 1.00 66.25 369 MET A N 1
ATOM 2694 C CA . MET A 1 369 ? -5.624 14.681 15.952 1.00 66.25 369 MET A CA 1
ATOM 2695 C C . MET A 1 369 ? -6.247 15.866 16.696 1.00 66.25 369 MET A C 1
ATOM 2697 O O . MET A 1 369 ? -5.545 16.600 17.398 1.00 66.25 369 MET A O 1
ATOM 2701 N N . PRO A 1 370 ? -7.557 16.086 16.545 1.00 60.84 370 PRO A N 1
ATOM 2702 C CA . PRO A 1 370 ? -8.197 17.308 17.009 1.00 60.84 370 PRO A CA 1
ATOM 2703 C C . PRO A 1 370 ? -8.324 17.421 18.541 1.00 60.84 370 PRO A C 1
ATOM 2705 O O . PRO A 1 370 ? -9.024 18.312 19.026 1.00 60.84 370 PRO A O 1
ATOM 2708 N N . GLY A 1 371 ? -7.670 16.533 19.299 1.00 68.31 371 GLY A N 1
ATOM 2709 C CA . GLY A 1 371 ? -7.649 16.448 20.758 1.00 68.31 371 GLY A CA 1
ATOM 2710 C C . GLY A 1 371 ? -6.602 15.441 21.241 1.00 68.31 371 GLY A C 1
ATOM 2711 O O . GLY A 1 371 ? -5.672 15.100 20.514 1.00 68.31 371 GLY A O 1
ATOM 2712 N N . SER A 1 372 ? -6.747 14.970 22.478 1.00 75.19 372 SER A N 1
ATOM 2713 C CA . SER A 1 372 ? -5.932 13.886 23.030 1.00 75.19 372 SER A CA 1
ATOM 2714 C C . SER A 1 372 ? -6.655 12.547 22.935 1.00 75.19 372 SER A C 1
ATOM 2716 O O . SER A 1 372 ? -7.858 12.465 23.201 1.00 75.19 372 SER A O 1
ATOM 2718 N N . SER A 1 373 ? -5.889 11.502 22.641 1.00 74.31 373 SER A N 1
ATOM 2719 C CA . SER A 1 373 ? -6.343 10.118 22.724 1.00 74.31 373 SER A CA 1
ATOM 2720 C C . SER A 1 373 ? -6.779 9.768 24.157 1.00 74.31 373 SER A C 1
ATOM 2722 O O . SER A 1 373 ? -6.051 10.111 25.100 1.00 74.31 373 SER A O 1
ATOM 2724 N N . PRO A 1 374 ? -7.949 9.131 24.365 1.00 82.00 374 PRO A N 1
ATOM 2725 C CA . PRO A 1 374 ? -8.234 8.466 25.631 1.00 82.00 374 PRO A CA 1
ATOM 2726 C C . PRO A 1 374 ? -7.233 7.321 25.875 1.00 82.00 374 PRO A C 1
ATOM 2728 O O . PRO A 1 374 ? -6.449 6.956 25.007 1.00 82.00 374 PRO A O 1
ATOM 2731 N N . GLY A 1 375 ? -7.240 6.738 27.076 1.00 83.50 375 GLY A N 1
ATOM 2732 C CA . GLY A 1 375 ? -6.500 5.488 27.284 1.00 83.50 375 GLY A CA 1
ATOM 2733 C C . GLY A 1 375 ? -7.045 4.354 26.394 1.00 83.50 375 GLY A C 1
ATOM 2734 O O . GLY A 1 375 ? -8.204 4.448 25.978 1.00 83.50 375 GLY A O 1
ATOM 2735 N N . PRO A 1 376 ? -6.252 3.292 26.147 1.00 85.31 376 PRO A N 1
ATOM 2736 C CA . PRO A 1 376 ? -6.679 2.151 25.343 1.00 85.31 376 PRO A CA 1
ATOM 2737 C C . PRO A 1 376 ? -8.054 1.610 25.760 1.00 85.31 376 PRO A C 1
ATOM 2739 O O . PRO A 1 376 ? -8.335 1.448 26.953 1.00 85.31 376 PRO A O 1
ATOM 2742 N N . VAL A 1 377 ? -8.904 1.301 24.781 1.00 87.94 377 VAL A N 1
ATOM 2743 C CA . VAL A 1 377 ? -10.258 0.761 24.981 1.00 87.94 377 VAL A CA 1
ATOM 2744 C C . VAL A 1 377 ? -10.257 -0.749 24.753 1.00 87.94 377 VAL A C 1
ATOM 2746 O O . VAL A 1 377 ? -9.736 -1.230 23.753 1.00 87.94 377 VAL A O 1
ATOM 2749 N N . GLY A 1 378 ? -10.860 -1.515 25.664 1.00 86.06 378 GLY A N 1
ATOM 2750 C CA . GLY A 1 378 ? -10.995 -2.967 25.532 1.00 86.06 378 GLY A CA 1
ATOM 2751 C C . GLY A 1 378 ? -10.851 -3.717 26.864 1.00 86.06 378 GLY A C 1
ATOM 2752 O O . GLY A 1 378 ? -10.944 -3.104 27.931 1.00 86.06 378 GLY A O 1
ATOM 2753 N N . PRO A 1 379 ? -10.638 -5.045 26.825 1.00 90.88 379 PRO A N 1
ATOM 2754 C CA . PRO A 1 379 ? -10.391 -5.843 25.625 1.00 90.88 379 PRO A CA 1
ATOM 2755 C C . PRO A 1 379 ? -11.625 -5.991 24.723 1.00 90.88 379 PRO A C 1
ATOM 2757 O O . PRO A 1 379 ? -12.748 -6.137 25.203 1.00 90.88 379 PRO A O 1
ATOM 2760 N N . VAL A 1 380 ? -11.392 -6.000 23.413 1.00 93.12 380 VAL A N 1
ATOM 2761 C CA . VAL A 1 380 ? -12.356 -6.355 22.369 1.00 93.12 380 VAL A CA 1
ATOM 2762 C C . VAL A 1 380 ? -12.032 -7.760 21.883 1.00 93.12 380 VAL A C 1
ATOM 2764 O O . VAL A 1 380 ? -10.971 -7.992 21.305 1.00 93.12 380 VAL A O 1
ATOM 2767 N N . THR A 1 381 ? -12.945 -8.700 22.115 1.00 94.69 381 THR A N 1
ATOM 2768 C CA . THR A 1 381 ? -12.796 -10.079 21.642 1.00 94.69 381 THR A CA 1
ATOM 2769 C C . THR A 1 381 ? -13.218 -10.187 20.181 1.00 94.69 381 THR A C 1
ATOM 2771 O O . THR A 1 381 ? -14.344 -9.846 19.814 1.00 94.69 381 THR A O 1
ATOM 2774 N N . VAL A 1 382 ? -12.328 -10.720 19.351 1.00 95.12 382 VAL A N 1
ATOM 2775 C CA . VAL A 1 382 ? -12.537 -10.963 17.923 1.00 95.12 382 VAL A CA 1
ATOM 2776 C C . VAL A 1 382 ? -12.506 -12.462 17.661 1.00 95.12 382 VAL A C 1
ATOM 2778 O O . VAL A 1 382 ? -11.576 -13.162 18.061 1.00 95.12 382 VAL A O 1
ATOM 2781 N N . ALA A 1 383 ? -13.528 -12.960 16.968 1.00 97.00 383 ALA A N 1
ATOM 2782 C CA . ALA A 1 383 ? -13.611 -14.343 16.510 1.00 97.00 383 ALA A CA 1
ATOM 2783 C C . ALA A 1 383 ? -13.493 -14.415 14.981 1.00 97.00 383 ALA A C 1
ATOM 2785 O O . ALA A 1 383 ? -13.804 -13.455 14.277 1.00 97.00 383 ALA A O 1
ATOM 2786 N N . ALA A 1 384 ? -13.071 -15.571 14.466 1.00 97.38 384 ALA A N 1
ATOM 2787 C CA . ALA A 1 384 ? -12.965 -15.790 13.027 1.00 97.38 384 ALA A CA 1
ATOM 2788 C C . ALA A 1 384 ? -14.341 -15.683 12.350 1.00 97.38 384 ALA A C 1
ATOM 2790 O O . ALA A 1 384 ? -15.324 -16.239 12.845 1.00 97.38 384 ALA A O 1
ATOM 2791 N N . GLY A 1 385 ? -14.404 -14.961 11.233 1.00 96.62 385 GLY A N 1
ATOM 2792 C CA . GLY A 1 385 ? -15.618 -14.729 10.451 1.00 96.62 385 GLY A CA 1
ATOM 2793 C C . GLY A 1 385 ? -16.617 -13.789 11.123 1.00 96.62 385 GLY A C 1
ATOM 2794 O O . GLY A 1 385 ? -17.749 -13.675 10.655 1.00 96.62 385 GLY A O 1
ATOM 2795 N N . VAL A 1 386 ? -16.225 -13.136 12.221 1.00 97.19 386 VAL A N 1
ATOM 2796 C CA . VAL A 1 386 ? -17.089 -12.246 12.996 1.00 97.19 386 VAL A CA 1
ATOM 2797 C C . VAL A 1 386 ? -16.579 -10.814 12.909 1.00 97.19 386 VAL A C 1
ATOM 2799 O O . VAL A 1 386 ? -15.406 -10.526 13.148 1.00 97.19 386 VAL A O 1
ATOM 2802 N N . THR A 1 387 ? -17.500 -9.901 12.616 1.00 97.31 387 THR A N 1
ATOM 2803 C CA . THR A 1 387 ? -17.307 -8.472 12.853 1.00 97.31 387 THR A CA 1
ATOM 2804 C C . THR A 1 387 ? -17.706 -8.158 14.291 1.00 97.31 387 THR A C 1
ATOM 2806 O O . THR A 1 387 ? -18.809 -8.511 14.706 1.00 97.31 387 THR A O 1
ATOM 2809 N N . SER A 1 388 ? -16.824 -7.505 15.045 1.00 97.06 388 SER A N 1
ATOM 2810 C CA . SER A 1 388 ? -17.096 -6.922 16.358 1.00 97.06 388 SER A CA 1
ATOM 2811 C C . SER A 1 388 ? -17.422 -5.436 16.167 1.00 97.06 388 SER A C 1
ATOM 2813 O O . SER A 1 388 ? -16.496 -4.657 15.933 1.00 97.06 388 SER A O 1
ATOM 2815 N N . PRO A 1 389 ? -18.708 -5.031 16.175 1.00 96.19 389 PRO A N 1
ATOM 2816 C CA . PRO A 1 389 ? -19.102 -3.643 15.964 1.00 96.19 389 PRO A CA 1
ATOM 2817 C C . PRO A 1 389 ? -19.228 -2.859 17.275 1.00 96.19 389 PRO A C 1
ATOM 2819 O O . PRO A 1 389 ? -19.290 -3.439 18.357 1.00 96.19 389 PRO A O 1
ATOM 2822 N N . GLY A 1 390 ? -19.371 -1.537 17.156 1.00 93.00 390 GLY A N 1
ATOM 2823 C CA . GLY A 1 390 ? -19.688 -0.647 18.279 1.00 93.00 390 GLY A CA 1
ATOM 2824 C C . GLY A 1 390 ? -18.510 -0.377 19.212 1.00 93.00 390 GLY A C 1
ATOM 2825 O O . GLY A 1 390 ? -18.713 -0.013 20.369 1.00 93.00 390 GLY A O 1
ATOM 2826 N N . ASN A 1 391 ? -17.281 -0.559 18.726 1.00 96.00 391 ASN A N 1
ATOM 2827 C CA . ASN A 1 391 ? -16.065 -0.229 19.464 1.00 96.00 391 ASN A CA 1
ATOM 2828 C C . ASN A 1 391 ? -15.745 1.265 19.308 1.00 96.00 391 ASN A C 1
ATOM 2830 O O . ASN A 1 391 ? -14.705 1.658 18.788 1.00 96.00 391 ASN A O 1
ATOM 2834 N N . ASP A 1 392 ? -16.693 2.113 19.682 1.00 95.38 392 ASP A N 1
ATOM 2835 C CA . ASP A 1 392 ? -16.596 3.552 19.466 1.00 95.38 392 ASP A CA 1
ATOM 2836 C C . ASP A 1 392 ? -15.600 4.200 20.437 1.00 95.38 392 ASP A C 1
ATOM 2838 O O . ASP A 1 392 ? -15.456 3.776 21.587 1.00 95.38 392 ASP A O 1
ATOM 2842 N N . VAL A 1 393 ? -14.917 5.254 19.983 1.00 93.12 393 VAL A N 1
ATOM 2843 C CA . VAL A 1 393 ? -13.931 5.988 20.789 1.00 93.12 393 VAL A CA 1
ATOM 2844 C C . VAL A 1 393 ? -14.241 7.477 20.745 1.00 93.12 393 VAL A C 1
ATOM 2846 O O . VAL A 1 393 ? -14.318 8.078 19.678 1.00 93.12 393 VAL A O 1
ATOM 2849 N N . THR A 1 394 ? -14.380 8.093 21.915 1.00 91.06 394 THR A N 1
ATOM 2850 C CA . THR A 1 394 ? -14.584 9.539 22.058 1.00 91.06 394 THR A CA 1
ATOM 2851 C C . THR A 1 394 ? -13.263 10.210 22.417 1.00 91.06 394 THR A C 1
ATOM 2853 O O . THR A 1 394 ? -12.659 9.905 23.448 1.00 91.06 394 THR A O 1
ATOM 2856 N N . LEU A 1 395 ? -12.807 11.134 21.573 1.00 88.19 395 LEU A N 1
ATOM 2857 C CA . LEU A 1 395 ? -11.609 11.931 21.824 1.00 88.19 395 LEU A CA 1
ATOM 2858 C C . LEU A 1 395 ? -11.806 12.861 23.027 1.00 88.19 395 LEU A C 1
ATOM 2860 O O . LEU A 1 395 ? -12.910 13.318 23.309 1.00 88.19 395 LEU A O 1
ATOM 2864 N N . VAL A 1 396 ? -10.718 13.190 23.724 1.00 85.44 396 VAL A N 1
ATOM 2865 C CA . VAL A 1 396 ? -10.753 14.063 24.906 1.00 85.44 396 VAL A CA 1
ATOM 2866 C C . VAL A 1 396 ? -10.159 15.426 24.574 1.00 85.44 396 VAL A C 1
ATOM 2868 O O . VAL A 1 396 ? -9.166 15.532 23.859 1.00 85.44 396 VAL A O 1
ATOM 2871 N N . GLY A 1 397 ? -10.746 16.496 25.114 1.00 77.56 397 GLY A N 1
ATOM 2872 C CA . GLY A 1 397 ? -10.174 17.843 25.018 1.00 77.56 397 GLY A CA 1
ATOM 2873 C C . GLY A 1 397 ? -10.209 18.456 23.615 1.00 77.56 397 GLY A C 1
ATOM 2874 O O . GLY A 1 397 ? -9.620 19.513 23.404 1.00 77.56 397 GLY A O 1
ATOM 2875 N N . THR A 1 398 ? -10.919 17.837 22.671 1.00 71.50 398 THR A N 1
ATOM 2876 C CA . THR A 1 398 ? -11.329 18.509 21.434 1.00 71.50 398 THR A CA 1
ATOM 2877 C C . THR A 1 398 ? -12.305 19.646 21.794 1.00 71.50 398 THR A C 1
ATOM 2879 O O . THR A 1 398 ? -13.140 19.446 22.691 1.00 71.50 398 THR A O 1
ATOM 2882 N N . PRO A 1 399 ? -12.202 20.839 21.175 1.00 60.44 399 PRO A N 1
ATOM 2883 C CA . PRO A 1 399 ? -13.179 21.912 21.364 1.00 60.44 399 PRO A CA 1
ATOM 2884 C C . PRO A 1 399 ? -14.606 21.404 21.085 1.00 60.44 399 PRO A C 1
ATOM 2886 O O . PRO A 1 399 ? -14.752 20.575 20.188 1.00 60.44 399 PRO A O 1
ATOM 2889 N N . PRO A 1 400 ? -15.650 21.873 21.800 1.00 50.41 400 PRO A N 1
ATOM 2890 C CA . PRO A 1 400 ? -17.036 21.598 21.419 1.00 50.41 400 PRO A CA 1
ATOM 2891 C C . PRO A 1 400 ? -17.234 22.127 20.003 1.00 50.41 400 PRO A C 1
ATOM 2893 O O . PRO A 1 400 ? -17.065 23.324 19.798 1.00 50.41 400 PRO A O 1
ATOM 2896 N N . ARG A 1 401 ? -17.521 21.264 19.028 1.00 55.81 401 ARG A N 1
ATOM 2897 C CA . ARG A 1 401 ? -17.635 21.700 17.639 1.00 55.81 401 ARG A CA 1
ATOM 2898 C C . ARG A 1 401 ? -19.095 21.904 17.290 1.00 55.81 401 ARG A C 1
ATOM 2900 O O . ARG A 1 401 ? -19.798 20.975 16.934 1.00 55.81 401 ARG A O 1
ATOM 2907 N N . PHE A 1 402 ? -19.512 23.159 17.338 1.00 49.56 402 PHE A N 1
ATOM 2908 C CA . PHE A 1 402 ? -20.339 23.672 16.245 1.00 49.56 402 PHE A CA 1
ATOM 2909 C C . PHE A 1 402 ? -19.489 24.517 15.272 1.00 49.56 402 PHE A C 1
ATOM 2911 O O . PHE A 1 402 ? -20.032 25.213 14.423 1.00 49.56 402 PHE A O 1
ATOM 2918 N N . ASP A 1 403 ? -18.156 24.520 15.403 1.00 51.81 403 ASP A N 1
ATOM 2919 C CA . ASP A 1 403 ? -17.297 25.556 14.838 1.00 51.81 403 ASP A CA 1
ATOM 2920 C C . ASP A 1 403 ? -15.832 25.105 14.610 1.00 51.81 403 ASP A C 1
ATOM 2922 O O . ASP A 1 403 ? -15.298 24.199 15.248 1.00 51.81 403 ASP A O 1
ATOM 2926 N N . ALA A 1 404 ? -15.182 25.779 13.653 1.00 39.12 404 ALA A N 1
ATOM 2927 C CA . ALA A 1 404 ? -13.780 25.719 13.201 1.00 39.12 404 ALA A CA 1
ATOM 2928 C C . ALA A 1 404 ? -13.421 24.800 12.019 1.00 39.12 404 ALA A C 1
ATOM 2930 O O . ALA A 1 404 ? -12.705 25.267 11.138 1.00 39.12 404 ALA A O 1
ATOM 2931 N N . PHE A 1 405 ? -13.902 23.556 11.941 1.00 39.38 405 PHE A N 1
ATOM 2932 C CA . PHE A 1 405 ? -13.707 22.742 10.724 1.00 39.38 405 PHE A CA 1
ATOM 2933 C C . PHE A 1 405 ? -14.937 22.756 9.825 1.00 39.38 405 PHE A C 1
ATOM 2935 O O . PHE A 1 405 ? -14.790 22.595 8.630 1.00 39.38 405 PHE A O 1
ATOM 2942 N N . GLU A 1 406 ? -16.117 23.048 10.370 1.00 43.53 406 GLU A N 1
ATOM 2943 C CA . GLU A 1 406 ? -17.402 22.999 9.665 1.00 43.53 406 GLU A CA 1
ATOM 2944 C C . GLU A 1 406 ? -17.867 24.329 9.046 1.00 43.53 406 GLU A C 1
ATOM 2946 O O . GLU A 1 406 ? -18.845 24.304 8.310 1.00 43.53 406 GLU A O 1
ATOM 2951 N N . GLY A 1 407 ? -17.139 25.431 9.292 1.00 28.72 407 GLY A N 1
ATOM 2952 C CA . GLY A 1 407 ? -17.382 26.784 8.756 1.00 28.72 407 GLY A CA 1
ATOM 2953 C C . GLY A 1 407 ? -18.712 27.451 9.173 1.00 28.72 407 GLY A C 1
ATOM 2954 O O . GLY A 1 407 ? -19.668 26.755 9.512 1.00 28.72 407 GLY A O 1
ATOM 2955 N N . PRO A 1 408 ? -18.813 28.799 9.200 1.00 31.80 408 PRO A N 1
ATOM 2956 C CA . PRO A 1 408 ? -20.033 29.426 8.696 1.00 31.80 408 PRO A CA 1
ATOM 2957 C C . PRO A 1 408 ? -20.244 29.089 7.222 1.00 31.80 408 PRO A C 1
ATOM 2959 O O . PRO A 1 408 ? -19.212 28.916 6.531 1.00 31.80 408 PRO A O 1
#

Foldseek 3Di:
DDDDPPPDFFFAFADDAPFDDFFQFFGFFFQVLHAAFAPDLEAEAAEFCAALALPGGPVNVVVLLQVLQVLLVVLLQFRYHYDYPYHQDDLPQDDPRACAACSSVVSSLVCQLVLNHAYEHRHHACRNCVVVVHDLQRHQKYKAANYDDNVVSYRSYMYIYGRNVQDHPDPPPHHHDDPLLSSLSSNQRVLRRRRTHAHDALVCLSPHDQDPQLLLQHASSQGTRSDSSSSHGAQQSSQSNSVSGFDDDCSHQLNFKEKEKAFEAEQVVPHTAWQKKKKKFFDDDPPDDPRRSNFMHIGTQLSQADDDDADPVPDDGPDDRPRGHYPPSVRRGMIMGMGGFHWIWMWIAFFDPPCAHRNHHGGRDRDHDQAAIDPTDDRDGTDRNYYDYHSYGYGPPRPPDPDDRRHD